Protein AF-A0A954MQX0-F1 (afdb_monomer)

Radius of gyration: 26.78 Å; Cα contacts (8 Å, |Δi|>4): 640; chains: 1; bounding box: 77×75×62 Å

pLDDT: mean 84.37, std 14.23, range [35.97, 97.75]

Sequence (424 aa):
MQILAWTVRANLPAIGIWLTLYGLQLSSVERKTAASDKRPQPEQVPNGLRWVMIVVFLFGFTVGAGAWPGSTTRCGWGLSPDLELSLLQHALADLPLDGSSHCSGVRESGMLAWLRPGEIRPYDVPERAFLAGRLKEHVRISDDLRAGWADRHRRGDGTWGGWWIPLAQRNTRLLLISPRDTECVRSLESSNWKPLAIDAPCLPYGLAGDPALGNRMVQMLALLDLVEHGAWSYPAPPAGGAGHYVDLCGWFTGQHNVQLDLQQSRTMEAMQRHLAAIRVLQYALQRSCQEAREAYQRNQLALAYQEQLQVGRASRWRTLAYLGSGGNIRTAVELFGSETLPPSSDPTTRNWQQAVKAALAGDLQSAIEELPEHEDESLYAKSQLYLEAGEPARAAALFRRLIVEFPESMCATLARTTLGLRHE

Nearest PDB structures (foldseek):
  2kc7-assembly1_A  TM=6.073E-01  e=2.092E+00  Bacteroides fragilis
  8sxg-assembly1_C  TM=2.035E-01  e=1.225E-01  Pseudomonas aeruginosa
  5l0y-assembly5_E  TM=3.445E-01  e=3.562E+00  Thermochaetoides thermophila DSM 1495

Solvent-accessible surface area (backbone atoms only — not comparable to full-atom values): 22501 Å² total; per-residue (Å²): 133,69,81,63,54,74,74,37,75,89,42,37,39,60,50,23,53,49,52,49,53,50,53,50,48,61,58,48,60,70,66,72,66,84,81,69,86,88,75,78,80,80,80,71,77,53,70,69,58,55,52,50,52,51,52,50,33,53,50,18,47,40,43,19,54,38,75,38,91,89,49,91,50,60,41,56,55,69,53,56,73,75,66,47,56,64,55,41,47,61,50,54,53,93,48,78,56,53,60,14,25,50,37,76,38,59,65,46,36,50,54,45,50,68,75,37,69,86,47,40,40,61,71,61,39,62,67,59,23,46,78,67,74,40,34,69,61,57,51,52,37,53,52,22,41,34,70,46,36,47,60,80,43,81,45,98,84,79,45,79,47,34,32,48,64,62,37,57,77,56,44,46,52,36,39,30,36,47,52,84,45,36,52,37,46,36,30,32,66,84,45,64,43,40,49,41,50,90,81,23,50,38,31,39,26,34,50,69,89,38,80,65,46,45,68,54,36,55,53,35,53,53,48,53,47,34,46,41,64,31,76,40,69,69,78,77,69,55,23,41,39,59,94,70,24,35,25,52,40,13,51,75,70,67,43,46,69,54,67,57,38,53,45,51,19,47,33,29,45,26,65,71,26,41,49,33,17,44,35,38,31,32,70,34,17,55,67,70,36,65,72,37,33,52,51,44,23,53,35,30,48,52,52,23,50,51,39,22,73,73,74,76,39,34,53,50,52,33,51,46,44,14,42,74,46,70,44,58,66,66,59,46,37,74,72,43,39,70,84,48,56,78,65,94,83,48,78,66,51,55,31,52,52,50,14,41,53,26,42,59,45,40,36,51,67,60,17,45,68,42,38,59,91,86,44,60,64,35,36,45,38,40,20,52,47,27,43,47,66,21,36,32,70,62,15,51,53,35,34,54,49,34,35,69,80,35,63,88,39,71,52,22,52,53,34,30,56,74,72,68,50,73,90,127

Foldseek 3Di:
DVVCVCVPLQCLLVVLVVLVVVVVVLVVVVVPPPDDDDDDDPPPPPPVVVVVNVVSNVVSQCLQLVVDVPNPHHDWDFDDLLLPLVQVLVLCPPFQAAFEEAEPADSLQVSCCVNPPPRYHHLDHCVRCVVVVNNVVSVLLVVCLLVLAQDWDDDPPGDTGHNPVVCVVRVHFKYWYALVSLSNLLSCLPDQWAWSGQQRSITITGGHPPPSCPVSRVVVVVVLCCLQQNLDADDAAFQQGDDRMGRPSSVVVVDHDCSSLLSSLSSCVSNVRLLSSLRSLLSVLLVVNLSSLVSNLVSLVSVQLVLCVQQVAGFLLSLLLNVLSPHDPVVSCVRGNPVSDDDPPDPQVVLSNQLSVCVSSSNLVSSLVSFDDQDLSSLLNNLSSCSSRSNNVVSLVSLVVSCVNPVPDSSVSVSCVSVVNDDD

Secondary structure (DSSP, 8-state):
--GGGGS-GGGHHHHHHHHHHHHHHHHHHTTS-SSSS--PPP----HHHHHHHHHHHHHHHHHHTT-STT-----EEES-GGG-HHHHHHHHTT----SEEEESSHHHHHHHHHHSTTTSEES--HHHHHHTT-HHHHHHHHHHHHHT--S--B-TTS-B--SHHHHHHTTEEEEEE-TT-HHHHHHHHTSSEEES-SS-SSEEEEETT-TTTHHHHHHHHHHHHHHHHSS----PPPTT--TTEEEHHHHHHS---HHHHHHHHHHHHHTT-HHHHHHHHHHHHHTT-HHHHHHHHHHHHHHHHHHHHHHSS--HHHHHHHHHTT--HHHHHHHH-GGGSPPTT-THHHHHHHHHHHHHTT-HHHHHHHS-SS-HHHHHHHHHHHHHTT-HHHHHHHHHHHHHH-TTSHHHHHHHHHTT----

Structure (mmCIF, N/CA/C/O backbone):
data_AF-A0A954MQX0-F1
#
_entry.id   AF-A0A954MQX0-F1
#
loop_
_atom_site.group_PDB
_atom_site.id
_atom_site.type_symbol
_atom_site.label_atom_id
_atom_site.label_alt_id
_atom_site.label_comp_id
_atom_site.label_asym_id
_atom_site.label_entity_id
_atom_site.label_seq_id
_atom_site.pdbx_PDB_ins_code
_atom_site.Cartn_x
_atom_site.Cartn_y
_atom_site.Cartn_z
_atom_site.occupancy
_atom_site.B_iso_or_equiv
_atom_site.auth_seq_id
_atom_site.auth_comp_id
_atom_site.auth_asym_id
_atom_site.auth_atom_id
_atom_site.pdbx_PDB_model_num
ATOM 1 N N . MET A 1 1 ? -20.326 26.595 22.776 1.00 37.00 1 MET A N 1
ATOM 2 C CA . MET A 1 1 ? -19.520 25.707 21.903 1.00 37.00 1 MET A CA 1
ATOM 3 C C . MET A 1 1 ? -20.049 25.563 20.461 1.00 37.00 1 MET A C 1
ATOM 5 O O . MET A 1 1 ? -19.492 24.769 19.725 1.00 37.00 1 MET A O 1
ATOM 9 N N . GLN A 1 2 ? -21.053 26.332 20.000 1.00 35.97 2 GLN A N 1
ATOM 10 C CA . GLN A 1 2 ? -21.562 26.243 18.609 1.00 35.97 2 GLN A CA 1
ATOM 11 C C . GLN A 1 2 ? -20.918 27.248 17.629 1.00 35.97 2 GLN A C 1
ATOM 13 O O . GLN A 1 2 ? -20.870 26.989 16.433 1.00 35.97 2 GLN A O 1
ATOM 18 N N . ILE A 1 3 ? -20.348 28.354 18.127 1.00 38.16 3 ILE A N 1
ATOM 19 C CA . ILE A 1 3 ? -19.744 29.423 17.301 1.00 38.16 3 ILE A CA 1
ATOM 20 C C . ILE A 1 3 ? -18.431 28.965 16.622 1.00 38.16 3 ILE A C 1
ATOM 22 O O . ILE A 1 3 ? -18.057 29.477 15.575 1.00 38.16 3 ILE A O 1
ATOM 26 N N . LEU A 1 4 ? -17.768 27.932 17.157 1.00 38.81 4 LEU A N 1
ATOM 27 C CA . LEU A 1 4 ? -16.550 27.346 16.574 1.00 38.81 4 LEU A CA 1
ATOM 28 C C . LEU A 1 4 ? -16.825 26.267 15.517 1.00 38.81 4 LEU A C 1
ATOM 30 O O . LEU A 1 4 ? -15.903 25.852 14.827 1.00 38.81 4 LEU A O 1
ATOM 34 N N . ALA A 1 5 ? -18.075 25.824 15.331 1.00 42.25 5 ALA A N 1
ATOM 35 C CA . ALA A 1 5 ? -18.387 24.871 14.262 1.00 42.25 5 ALA A CA 1
ATOM 36 C C . ALA A 1 5 ? -18.188 25.490 12.863 1.00 42.25 5 ALA A C 1
ATOM 38 O O . ALA A 1 5 ? -18.010 24.762 11.890 1.00 42.25 5 ALA A O 1
ATOM 39 N N . TRP A 1 6 ? -18.181 26.825 12.774 1.00 39.47 6 TRP A N 1
ATOM 40 C CA . TRP A 1 6 ? -18.108 27.581 11.525 1.00 39.47 6 TRP A CA 1
ATOM 41 C C . TRP A 1 6 ? -16.674 27.742 11.005 1.00 39.47 6 TRP A C 1
ATOM 43 O O . TRP A 1 6 ? -16.473 28.042 9.833 1.00 39.47 6 TRP A O 1
ATOM 53 N N . THR A 1 7 ? -15.673 27.512 11.858 1.00 44.59 7 THR A N 1
ATOM 54 C CA . THR A 1 7 ? -14.249 27.554 11.487 1.00 44.59 7 THR A CA 1
ATOM 55 C C . THR A 1 7 ? -13.703 26.182 11.088 1.00 44.59 7 THR A C 1
ATOM 57 O O . THR A 1 7 ? -12.581 26.078 10.591 1.00 44.59 7 THR A O 1
ATOM 60 N N . VAL A 1 8 ? -14.488 25.115 11.273 1.00 52.00 8 VAL A N 1
ATOM 61 C CA . VAL A 1 8 ? -14.111 23.757 10.873 1.00 52.00 8 VAL A CA 1
ATOM 62 C C . VAL A 1 8 ? -14.264 23.624 9.359 1.00 52.00 8 VAL A C 1
ATOM 64 O O . VAL A 1 8 ? -15.371 23.724 8.832 1.00 52.00 8 VAL A O 1
ATOM 67 N N . ARG A 1 9 ? -13.153 23.349 8.661 1.00 56.44 9 ARG A N 1
ATOM 68 C CA . ARG A 1 9 ? -13.099 23.216 7.189 1.00 56.44 9 ARG A CA 1
ATOM 69 C C . ARG A 1 9 ? -14.176 22.283 6.622 1.00 56.44 9 ARG A C 1
ATOM 71 O O . ARG A 1 9 ? -14.760 22.600 5.594 1.00 56.44 9 ARG A O 1
ATOM 78 N N . ALA A 1 10 ? -14.481 21.192 7.326 1.00 57.94 10 ALA A N 1
ATOM 79 C CA . ALA A 1 10 ? -15.497 20.217 6.926 1.00 57.94 10 ALA A CA 1
ATOM 80 C C . ALA A 1 10 ? -16.923 20.801 6.826 1.00 57.94 10 ALA A C 1
ATOM 82 O O . ALA A 1 10 ? -17.746 20.272 6.087 1.00 57.94 10 ALA A O 1
ATOM 83 N N . ASN A 1 11 ? -17.216 21.901 7.528 1.00 58.84 11 ASN A N 1
ATOM 84 C CA . ASN A 1 11 ? -18.551 22.505 7.570 1.00 58.84 11 ASN A CA 1
ATOM 85 C C . ASN A 1 11 ? -18.735 23.648 6.558 1.00 58.84 11 ASN A C 1
ATOM 87 O O . ASN A 1 11 ? -19.862 24.101 6.355 1.00 58.84 11 ASN A O 1
ATOM 91 N N . LEU A 1 12 ? -17.663 24.109 5.898 1.00 63.53 12 LEU A N 1
ATOM 92 C CA . LEU A 1 12 ? -17.715 25.217 4.932 1.00 63.53 12 LEU A CA 1
ATOM 93 C C . LEU A 1 12 ? -18.712 24.996 3.778 1.00 63.53 12 LEU A C 1
ATOM 95 O O . LEU A 1 12 ? -19.429 25.946 3.456 1.00 63.53 12 LEU A O 1
ATOM 99 N N . PRO A 1 13 ? -18.848 23.789 3.188 1.00 60.94 13 PRO A N 1
ATOM 100 C CA . PRO A 1 13 ? -19.840 23.557 2.136 1.00 60.94 13 PRO A CA 1
ATOM 101 C C . PRO A 1 13 ? -21.281 23.716 2.643 1.00 60.94 13 PRO A C 1
ATOM 103 O O . PRO A 1 13 ? -22.101 24.362 1.994 1.00 60.94 13 PRO A O 1
ATOM 106 N N . ALA A 1 14 ? -21.583 23.191 3.836 1.00 64.56 14 ALA A N 1
ATOM 107 C CA . ALA A 1 14 ? -22.905 23.311 4.452 1.00 64.56 14 ALA A CA 1
ATOM 108 C C . ALA A 1 14 ? -23.241 24.769 4.803 1.00 64.56 14 ALA A C 1
ATOM 110 O O . ALA A 1 14 ? -24.370 25.209 4.600 1.00 64.56 14 ALA A O 1
ATOM 111 N N . ILE A 1 15 ? -22.249 25.538 5.265 1.00 66.44 15 ILE A N 1
ATOM 112 C CA . ILE A 1 15 ? -22.387 26.977 5.528 1.00 66.44 15 ILE A CA 1
ATOM 113 C C . ILE A 1 15 ? -22.643 27.740 4.226 1.00 66.44 15 ILE A C 1
ATOM 115 O O . ILE A 1 15 ? -23.526 28.592 4.191 1.00 66.44 15 ILE A O 1
ATOM 119 N N . GLY A 1 16 ? -21.926 27.410 3.147 1.00 65.38 16 GLY A N 1
ATOM 120 C CA . GLY A 1 16 ? -22.149 27.997 1.824 1.00 65.38 16 GLY A CA 1
ATOM 121 C C . GLY A 1 16 ? -23.576 27.769 1.322 1.00 65.38 16 GLY A C 1
ATOM 122 O O . GLY A 1 16 ? -24.248 28.723 0.931 1.00 65.38 16 GLY A O 1
ATOM 123 N N . ILE A 1 17 ? -24.071 26.529 1.420 1.00 67.25 17 ILE A N 1
ATOM 124 C CA . ILE A 1 17 ? -25.452 26.170 1.058 1.00 67.25 17 ILE A CA 1
ATOM 125 C C . ILE A 1 17 ? -26.459 26.922 1.939 1.00 67.25 17 ILE A C 1
ATOM 127 O O . ILE A 1 17 ? -27.409 27.518 1.427 1.00 67.25 17 ILE A O 1
ATOM 131 N N . TRP A 1 18 ? -26.245 26.950 3.255 1.00 69.69 18 TRP A N 1
ATOM 132 C CA . TRP A 1 18 ? -27.131 27.647 4.187 1.00 69.69 18 TRP A CA 1
ATOM 133 C C . TRP A 1 18 ? -27.203 29.152 3.900 1.00 69.69 18 TRP A C 1
ATOM 135 O O . TRP A 1 18 ? -28.299 29.703 3.814 1.00 69.69 18 TRP A O 1
ATOM 145 N N . LEU A 1 19 ? -26.062 29.804 3.656 1.00 68.12 19 LEU A N 1
ATOM 146 C CA . LEU A 1 19 ? -26.005 31.221 3.292 1.00 68.12 19 LEU A CA 1
ATOM 147 C C . LEU A 1 19 ? -26.715 31.501 1.962 1.00 68.12 19 LEU A C 1
ATOM 149 O O . LEU A 1 19 ? -27.406 32.514 1.848 1.00 68.12 19 LEU A O 1
ATOM 153 N N . THR A 1 20 ? -26.624 30.601 0.977 1.00 66.00 20 THR A N 1
ATOM 154 C CA . THR A 1 20 ? -27.403 30.756 -0.262 1.00 66.00 20 THR A CA 1
ATOM 155 C C . THR A 1 20 ? -28.892 30.583 -0.072 1.00 66.00 20 THR A C 1
ATOM 157 O O . THR A 1 20 ? -29.657 31.371 -0.620 1.00 66.00 20 THR A O 1
ATOM 160 N N . LEU A 1 21 ? -29.321 29.599 0.717 1.00 71.69 21 LEU A N 1
ATOM 161 C CA . LEU A 1 21 ? -30.736 29.417 1.027 1.00 71.69 21 LEU A CA 1
ATOM 162 C C . LEU A 1 21 ? -31.279 30.625 1.794 1.00 71.69 21 LEU A C 1
ATOM 164 O O . LEU A 1 21 ? -32.373 31.092 1.489 1.00 71.69 21 LEU A O 1
ATOM 168 N N . TYR A 1 22 ? -30.490 31.186 2.711 1.00 74.44 22 TYR A N 1
ATOM 169 C CA . TYR A 1 22 ? -30.832 32.408 3.432 1.00 74.44 22 TYR A CA 1
ATOM 170 C C . TYR A 1 22 ? -30.949 33.619 2.489 1.00 74.44 22 TYR A C 1
ATOM 172 O O . TYR A 1 22 ? -31.940 34.348 2.532 1.00 74.44 22 TYR A O 1
ATOM 180 N N . GLY A 1 23 ? -30.004 33.798 1.558 1.00 70.50 23 GLY A N 1
ATOM 181 C CA . GLY A 1 23 ? -30.068 34.855 0.540 1.00 70.50 23 GLY A CA 1
ATOM 182 C C . GLY A 1 23 ? -31.236 34.698 -0.449 1.00 70.50 23 GLY A C 1
ATOM 183 O O . GLY A 1 23 ? -31.881 35.681 -0.826 1.00 70.50 23 GLY A O 1
ATOM 184 N N . LEU A 1 24 ? -31.563 33.462 -0.836 1.00 68.25 24 LEU A N 1
ATOM 185 C CA . LEU A 1 24 ? -32.731 33.144 -1.664 1.00 68.25 24 LEU A CA 1
ATOM 186 C C . LEU A 1 24 ? -34.043 33.385 -0.907 1.00 68.25 24 LEU A C 1
ATOM 188 O O . LEU A 1 24 ? -35.000 33.895 -1.485 1.00 68.25 24 LEU A O 1
ATOM 192 N N . GLN A 1 25 ? -34.094 33.087 0.394 1.00 72.12 25 GLN A N 1
ATOM 193 C CA . GLN A 1 25 ? -35.258 33.394 1.223 1.00 72.12 25 GLN A CA 1
ATOM 194 C C . GLN A 1 25 ? -35.479 34.902 1.329 1.00 72.12 25 GLN A C 1
ATOM 196 O O . GLN A 1 25 ? -36.589 35.355 1.048 1.00 72.12 25 GLN A O 1
ATOM 201 N N . LEU A 1 26 ? -34.432 35.678 1.628 1.00 69.31 26 LEU A N 1
ATOM 202 C CA . LEU A 1 26 ? -34.511 37.141 1.690 1.00 69.31 26 LEU A CA 1
ATOM 203 C C . LEU A 1 26 ? -34.998 37.754 0.366 1.00 69.31 26 LEU A C 1
ATOM 205 O O . LEU A 1 26 ? -35.866 38.621 0.380 1.00 69.31 26 LEU A O 1
ATOM 209 N N . SER A 1 27 ? -34.526 37.252 -0.779 1.00 64.56 27 SER A N 1
ATOM 210 C CA . SER A 1 27 ? -34.989 37.725 -2.097 1.00 64.56 27 SER A CA 1
ATOM 211 C C . SER A 1 27 ? -36.385 37.216 -2.492 1.00 64.56 27 SER A C 1
ATOM 213 O O . SER A 1 27 ? -37.087 37.864 -3.267 1.00 64.56 27 SER A O 1
ATOM 215 N N . SER A 1 28 ? -36.842 36.080 -1.954 1.00 58.91 28 SER A N 1
ATOM 216 C CA . SER A 1 28 ? -38.198 35.561 -2.197 1.00 58.91 28 SER A CA 1
ATOM 217 C C . SER A 1 28 ? -39.286 36.281 -1.390 1.00 58.91 28 SER A C 1
ATOM 219 O O . SER A 1 28 ? -40.418 36.407 -1.866 1.00 58.91 28 SER A O 1
ATOM 221 N N . VAL A 1 29 ? -38.945 36.799 -0.202 1.00 55.41 29 VAL A N 1
ATOM 222 C CA . VAL A 1 29 ? -39.841 37.622 0.631 1.00 55.41 29 VAL A CA 1
ATOM 223 C C . VAL A 1 29 ? -40.188 38.935 -0.080 1.00 55.41 29 VAL A C 1
ATOM 225 O O . VAL A 1 29 ? -41.325 39.389 0.020 1.00 55.41 29 VAL A O 1
ATOM 228 N N . GLU A 1 30 ? -39.282 39.471 -0.904 1.00 52.78 30 GLU A N 1
ATOM 229 C CA . GLU A 1 30 ? -39.541 40.649 -1.747 1.00 52.78 30 GLU A CA 1
ATOM 230 C C . GLU A 1 30 ? -40.562 40.388 -2.876 1.00 52.78 30 GLU A C 1
ATOM 232 O O . GLU A 1 30 ? -41.185 41.330 -3.360 1.00 52.78 30 GLU A O 1
ATOM 237 N N . ARG A 1 31 ? -40.786 39.130 -3.299 1.00 50.16 31 ARG A N 1
ATOM 238 C CA . ARG A 1 31 ? -41.720 38.807 -4.402 1.00 50.16 31 ARG A CA 1
ATOM 239 C C . ARG A 1 31 ? -43.144 38.458 -3.966 1.00 50.16 31 ARG A C 1
ATOM 241 O O . ARG A 1 31 ? -44.043 38.511 -4.801 1.00 50.16 31 ARG A O 1
ATOM 248 N N . LYS A 1 32 ? -43.384 38.098 -2.699 1.00 47.06 32 LYS A N 1
ATOM 249 C CA . LYS A 1 32 ? -44.725 37.686 -2.224 1.00 47.06 32 LYS A CA 1
ATOM 250 C C . LYS A 1 32 ? -45.573 38.813 -1.622 1.00 47.06 32 LYS A C 1
ATOM 252 O O . LYS A 1 32 ? -46.734 38.580 -1.306 1.00 47.06 32 LYS A O 1
ATOM 257 N N . THR A 1 33 ? -45.058 40.034 -1.522 1.00 49.22 33 THR A N 1
ATOM 258 C CA . THR A 1 33 ? -45.778 41.204 -0.980 1.00 49.22 33 THR A CA 1
ATOM 259 C C . THR A 1 33 ? -46.296 42.159 -2.063 1.00 49.22 33 THR A C 1
ATOM 261 O O . THR A 1 33 ? -46.406 43.358 -1.835 1.00 49.22 33 THR A O 1
ATOM 264 N N . ALA A 1 34 ? -46.678 41.639 -3.235 1.00 48.34 34 ALA A N 1
ATOM 265 C CA . ALA A 1 34 ? -47.315 42.421 -4.305 1.00 48.34 34 ALA A CA 1
ATOM 266 C C . ALA A 1 34 ? -48.861 42.444 -4.240 1.00 48.34 34 ALA A C 1
ATOM 268 O O . ALA A 1 34 ? -49.511 42.810 -5.214 1.00 48.34 34 ALA A O 1
ATOM 269 N N . ALA A 1 35 ? -49.468 42.055 -3.113 1.00 52.94 35 ALA A N 1
ATOM 270 C CA . ALA A 1 35 ? -50.921 42.095 -2.940 1.00 52.94 35 ALA A CA 1
ATOM 271 C C . ALA A 1 35 ? -51.321 42.386 -1.485 1.00 52.94 35 ALA A C 1
ATOM 273 O O . ALA A 1 35 ? -51.922 41.548 -0.825 1.00 52.94 35 ALA A O 1
ATOM 274 N N . SER A 1 36 ? -50.951 43.552 -0.957 1.00 48.44 36 SER A N 1
ATOM 275 C CA . SER A 1 36 ? -51.762 44.263 0.042 1.00 48.44 36 SER A CA 1
ATOM 276 C C . SER A 1 36 ? -51.167 45.643 0.290 1.00 48.44 36 SER A C 1
ATOM 278 O O . SER A 1 36 ? -49.975 45.785 0.551 1.00 48.44 36 SER A O 1
ATOM 280 N N . ASP A 1 37 ? -52.042 46.636 0.218 1.00 60.41 37 ASP A N 1
ATOM 281 C CA . ASP A 1 37 ? -51.803 48.060 0.406 1.00 60.41 37 ASP A CA 1
ATOM 282 C C . ASP A 1 37 ? -50.904 48.423 1.604 1.00 60.41 37 ASP A C 1
ATOM 284 O O . ASP A 1 37 ? -51.060 47.909 2.712 1.00 60.41 37 ASP A O 1
ATOM 288 N N . LYS A 1 38 ? -50.029 49.410 1.356 1.00 61.22 38 LYS A N 1
ATOM 289 C CA . LYS A 1 38 ? -49.255 50.227 2.314 1.00 61.22 38 LYS A CA 1
ATOM 290 C C . LYS A 1 38 ? -48.326 49.470 3.274 1.00 61.22 38 LYS A C 1
ATOM 292 O O . LYS A 1 38 ? -48.653 49.286 4.444 1.00 61.22 38 LYS A O 1
ATOM 297 N N . ARG A 1 39 ? -47.091 49.179 2.843 1.00 45.56 39 ARG A N 1
ATOM 298 C CA . ARG A 1 39 ? -45.963 48.881 3.752 1.00 45.56 39 ARG A CA 1
ATOM 299 C C . ARG A 1 39 ? -44.606 49.369 3.211 1.00 45.56 39 ARG A C 1
ATOM 301 O O . ARG A 1 39 ? -44.516 49.654 2.019 1.00 45.56 39 ARG A O 1
ATOM 308 N N . PRO A 1 40 ? -43.616 49.575 4.108 1.00 48.12 40 PRO A N 1
ATOM 309 C CA . PRO A 1 40 ? -42.438 50.412 3.881 1.00 48.12 40 PRO A CA 1
ATOM 310 C C . PRO A 1 40 ? -41.564 49.885 2.746 1.00 48.12 40 PRO A C 1
ATOM 312 O O . PRO A 1 40 ? -41.556 48.685 2.471 1.00 48.12 40 PRO A O 1
ATOM 315 N N . GLN A 1 41 ? -40.845 50.806 2.095 1.00 52.47 41 GLN A N 1
ATOM 316 C CA . GLN A 1 41 ? -39.883 50.492 1.040 1.00 52.47 41 GLN A CA 1
ATOM 317 C C . GLN A 1 41 ? -38.982 49.333 1.490 1.00 52.47 41 GLN A C 1
ATOM 319 O O . GLN A 1 41 ? -38.485 49.380 2.618 1.00 52.47 41 GLN A O 1
ATOM 324 N N . PRO A 1 42 ? -38.782 48.298 0.655 1.00 50.38 42 PRO A N 1
ATOM 325 C CA . PRO A 1 42 ? -37.873 47.219 0.999 1.00 50.38 42 PRO A CA 1
ATOM 326 C C . PRO A 1 42 ? -36.490 47.828 1.240 1.00 50.38 42 PRO A C 1
ATOM 328 O O . PRO A 1 42 ? -35.951 48.505 0.362 1.00 50.38 42 PRO A O 1
ATOM 331 N N . GLU A 1 43 ? -35.950 47.632 2.446 1.00 55.56 43 GLU A N 1
ATOM 332 C CA . GLU A 1 43 ? -34.557 47.938 2.765 1.00 55.56 43 GLU A CA 1
ATOM 333 C C . GLU A 1 43 ? -33.693 47.151 1.783 1.00 55.56 43 GLU A C 1
ATOM 335 O O . GLU A 1 43 ? -33.505 45.940 1.912 1.00 55.56 43 GLU A O 1
ATOM 340 N N . GLN A 1 44 ? -33.234 47.838 0.737 1.00 59.56 44 GLN A N 1
ATOM 341 C CA . GLN A 1 44 ? -32.388 47.236 -0.273 1.00 59.56 44 GLN A CA 1
ATOM 342 C C . GLN A 1 44 ? -31.139 46.728 0.426 1.00 59.56 44 GLN A C 1
ATOM 344 O O . GLN A 1 44 ? -30.353 47.507 0.967 1.00 59.56 44 GLN A O 1
ATOM 349 N N . VAL A 1 45 ? -30.959 45.409 0.398 1.00 61.19 45 VAL A N 1
ATOM 350 C CA . VAL A 1 45 ? -29.731 44.782 0.869 1.00 61.19 45 VAL A CA 1
ATOM 351 C C . VAL A 1 45 ? -28.558 45.499 0.189 1.00 61.19 45 VAL A C 1
ATOM 353 O O . VAL A 1 45 ? -28.502 45.499 -1.047 1.00 61.19 45 VAL A O 1
ATOM 356 N N . PRO A 1 46 ? -27.640 46.127 0.947 1.00 74.50 46 PRO A N 1
ATOM 357 C CA . PRO A 1 46 ? -26.599 46.957 0.365 1.00 74.50 46 PRO A CA 1
ATOM 358 C C . PRO A 1 46 ? -25.770 46.132 -0.618 1.00 74.50 46 PRO A C 1
ATOM 360 O O . PRO A 1 46 ? -25.405 44.989 -0.333 1.00 74.50 46 PRO A O 1
ATOM 363 N N . ASN A 1 47 ? -25.457 46.711 -1.780 1.00 73.44 47 ASN A N 1
ATOM 364 C CA . ASN A 1 47 ? -24.759 46.015 -2.868 1.00 73.44 47 ASN A CA 1
ATOM 365 C C . ASN A 1 47 ? -23.457 45.337 -2.404 1.00 73.44 47 ASN A C 1
ATOM 367 O O . ASN A 1 47 ? -23.121 44.262 -2.896 1.00 73.44 47 ASN A O 1
ATOM 371 N N . GLY A 1 48 ? -22.767 45.907 -1.409 1.00 74.00 48 GLY A N 1
ATOM 372 C CA . GLY A 1 48 ? -21.594 45.290 -0.785 1.00 74.00 48 GLY A CA 1
ATOM 373 C C . GLY A 1 48 ? -21.886 43.929 -0.140 1.00 74.00 48 GLY A C 1
ATOM 374 O O . GLY A 1 48 ? -21.127 42.988 -0.345 1.00 74.00 48 GLY A O 1
ATOM 375 N N . LEU A 1 49 ? -23.014 43.776 0.562 1.00 72.75 49 LEU A N 1
ATOM 376 C CA . LEU A 1 49 ? -23.386 42.508 1.198 1.00 72.75 49 LEU A CA 1
ATOM 377 C C . LEU A 1 49 ? -23.743 41.433 0.161 1.00 72.75 49 LEU A C 1
ATOM 379 O O . LEU A 1 49 ? -23.399 40.268 0.345 1.00 72.75 49 LEU A O 1
ATOM 383 N N . ARG A 1 50 ? -24.368 41.816 -0.962 1.00 71.00 50 ARG A N 1
ATOM 384 C CA . ARG A 1 50 ? -24.641 40.895 -2.083 1.00 71.00 50 ARG A CA 1
ATOM 385 C C . ARG A 1 50 ? -23.349 40.342 -2.686 1.00 71.00 50 ARG A C 1
ATOM 387 O O . ARG A 1 50 ? -23.245 39.134 -2.875 1.00 71.00 50 ARG A O 1
ATOM 394 N N . TRP A 1 51 ? -22.355 41.198 -2.925 1.00 72.62 51 TRP A N 1
ATOM 395 C CA . TRP A 1 51 ? -21.047 40.761 -3.419 1.00 72.62 51 TRP A CA 1
ATOM 396 C C . TRP A 1 51 ? -20.319 39.865 -2.420 1.00 72.62 51 TRP A C 1
ATOM 398 O O . TRP A 1 51 ? -19.791 38.831 -2.819 1.00 72.62 51 TRP A O 1
ATOM 408 N N . VAL A 1 52 ? -20.354 40.199 -1.126 1.00 74.75 52 VAL A N 1
ATOM 409 C CA . VAL A 1 52 ? -19.786 39.340 -0.077 1.00 74.75 52 VAL A CA 1
ATOM 410 C C . VAL A 1 52 ? -20.456 37.965 -0.078 1.00 74.75 52 VAL A C 1
ATOM 412 O O . VAL A 1 52 ? -19.755 36.960 -0.064 1.00 74.75 52 VAL A O 1
ATOM 415 N N . MET A 1 53 ? -21.787 37.888 -0.174 1.00 70.44 53 MET A N 1
ATOM 416 C CA . MET A 1 53 ? -22.493 36.603 -0.245 1.00 70.44 53 MET A CA 1
ATOM 417 C C . MET A 1 53 ? -22.135 35.797 -1.498 1.00 70.44 53 MET A C 1
ATOM 419 O O . MET A 1 53 ? -21.937 34.591 -1.393 1.00 70.44 53 MET A O 1
ATOM 423 N N . ILE A 1 54 ? -22.007 36.439 -2.665 1.00 76.00 54 ILE A N 1
ATOM 424 C CA . ILE A 1 54 ? -21.592 35.767 -3.908 1.00 76.00 54 ILE A CA 1
ATOM 425 C C . ILE A 1 54 ? -20.163 35.234 -3.781 1.00 76.00 54 ILE A C 1
ATOM 427 O O . ILE A 1 54 ? -19.909 34.090 -4.143 1.00 76.00 54 ILE A O 1
ATOM 431 N N . VAL A 1 55 ? -19.236 36.027 -3.237 1.00 77.12 55 VAL A N 1
ATOM 432 C CA . VAL A 1 55 ? -17.844 35.605 -3.026 1.00 77.12 55 VAL A CA 1
ATOM 433 C C . VAL A 1 55 ? -17.771 34.461 -2.017 1.00 77.12 55 VAL A C 1
ATOM 435 O O . VAL A 1 55 ? -17.101 33.470 -2.284 1.00 77.12 55 VAL A O 1
ATOM 438 N N . VAL A 1 56 ? -18.494 34.547 -0.897 1.00 74.62 56 VAL A N 1
ATOM 439 C CA . VAL A 1 56 ? -18.557 33.476 0.110 1.00 74.62 56 VAL A CA 1
ATOM 440 C C . VAL A 1 56 ? -19.197 32.214 -0.465 1.00 74.62 56 VAL A C 1
ATOM 442 O O . VAL A 1 56 ? -18.729 31.117 -0.173 1.00 74.62 56 VAL A O 1
ATOM 445 N N . PHE A 1 57 ? -20.215 32.341 -1.319 1.00 72.12 57 PHE A N 1
ATOM 446 C CA . PHE A 1 57 ? -20.814 31.200 -2.003 1.00 72.12 57 PHE A CA 1
ATOM 447 C C . PHE A 1 57 ? -19.856 30.566 -3.007 1.00 72.12 57 PHE A C 1
ATOM 449 O O . PHE A 1 57 ? -19.645 29.362 -2.944 1.00 72.12 57 PHE A O 1
ATOM 456 N N . LEU A 1 58 ? -19.245 31.353 -3.896 1.00 73.00 58 LEU A N 1
ATOM 457 C CA . LEU A 1 58 ? -18.264 30.850 -4.857 1.00 73.00 58 LEU A CA 1
ATOM 458 C C . LEU A 1 58 ? -17.087 30.193 -4.134 1.00 73.00 58 LEU A C 1
ATOM 460 O O . LEU A 1 58 ? -16.645 29.130 -4.550 1.00 73.00 58 LEU A O 1
ATOM 464 N N . PHE A 1 59 ? -16.634 30.768 -3.019 1.00 70.81 59 PHE A N 1
ATOM 465 C CA . PHE A 1 59 ? -15.587 30.197 -2.176 1.00 70.81 59 PHE A CA 1
ATOM 466 C C . PHE A 1 59 ? -16.030 28.896 -1.485 1.00 70.81 59 PHE A C 1
ATOM 468 O O . PHE A 1 59 ? -15.318 27.897 -1.518 1.00 70.81 59 PHE A O 1
ATOM 475 N N . GLY A 1 60 ? -17.228 28.860 -0.897 1.00 66.69 60 GLY A N 1
ATOM 476 C CA . GLY A 1 60 ? -17.792 27.646 -0.301 1.00 66.69 60 GLY A CA 1
ATOM 477 C C . GLY A 1 60 ? -18.033 26.545 -1.336 1.00 66.69 60 GLY A C 1
ATOM 478 O O . GLY A 1 60 ? -17.804 25.371 -1.052 1.00 66.69 60 GLY A O 1
ATOM 479 N N . PHE A 1 61 ? -18.429 26.922 -2.552 1.00 67.06 61 PHE A N 1
ATOM 480 C CA . PHE A 1 61 ? -18.639 26.022 -3.678 1.00 67.06 61 PHE A CA 1
ATOM 481 C C . PHE A 1 61 ? -17.320 25.494 -4.242 1.00 67.06 61 PHE A C 1
ATOM 483 O O . PHE A 1 61 ? -17.233 24.305 -4.506 1.00 67.06 61 PHE A O 1
ATOM 490 N N . THR A 1 62 ? -16.269 26.310 -4.382 1.00 66.44 62 THR A N 1
ATOM 491 C CA . THR A 1 62 ? -14.954 25.823 -4.843 1.00 66.44 62 THR A CA 1
ATOM 492 C C . THR A 1 62 ? -14.294 24.894 -3.824 1.00 66.44 62 THR A C 1
ATOM 494 O O . THR A 1 62 ? -13.738 23.862 -4.206 1.00 66.44 62 THR A O 1
ATOM 497 N N . VAL A 1 63 ? -14.416 25.199 -2.527 1.00 65.06 63 VAL A N 1
ATOM 498 C CA . VAL A 1 63 ? -13.984 24.305 -1.440 1.00 65.06 63 VAL A CA 1
ATOM 499 C C . VAL A 1 63 ? -14.811 23.016 -1.442 1.00 65.06 63 VAL A C 1
ATOM 501 O O . VAL A 1 63 ? -14.242 21.924 -1.407 1.00 65.06 63 VAL A O 1
ATOM 504 N N . GLY A 1 64 ? -16.139 23.131 -1.554 1.00 60.94 64 GLY A N 1
ATOM 505 C CA . GLY A 1 64 ? -17.066 22.002 -1.644 1.00 60.94 64 GLY A CA 1
ATOM 506 C C . GLY A 1 64 ? -16.907 21.172 -2.918 1.00 60.94 64 GLY A C 1
ATOM 507 O O . GLY A 1 64 ? -17.139 19.973 -2.888 1.00 60.94 64 GLY A O 1
ATOM 508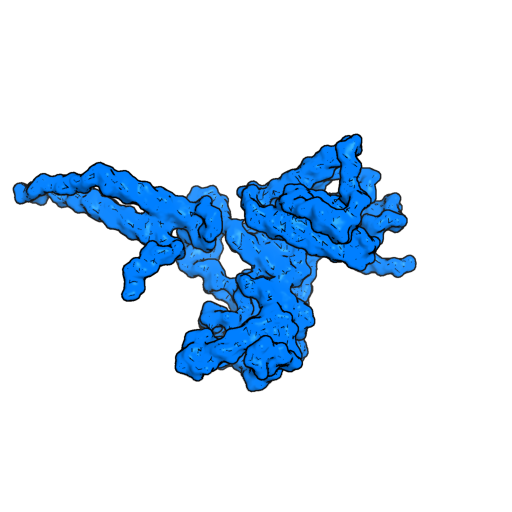 N N . ALA A 1 65 ? -16.430 21.754 -4.017 1.00 62.12 65 ALA A N 1
ATOM 509 C CA . ALA A 1 65 ? -16.122 21.041 -5.253 1.00 62.12 65 ALA A CA 1
ATOM 510 C C . ALA A 1 65 ? -14.897 20.122 -5.133 1.00 62.12 65 ALA A C 1
ATOM 512 O O . ALA A 1 65 ? -14.664 19.292 -6.016 1.00 62.12 65 ALA A O 1
ATOM 513 N N . GLY A 1 66 ? -14.122 20.257 -4.050 1.00 59.00 66 GLY A N 1
ATOM 514 C CA . GLY A 1 66 ? -12.835 19.586 -3.885 1.00 59.00 66 GLY A CA 1
ATOM 515 C C . GLY A 1 66 ? -11.745 20.161 -4.791 1.00 59.00 66 GLY A C 1
ATOM 516 O O . GLY A 1 66 ? -10.713 19.527 -4.969 1.00 59.00 66 GLY A O 1
ATOM 517 N N . ALA A 1 67 ? -11.959 21.348 -5.372 1.00 59.59 67 ALA A N 1
ATOM 518 C CA . ALA A 1 67 ? -10.982 22.011 -6.238 1.00 59.59 67 ALA A CA 1
ATOM 519 C C . ALA A 1 67 ? -9.832 22.662 -5.445 1.00 59.59 67 ALA A C 1
ATOM 521 O O . ALA A 1 67 ? -8.845 23.105 -6.028 1.00 59.59 67 ALA A O 1
ATOM 522 N N . TRP A 1 68 ? -9.961 22.743 -4.117 1.00 60.16 68 TRP A N 1
ATOM 523 C CA . TRP A 1 68 ? -8.946 23.327 -3.250 1.00 60.16 68 TRP A CA 1
ATOM 524 C C . TRP A 1 68 ? -7.858 22.299 -2.883 1.00 60.16 68 TRP A C 1
ATOM 526 O O . TRP A 1 68 ? -8.205 21.209 -2.415 1.00 60.16 68 TRP A O 1
ATOM 536 N N . PRO A 1 69 ? -6.558 22.636 -3.011 1.00 49.00 69 PRO A N 1
ATOM 537 C CA . PRO A 1 69 ? -5.460 21.760 -2.598 1.00 49.00 69 PRO A CA 1
ATOM 538 C C . PRO A 1 69 ? -5.584 21.346 -1.123 1.00 49.00 69 PRO A C 1
ATOM 540 O O . PRO A 1 69 ? -5.647 22.197 -0.234 1.00 49.00 69 PRO A O 1
ATOM 543 N N . GLY A 1 70 ? -5.644 20.040 -0.851 1.00 47.12 70 GLY A N 1
ATOM 544 C CA . GLY A 1 70 ? -5.810 19.496 0.501 1.00 47.12 70 GLY A CA 1
ATOM 545 C C . GLY A 1 70 ? -7.247 19.490 1.047 1.00 47.12 70 GLY A C 1
ATOM 546 O O . GLY A 1 70 ? -7.435 19.235 2.238 1.00 47.12 70 GLY A O 1
ATOM 547 N N . SER A 1 71 ? -8.269 19.771 0.225 1.00 54.75 71 SER A N 1
ATOM 548 C CA . SER A 1 71 ? -9.660 19.496 0.609 1.00 54.75 71 SER A CA 1
ATOM 549 C C . SER A 1 71 ? -9.908 17.988 0.595 1.00 54.75 71 SER A C 1
ATOM 551 O O . SER A 1 71 ? -9.818 17.341 -0.445 1.00 54.75 71 SER A O 1
ATOM 553 N N . THR A 1 72 ? -10.232 17.423 1.756 1.00 55.03 72 THR A N 1
ATOM 554 C CA . THR A 1 72 ? -10.584 16.002 1.914 1.00 55.03 72 THR A CA 1
ATOM 555 C C . THR A 1 72 ? -12.080 15.744 1.739 1.00 55.03 72 THR A C 1
ATOM 557 O O . THR A 1 72 ? -12.526 14.602 1.818 1.00 55.03 72 THR A O 1
ATOM 560 N N . THR A 1 73 ? -12.872 16.795 1.512 1.00 58.62 73 THR A N 1
ATOM 561 C CA . THR A 1 73 ? -14.335 16.735 1.482 1.00 58.62 73 THR A CA 1
ATOM 562 C C . THR A 1 73 ? -14.867 17.308 0.173 1.00 58.62 73 THR A C 1
ATOM 564 O O . THR A 1 73 ? -14.681 18.496 -0.099 1.00 58.62 73 THR A O 1
ATOM 567 N N . ARG A 1 74 ? -15.564 16.480 -0.615 1.00 66.69 74 ARG A N 1
ATOM 568 C CA . ARG A 1 74 ? -16.415 16.925 -1.732 1.00 66.69 74 ARG A CA 1
ATOM 569 C C . ARG A 1 74 ? -17.869 17.012 -1.285 1.00 66.69 74 ARG A C 1
ATOM 571 O O . ARG A 1 74 ? -18.302 16.270 -0.402 1.00 66.69 74 ARG A O 1
ATOM 578 N N . CYS A 1 75 ? -18.619 17.931 -1.883 1.00 66.19 75 CYS A N 1
ATOM 579 C CA . CYS A 1 75 ? -20.039 18.084 -1.635 1.00 66.19 75 CYS A CA 1
ATOM 580 C C . CYS A 1 75 ? -20.755 16.851 -2.177 1.00 66.19 75 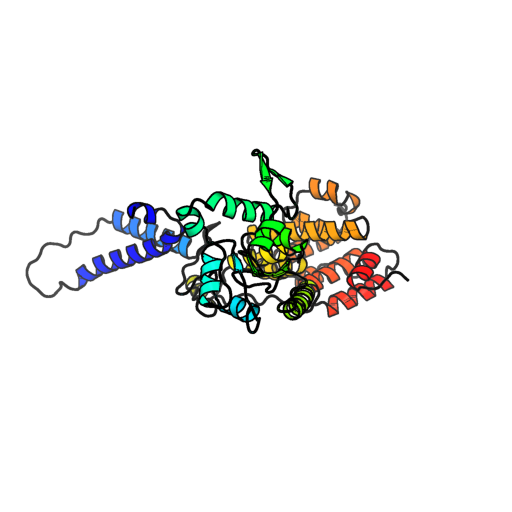CYS A C 1
ATOM 582 O O . CYS A 1 75 ? -20.781 16.588 -3.378 1.00 66.19 75 CYS A O 1
ATOM 584 N N . GLY A 1 76 ? -21.333 16.098 -1.256 1.00 65.31 76 GLY A N 1
ATOM 585 C CA . GLY A 1 76 ? -22.131 14.933 -1.558 1.00 65.31 76 GLY A CA 1
ATOM 586 C C . GLY A 1 76 ? -23.257 14.788 -0.552 1.00 65.31 76 GLY A C 1
ATOM 587 O O . GLY A 1 76 ? -23.245 15.405 0.515 1.00 65.31 76 GLY A O 1
ATOM 588 N N . TRP A 1 77 ? -24.239 13.977 -0.914 1.00 69.50 77 TRP A N 1
ATOM 589 C CA . TRP A 1 77 ? -25.319 13.557 -0.034 1.00 69.50 77 TRP A CA 1
ATOM 590 C C . TRP A 1 77 ? -25.121 12.077 0.289 1.00 69.50 77 TRP A C 1
ATOM 592 O O . TRP A 1 77 ? -24.810 11.286 -0.598 1.00 69.50 77 TRP A O 1
ATOM 602 N N . GLY A 1 78 ? -25.357 11.684 1.540 1.00 70.50 78 GLY A N 1
ATOM 603 C CA . GLY A 1 78 ? -25.476 10.278 1.926 1.00 70.50 78 GLY A CA 1
ATOM 604 C C . GLY A 1 78 ? -24.482 9.871 3.000 1.00 70.50 78 GLY A C 1
ATOM 605 O O . GLY A 1 78 ? -23.996 10.708 3.764 1.00 70.50 78 GLY A O 1
ATOM 606 N N . LEU A 1 79 ? -24.211 8.570 3.076 1.00 67.50 79 LEU A N 1
ATOM 607 C CA . LEU A 1 79 ? -23.176 8.052 3.965 1.00 67.50 79 LEU A CA 1
ATOM 608 C C . LEU A 1 79 ? -21.812 8.412 3.383 1.00 67.50 79 LEU A C 1
ATOM 610 O O . LEU A 1 79 ? -21.586 8.233 2.192 1.00 67.50 79 LEU A O 1
ATOM 614 N N . SER A 1 80 ? -20.906 8.931 4.214 1.00 75.81 80 SER A N 1
ATOM 615 C CA . SER A 1 80 ? -19.514 9.109 3.789 1.00 75.81 80 SER A CA 1
ATOM 616 C C . SER A 1 80 ? -18.969 7.765 3.282 1.00 75.81 80 SER A C 1
ATOM 618 O O . SER A 1 80 ? -19.251 6.756 3.933 1.00 75.81 80 SER A O 1
ATOM 620 N N . PRO A 1 81 ? -18.163 7.721 2.204 1.00 75.69 81 PRO A N 1
ATOM 621 C CA . PRO A 1 81 ? -17.503 6.488 1.757 1.00 75.69 81 PRO A CA 1
ATOM 622 C C . PRO A 1 81 ? -16.720 5.793 2.885 1.00 75.69 81 PRO A C 1
ATOM 624 O O . PRO A 1 81 ? -16.683 4.573 2.984 1.00 75.69 81 PRO A O 1
ATOM 627 N N . ASP A 1 82 ? -16.185 6.580 3.822 1.00 80.06 82 ASP A N 1
ATOM 628 C CA . ASP A 1 82 ? -15.520 6.103 5.042 1.00 80.06 82 ASP A CA 1
ATOM 629 C C . ASP A 1 82 ? -16.416 5.282 5.992 1.00 80.06 82 ASP A C 1
ATOM 631 O O . ASP A 1 82 ? -15.914 4.686 6.943 1.00 80.06 82 ASP A O 1
ATOM 635 N N . LEU A 1 83 ? -17.734 5.320 5.805 1.00 82.62 83 LEU A N 1
ATOM 636 C CA . LEU A 1 83 ? -18.743 4.617 6.599 1.00 82.62 83 LEU A CA 1
ATOM 637 C C . LEU A 1 83 ? -19.461 3.539 5.778 1.00 82.62 83 LEU A C 1
ATOM 639 O O . LEU A 1 83 ? -20.464 2.995 6.238 1.00 82.62 83 LEU A O 1
ATOM 643 N N . GLU A 1 84 ? -18.987 3.232 4.569 1.00 83.38 84 GLU A N 1
ATOM 644 C CA . GLU A 1 84 ? -19.615 2.225 3.725 1.00 83.38 84 GLU A CA 1
ATOM 645 C C . GLU A 1 84 ? -19.390 0.815 4.293 1.00 83.38 84 GLU A C 1
ATOM 647 O O . GLU A 1 84 ? -18.304 0.248 4.262 1.00 83.38 84 GLU A O 1
ATOM 652 N N . LEU A 1 85 ? -20.436 0.215 4.852 1.00 86.75 85 LEU A N 1
ATOM 653 C CA . LEU A 1 85 ? -20.306 -1.052 5.573 1.00 86.75 85 LEU A CA 1
ATOM 654 C C . LEU A 1 85 ? -20.207 -2.282 4.662 1.00 86.75 85 LEU A C 1
ATOM 656 O O . LEU A 1 85 ? -19.861 -3.352 5.151 1.00 86.75 85 LEU A O 1
ATOM 660 N N . SER A 1 86 ? -20.509 -2.146 3.368 1.00 87.19 86 SER A N 1
ATOM 661 C CA . SER A 1 86 ? -20.650 -3.253 2.416 1.00 87.19 86 SER A CA 1
ATOM 662 C C . SER A 1 86 ? -19.390 -4.125 2.360 1.00 87.19 86 SER A C 1
ATOM 664 O O . SER A 1 86 ? -19.460 -5.323 2.630 1.00 87.19 86 SER A O 1
ATOM 666 N N . LEU A 1 87 ? -18.224 -3.542 2.082 1.00 88.44 87 LEU A N 1
ATOM 667 C CA . LEU A 1 87 ? -16.961 -4.275 1.946 1.00 88.44 87 LEU A CA 1
ATOM 668 C C . LEU A 1 87 ? -16.521 -4.924 3.264 1.00 88.44 87 LEU A C 1
ATOM 670 O O . LEU A 1 87 ? -16.105 -6.082 3.283 1.00 88.44 87 LEU A O 1
ATOM 674 N N . LEU A 1 88 ? -16.691 -4.218 4.387 1.00 91.88 88 LEU A N 1
ATOM 675 C CA . LEU A 1 88 ? -16.402 -4.771 5.712 1.00 91.88 88 LEU A CA 1
ATOM 676 C C . LEU A 1 88 ? -17.354 -5.928 6.059 1.00 91.88 88 LEU A C 1
ATOM 678 O O . LEU A 1 88 ? -16.922 -6.939 6.609 1.00 91.88 88 LEU A O 1
ATOM 682 N N . GLN A 1 89 ? -18.637 -5.808 5.712 1.00 92.69 89 GLN A N 1
ATOM 683 C CA . GLN A 1 89 ? -19.624 -6.865 5.902 1.00 92.69 89 GLN A CA 1
ATOM 684 C C . GLN A 1 89 ? -19.244 -8.116 5.114 1.00 92.69 89 GLN A C 1
ATOM 686 O O . GLN A 1 89 ? -19.282 -9.199 5.685 1.00 92.69 89 GLN A O 1
ATOM 691 N N . HIS A 1 90 ? -18.838 -7.980 3.849 1.00 91.00 90 HIS A N 1
ATOM 692 C CA . HIS A 1 90 ? -18.383 -9.112 3.034 1.00 91.00 90 HIS A CA 1
ATOM 693 C C . HIS A 1 90 ? -17.127 -9.769 3.616 1.00 91.00 90 HIS A C 1
ATOM 695 O O . HIS A 1 90 ? -17.051 -10.995 3.682 1.00 91.00 90 HIS A O 1
ATOM 701 N N . ALA A 1 91 ? -16.163 -8.970 4.079 1.00 91.19 91 ALA A N 1
ATOM 702 C CA . ALA A 1 91 ? -14.935 -9.476 4.687 1.00 91.19 91 ALA A CA 1
ATOM 703 C C . ALA A 1 91 ? -15.206 -10.291 5.959 1.00 91.19 91 ALA A C 1
ATOM 705 O O . ALA A 1 91 ? -14.581 -11.327 6.190 1.00 91.19 91 ALA A O 1
ATOM 706 N N . LEU A 1 92 ? -16.163 -9.832 6.769 1.00 92.38 92 LEU A N 1
ATOM 707 C CA . LEU A 1 92 ? -16.541 -10.480 8.018 1.00 92.38 92 LEU A CA 1
ATOM 708 C C . LEU A 1 92 ? -17.656 -11.517 7.854 1.00 92.38 92 LEU A C 1
ATOM 710 O O . LEU A 1 92 ? -17.959 -12.204 8.828 1.00 92.38 92 LEU A O 1
ATOM 714 N N . ALA A 1 93 ? -18.289 -11.627 6.682 1.00 88.81 93 ALA A N 1
ATOM 715 C CA . ALA A 1 93 ? -19.421 -12.516 6.434 1.00 88.81 93 ALA A CA 1
ATOM 716 C C . ALA A 1 93 ? -19.047 -13.974 6.729 1.00 88.81 93 ALA A C 1
ATOM 718 O O . ALA A 1 93 ? -17.955 -14.430 6.380 1.00 88.81 93 ALA A O 1
ATOM 719 N N . ASP A 1 94 ? -19.968 -14.676 7.392 1.00 86.50 94 ASP A N 1
ATOM 720 C CA . ASP A 1 94 ? -19.874 -16.103 7.729 1.00 86.50 94 ASP A CA 1
ATOM 721 C C . ASP A 1 94 ? -18.666 -16.528 8.585 1.00 86.50 94 ASP A C 1
ATOM 723 O O . ASP A 1 94 ? -18.409 -17.720 8.752 1.00 86.50 94 ASP A O 1
ATOM 727 N N . LEU A 1 95 ? -17.935 -15.575 9.173 1.00 89.75 95 LEU A N 1
ATOM 728 C CA . LEU A 1 95 ? -16.867 -15.874 10.123 1.00 89.75 95 LEU A CA 1
ATOM 729 C C . LEU A 1 95 ? -17.455 -16.105 11.523 1.00 89.75 95 LEU A C 1
ATOM 731 O O . LEU A 1 95 ? -18.183 -15.238 12.014 1.00 89.75 95 LEU A O 1
ATOM 735 N N . PRO A 1 96 ? -17.129 -17.222 12.199 1.00 88.69 96 PRO A N 1
ATOM 736 C CA . PRO A 1 96 ? -17.516 -17.427 13.587 1.00 88.69 96 PRO A CA 1
ATOM 737 C C . PRO A 1 96 ? -16.601 -16.583 14.482 1.00 88.69 96 PRO A C 1
ATOM 739 O O . PRO A 1 96 ? -15.536 -17.026 14.913 1.00 88.69 96 PRO A O 1
ATOM 742 N N . LEU A 1 97 ? -17.001 -15.329 14.699 1.00 88.06 97 LEU A N 1
ATOM 743 C CA . LEU A 1 97 ? -16.274 -14.367 15.520 1.00 88.06 97 LEU A CA 1
ATOM 744 C C . LEU A 1 97 ? -16.763 -14.448 16.969 1.00 88.06 97 LEU A C 1
ATOM 746 O O . LEU A 1 97 ? -17.954 -14.312 17.236 1.00 88.06 97 LEU A O 1
ATOM 750 N N . ASP A 1 98 ? -15.833 -14.618 17.904 1.00 89.38 98 ASP A N 1
ATOM 751 C CA . ASP A 1 98 ? -16.074 -14.473 19.339 1.00 89.38 98 ASP A CA 1
ATOM 752 C C . ASP A 1 98 ? -14.959 -13.629 19.985 1.00 89.38 98 ASP A C 1
ATOM 754 O O . ASP A 1 98 ? -14.049 -13.128 19.315 1.00 89.38 98 ASP A O 1
ATOM 758 N N . GLY A 1 99 ? -15.036 -13.445 21.303 1.00 89.94 99 GLY A N 1
ATOM 759 C CA . GLY A 1 99 ? -14.009 -12.734 22.055 1.00 89.94 99 GLY A CA 1
ATOM 760 C C . GLY A 1 99 ? -14.087 -11.221 21.870 1.00 89.94 99 GLY A C 1
ATOM 761 O O . GLY A 1 99 ? -15.176 -10.635 21.835 1.00 89.94 99 GLY A O 1
ATOM 762 N N . SER A 1 100 ? -12.923 -10.570 21.828 1.00 94.25 100 SER A N 1
ATOM 763 C CA . SER A 1 100 ? -12.844 -9.118 21.691 1.00 94.25 100 SER A CA 1
ATOM 764 C C . SER A 1 100 ? -12.128 -8.676 20.420 1.00 94.25 100 SER A C 1
ATOM 766 O O . SER A 1 100 ? -11.378 -9.428 19.792 1.00 94.25 100 SER A O 1
ATOM 768 N N . SER A 1 101 ? -12.367 -7.427 20.035 1.00 95.00 101 SER A N 1
ATOM 769 C CA . SER A 1 101 ? -11.612 -6.753 18.987 1.00 95.00 101 SER A CA 1
ATOM 770 C C . SER A 1 101 ? -10.864 -5.540 19.526 1.00 95.00 101 SER A C 1
ATOM 772 O O . SER A 1 101 ? -11.307 -4.866 20.462 1.00 95.00 101 SER A O 1
ATOM 774 N N . HIS A 1 102 ? -9.717 -5.240 18.924 1.00 94.94 102 HIS A N 1
ATOM 775 C CA . HIS A 1 102 ? -9.043 -3.963 19.118 1.00 94.94 102 HIS A CA 1
ATOM 776 C C . HIS A 1 102 ? -9.271 -3.090 17.889 1.00 94.94 102 HIS A C 1
ATOM 778 O O . HIS A 1 102 ? -8.924 -3.467 16.773 1.00 94.94 102 HIS A O 1
ATOM 784 N N . CYS A 1 103 ? -9.856 -1.920 18.103 1.00 93.81 103 CYS A N 1
ATOM 785 C CA . CYS A 1 103 ? -10.170 -0.976 17.045 1.00 93.81 103 CYS A CA 1
ATOM 786 C C . CYS A 1 103 ? -9.264 0.246 17.165 1.00 93.81 103 CYS A C 1
ATOM 788 O O . CYS A 1 103 ? -9.080 0.755 18.272 1.00 93.81 103 CYS A O 1
ATOM 790 N N . SER A 1 104 ? -8.771 0.759 16.036 1.00 89.19 104 SER A N 1
ATOM 791 C CA . SER A 1 104 ? -7.958 1.983 16.001 1.00 89.19 104 SER A CA 1
ATOM 792 C C . SER A 1 104 ? -8.723 3.228 16.461 1.00 89.19 104 SER A C 1
ATOM 794 O O . SER A 1 104 ? -8.122 4.230 16.841 1.00 89.19 104 SER A O 1
ATOM 796 N N . GLY A 1 105 ? -10.055 3.187 16.398 1.00 90.69 105 GLY A N 1
ATOM 797 C CA . GLY A 1 105 ? -10.896 4.320 16.726 1.00 90.69 105 GLY A CA 1
ATOM 798 C C . GLY A 1 105 ? -12.370 3.978 16.910 1.00 90.69 105 GLY A C 1
ATOM 799 O O . GLY A 1 105 ? -12.820 2.827 16.925 1.00 90.69 105 GLY A O 1
ATOM 800 N N . VAL A 1 106 ? -13.127 5.052 17.093 1.00 91.00 106 VAL A N 1
ATOM 801 C CA . VAL A 1 106 ? -14.567 5.073 17.379 1.00 91.00 106 VAL A CA 1
ATOM 802 C C . VAL A 1 106 ? -15.363 4.580 16.182 1.00 91.00 106 VAL A C 1
ATOM 804 O O . VAL A 1 106 ? -16.297 3.798 16.331 1.00 91.00 106 VAL A O 1
ATOM 807 N N . ARG A 1 107 ? -14.957 5.024 14.987 1.00 91.00 107 ARG A N 1
ATOM 808 C CA . ARG A 1 107 ? -15.585 4.673 13.717 1.00 91.00 107 ARG A CA 1
ATOM 809 C C . ARG A 1 107 ? -15.537 3.167 13.509 1.00 91.00 107 ARG A C 1
ATOM 811 O O . ARG A 1 107 ? -16.579 2.546 13.359 1.00 91.00 107 ARG A O 1
ATOM 818 N N . GLU A 1 108 ? -14.345 2.587 13.580 1.00 93.31 108 GLU A N 1
ATOM 819 C CA . GLU A 1 108 ? -14.115 1.156 13.376 1.00 93.31 108 GLU A CA 1
ATOM 820 C C . GLU A 1 108 ? -14.911 0.319 14.390 1.00 93.31 108 GLU A C 1
ATOM 822 O O . GLU A 1 108 ? -15.556 -0.670 14.041 1.00 93.31 108 GLU A O 1
ATOM 827 N N . SER A 1 109 ? -14.950 0.779 15.643 1.00 92.31 109 SER A N 1
ATOM 828 C CA . SER A 1 109 ? -15.733 0.147 16.709 1.00 92.31 109 SER A CA 1
ATOM 829 C C . SER A 1 109 ? -17.238 0.207 16.461 1.00 92.31 109 SER A C 1
ATOM 831 O O . SER A 1 109 ? -17.933 -0.783 16.682 1.00 92.31 109 SER A O 1
ATOM 833 N N . GLY A 1 110 ? -17.744 1.353 16.000 1.00 91.81 110 GLY A N 1
ATOM 834 C CA . GLY A 1 110 ? -19.150 1.535 15.650 1.00 91.81 110 GLY A CA 1
ATOM 835 C C . GLY A 1 110 ? -19.564 0.669 14.462 1.00 91.81 110 GLY A C 1
ATOM 836 O O . GLY A 1 110 ? -20.612 0.031 14.515 1.00 91.81 110 GLY A O 1
ATOM 837 N N . MET A 1 111 ? -18.715 0.579 13.432 1.00 92.19 111 MET A N 1
ATOM 838 C CA . MET A 1 111 ? -18.949 -0.281 12.266 1.00 92.19 111 MET A CA 1
ATOM 839 C C . MET A 1 111 ? -19.031 -1.758 12.669 1.00 92.19 111 MET A C 1
ATOM 841 O O . MET A 1 111 ? -19.949 -2.457 12.244 1.00 92.19 111 MET A O 1
ATOM 845 N N . LEU A 1 112 ? -18.132 -2.226 13.543 1.00 93.31 112 LEU A N 1
ATOM 846 C CA . LEU A 1 112 ? -18.192 -3.596 14.058 1.00 93.31 112 LEU A CA 1
ATOM 847 C C . LEU A 1 112 ? -19.448 -3.854 14.886 1.00 93.31 112 LEU A C 1
ATOM 849 O O . LEU A 1 112 ? -20.123 -4.857 14.675 1.00 93.31 112 LEU A O 1
ATOM 853 N N . ALA A 1 113 ? -19.761 -2.953 15.821 1.00 91.69 113 ALA A N 1
ATOM 854 C CA . ALA A 1 113 ? -20.929 -3.087 16.684 1.00 91.69 113 ALA A CA 1
ATOM 855 C C . ALA A 1 113 ? -22.241 -3.103 15.883 1.00 91.69 113 ALA A C 1
ATOM 857 O O . ALA A 1 113 ? -23.191 -3.770 16.287 1.00 91.69 113 ALA A O 1
ATOM 858 N N . TRP A 1 114 ? -22.277 -2.397 14.748 1.00 91.56 114 TRP A N 1
ATOM 859 C CA . TRP A 1 114 ? -23.400 -2.415 13.818 1.00 91.56 114 TRP A CA 1
ATOM 860 C C . TRP A 1 114 ? -23.507 -3.734 13.045 1.00 91.56 114 TRP A C 1
ATOM 862 O O . TRP A 1 114 ? -24.597 -4.284 12.919 1.00 91.56 114 TRP A O 1
ATOM 872 N N . LEU A 1 115 ? -22.388 -4.243 12.522 1.00 91.81 115 LEU A N 1
ATOM 873 C CA . LEU A 1 115 ? -22.378 -5.431 11.662 1.00 91.81 115 LEU A CA 1
ATOM 874 C C . LEU A 1 115 ? -22.508 -6.751 12.423 1.00 91.81 115 LEU A C 1
ATOM 876 O O . LEU A 1 115 ? -23.095 -7.696 11.904 1.00 91.81 115 LEU A O 1
ATOM 880 N N . ARG A 1 116 ? -21.935 -6.836 13.626 1.00 90.81 116 ARG A N 1
ATOM 881 C CA . ARG A 1 116 ? -21.823 -8.073 14.414 1.00 90.81 116 ARG A CA 1
ATOM 882 C C . ARG A 1 116 ? -22.317 -7.870 15.849 1.00 90.81 116 ARG A C 1
ATOM 884 O O . ARG A 1 116 ? -21.548 -8.033 16.801 1.00 90.81 116 ARG A O 1
ATOM 891 N N . PRO A 1 117 ? -23.592 -7.486 16.042 1.00 87.06 117 PRO A N 1
ATOM 892 C CA . PRO A 1 117 ? -24.113 -7.180 17.365 1.00 87.06 117 PRO A CA 1
ATOM 893 C C . PRO A 1 117 ? -24.093 -8.425 18.261 1.00 87.06 117 PRO A C 1
ATOM 895 O O . PRO A 1 117 ? -24.805 -9.396 18.034 1.00 87.06 117 PRO A O 1
ATOM 898 N N . GLY A 1 118 ? -23.287 -8.381 19.322 1.00 81.94 118 GLY A N 1
ATOM 899 C CA . GLY A 1 118 ? -23.263 -9.412 20.363 1.00 81.94 118 GLY A CA 1
ATOM 900 C C . GLY A 1 118 ? -22.328 -10.599 20.113 1.00 81.94 118 GLY A C 1
ATOM 901 O O . GLY A 1 118 ? -22.010 -11.270 21.092 1.00 81.94 118 GLY A O 1
ATOM 902 N N . GLU A 1 119 ? -21.846 -10.801 18.883 1.00 88.81 119 GLU A N 1
ATOM 903 C CA . GLU A 1 119 ? -20.899 -11.871 18.511 1.00 88.81 119 GLU A CA 1
ATOM 904 C C . GLU A 1 119 ? -19.468 -11.536 18.961 1.00 88.81 119 GLU A C 1
ATOM 906 O O . GLU A 1 119 ? -18.884 -12.223 19.796 1.00 88.81 119 GLU A O 1
ATOM 911 N N . ILE A 1 120 ? -18.940 -10.405 18.488 1.00 90.44 120 ILE A N 1
ATOM 912 C CA . ILE A 1 120 ? -17.622 -9.880 18.854 1.00 90.44 120 ILE A CA 1
ATOM 913 C C . ILE A 1 120 ? -17.768 -8.445 19.347 1.00 90.44 120 ILE A C 1
ATOM 915 O O . ILE A 1 120 ? -18.557 -7.660 18.818 1.00 90.44 120 ILE A O 1
ATOM 919 N N . ARG A 1 121 ? -17.029 -8.090 20.400 1.00 91.12 121 ARG A N 1
ATOM 920 C CA . ARG A 1 121 ? -17.163 -6.778 21.043 1.00 91.12 121 ARG A CA 1
ATOM 921 C C . ARG A 1 121 ? -15.848 -6.009 20.995 1.00 91.12 121 ARG A C 1
ATOM 923 O O . ARG A 1 121 ? -14.822 -6.571 21.381 1.00 91.12 121 ARG A O 1
ATOM 930 N N . PRO A 1 122 ? -15.863 -4.717 20.620 1.00 92.56 122 PRO A N 1
ATOM 931 C CA . PRO A 1 122 ? -14.718 -3.846 20.846 1.00 92.56 122 PRO A CA 1
ATOM 932 C C . PRO A 1 122 ? -14.308 -3.897 22.318 1.00 92.56 122 PRO A C 1
ATOM 934 O O . PRO A 1 122 ? -15.135 -3.667 23.207 1.00 92.56 122 PRO A O 1
ATOM 937 N N . TYR A 1 123 ? -13.040 -4.215 22.580 1.00 90.81 123 TYR A N 1
ATOM 938 C CA . TYR A 1 123 ? -12.521 -4.309 23.941 1.00 90.81 123 TYR A CA 1
ATOM 939 C C . TYR A 1 123 ? -12.659 -2.970 24.664 1.00 90.81 123 TYR A C 1
ATOM 941 O O . TYR A 1 123 ? -13.141 -2.926 25.793 1.00 90.81 123 TYR A O 1
ATOM 949 N N . ASP A 1 124 ? -12.261 -1.879 24.006 1.00 87.00 124 ASP A N 1
ATOM 950 C CA . ASP A 1 124 ? -12.453 -0.507 24.470 1.00 87.00 124 ASP A CA 1
ATOM 951 C C . ASP A 1 124 ? -12.560 0.441 23.270 1.00 87.00 124 ASP A C 1
ATOM 953 O O . ASP A 1 124 ? -12.107 0.112 22.174 1.00 87.00 124 ASP A O 1
ATOM 957 N N . VAL A 1 125 ? -13.120 1.626 23.501 1.00 87.75 125 VAL A N 1
ATOM 958 C CA . VAL A 1 125 ? -13.153 2.733 22.530 1.00 87.75 125 VAL A CA 1
ATOM 959 C C . VAL A 1 125 ? -12.506 3.968 23.151 1.00 87.75 125 VAL A C 1
ATOM 961 O O . VAL A 1 125 ? -12.595 4.109 24.374 1.00 87.75 125 VAL A O 1
ATOM 964 N N . PRO A 1 126 ? -11.874 4.867 22.372 1.00 84.62 126 PRO A N 1
ATOM 965 C CA . PRO A 1 126 ? -11.171 6.031 22.912 1.00 84.62 126 PRO A CA 1
ATOM 966 C C . PRO A 1 126 ? -11.981 6.843 23.933 1.00 84.62 126 PRO A C 1
ATOM 968 O O . PRO A 1 126 ? -11.459 7.170 24.998 1.00 84.62 126 PRO A O 1
ATOM 971 N N . GLU A 1 127 ? -13.268 7.106 23.684 1.00 86.06 127 GLU A N 1
ATOM 972 C CA . GLU A 1 127 ? -14.120 7.862 24.611 1.00 86.06 127 GLU A CA 1
ATOM 973 C C . GLU A 1 127 ? -14.379 7.106 25.910 1.00 86.06 127 GLU A C 1
ATOM 975 O O . GLU A 1 127 ? -14.308 7.682 26.995 1.00 86.06 127 GLU A O 1
ATOM 980 N N . ARG A 1 128 ? -14.652 5.801 25.829 1.00 87.56 128 ARG A N 1
ATOM 981 C CA . ARG A 1 128 ? -14.904 4.976 27.016 1.00 87.56 128 ARG A CA 1
ATOM 982 C C . ARG A 1 128 ? -13.624 4.781 27.823 1.00 87.56 128 ARG A C 1
ATOM 984 O O . ARG A 1 128 ? -13.660 4.851 29.050 1.00 87.56 128 ARG A O 1
ATOM 991 N N . ALA A 1 129 ? -12.493 4.602 27.145 1.00 88.50 129 ALA A N 1
ATOM 992 C CA . ALA A 1 129 ? -11.178 4.548 27.761 1.00 88.50 129 ALA A CA 1
ATOM 993 C C . ALA A 1 129 ? -10.847 5.877 28.457 1.00 88.50 129 ALA A C 1
ATOM 995 O O . ALA A 1 129 ? -10.314 5.867 29.563 1.00 88.50 129 ALA A O 1
ATOM 996 N N . PHE A 1 130 ? -11.201 7.017 27.858 1.00 90.44 130 PHE A N 1
ATOM 997 C CA . PHE A 1 130 ? -11.046 8.333 28.475 1.00 90.44 130 PHE A CA 1
ATOM 998 C C . PHE A 1 130 ? -11.901 8.486 29.734 1.00 90.44 130 PHE A C 1
ATOM 1000 O O . PHE A 1 130 ? -11.355 8.770 30.799 1.00 90.44 130 PHE A O 1
ATOM 1007 N N . LEU A 1 131 ? -13.206 8.212 29.644 1.00 92.00 131 LEU A N 1
ATOM 1008 C CA . LEU A 1 131 ? -14.126 8.302 30.784 1.00 92.00 131 LEU A CA 1
ATOM 1009 C C . LEU A 1 131 ? -13.728 7.378 31.943 1.00 92.00 131 LEU A C 1
ATOM 1011 O O . LEU A 1 131 ? -13.949 7.713 33.102 1.00 92.00 131 LEU A O 1
ATOM 1015 N N . ALA A 1 132 ? -13.115 6.232 31.641 1.00 92.12 132 ALA A N 1
ATOM 1016 C CA . ALA A 1 132 ? -12.673 5.264 32.637 1.00 92.12 132 ALA A CA 1
ATOM 1017 C C . ALA A 1 132 ? -11.199 5.420 33.071 1.00 92.12 132 ALA A C 1
ATOM 1019 O O . ALA A 1 132 ? -10.677 4.542 33.757 1.00 92.12 132 ALA A O 1
ATOM 1020 N N . GLY A 1 133 ? -10.502 6.484 32.652 1.00 92.19 133 GLY A N 1
ATOM 1021 C CA . GLY A 1 133 ? -9.106 6.742 33.034 1.00 92.19 133 GLY A CA 1
ATOM 1022 C C . GLY A 1 133 ? -8.062 5.797 32.414 1.00 92.19 133 GLY A C 1
ATOM 1023 O O . GLY A 1 133 ? -6.917 5.770 32.858 1.00 92.19 133 GLY A O 1
ATOM 1024 N N . ARG A 1 134 ? -8.424 5.036 31.374 1.00 91.25 134 ARG A N 1
ATOM 1025 C CA . ARG A 1 134 ? -7.565 4.070 30.658 1.00 91.25 134 ARG A CA 1
ATOM 1026 C C . ARG A 1 134 ? -7.090 4.542 29.280 1.00 91.25 134 ARG A C 1
ATOM 1028 O O . ARG A 1 134 ? -6.423 3.783 28.579 1.00 91.25 134 ARG A O 1
ATOM 1035 N N . LEU A 1 135 ? -7.379 5.785 28.877 1.00 90.62 135 LEU A N 1
ATOM 1036 C CA . LEU A 1 135 ? -6.987 6.305 27.555 1.00 90.62 135 LEU A CA 1
ATOM 1037 C C . LEU A 1 135 ? -5.490 6.127 27.282 1.00 90.62 135 LEU A C 1
ATOM 1039 O O . LEU A 1 135 ? -5.110 5.720 26.188 1.00 90.62 135 LEU A O 1
ATOM 1043 N N . LYS A 1 136 ? -4.644 6.365 28.294 1.00 90.25 136 LYS A N 1
ATOM 1044 C CA . LYS A 1 136 ? -3.193 6.204 28.162 1.00 90.25 136 LYS A CA 1
ATOM 1045 C C . LYS A 1 136 ? -2.813 4.781 27.749 1.00 90.25 136 LYS A C 1
ATOM 1047 O O . LYS A 1 136 ? -1.946 4.622 26.906 1.00 90.25 136 LYS A O 1
ATOM 1052 N N . GLU A 1 137 ? -3.452 3.758 28.311 1.00 87.50 137 GLU A N 1
ATOM 1053 C CA . GLU A 1 137 ? -3.205 2.355 27.951 1.00 87.50 137 GLU A CA 1
ATOM 1054 C C . GLU A 1 137 ? -3.682 2.043 26.526 1.00 87.50 137 GLU A C 1
ATOM 1056 O O . GLU A 1 137 ? -2.974 1.384 25.768 1.00 87.50 137 GLU A O 1
ATOM 1061 N N . HIS A 1 138 ? -4.855 2.552 26.141 1.00 87.38 138 HIS A N 1
ATOM 1062 C CA . HIS A 1 138 ? -5.406 2.366 24.798 1.00 87.38 138 HIS A CA 1
ATOM 1063 C C . HIS A 1 138 ? -4.501 2.975 23.711 1.00 87.38 138 HIS A C 1
ATOM 1065 O O . HIS A 1 138 ? -4.146 2.296 22.746 1.00 87.38 138 HIS A O 1
ATOM 1071 N N . VAL A 1 139 ? -4.067 4.224 23.910 1.00 90.25 139 VAL A N 1
ATOM 1072 C CA . VAL A 1 139 ? -3.139 4.925 23.007 1.00 90.25 139 VAL A CA 1
ATOM 1073 C C . VAL A 1 139 ? -1.800 4.197 22.946 1.00 90.25 139 VAL A C 1
ATOM 1075 O O . VAL A 1 139 ? -1.310 3.897 21.868 1.00 90.25 139 VAL A O 1
ATOM 1078 N N . ARG A 1 140 ? -1.259 3.801 24.102 1.00 91.69 140 ARG A N 1
ATOM 1079 C CA . ARG A 1 140 ? 0.016 3.085 24.204 1.00 91.69 140 ARG A CA 1
ATOM 1080 C C . ARG A 1 140 ? 0.060 1.768 23.434 1.00 91.69 140 ARG A C 1
ATOM 1082 O O . ARG A 1 140 ? 1.145 1.389 23.005 1.00 91.69 140 ARG A O 1
ATOM 1089 N N . ILE A 1 141 ? -1.057 1.051 23.320 1.00 91.88 141 ILE A N 1
ATOM 1090 C CA . ILE A 1 141 ? -1.136 -0.180 22.517 1.00 91.88 141 ILE A CA 1
ATOM 1091 C C . ILE A 1 141 ? -1.198 0.154 21.033 1.00 91.88 141 ILE A C 1
ATOM 1093 O O . ILE A 1 141 ? -0.533 -0.509 20.246 1.00 91.88 141 ILE A O 1
ATOM 1097 N N . SER A 1 142 ? -1.937 1.200 20.664 1.00 92.00 142 SER A N 1
ATOM 1098 C CA . SER A 1 142 ? -1.988 1.678 19.278 1.00 92.00 142 SER A CA 1
ATOM 1099 C C . SER A 1 142 ? -0.609 2.151 18.803 1.00 92.00 142 SER A C 1
ATOM 1101 O O . SER A 1 142 ? -0.191 1.821 17.700 1.00 92.00 142 SER A O 1
ATOM 1103 N N . ASP A 1 143 ? 0.130 2.863 19.655 1.00 93.44 143 ASP A N 1
ATOM 1104 C CA . ASP A 1 143 ? 1.491 3.320 19.358 1.00 93.44 143 ASP A CA 1
ATOM 1105 C C . ASP A 1 143 ? 2.466 2.145 19.216 1.00 93.44 143 ASP A C 1
ATOM 1107 O O . ASP A 1 143 ? 3.265 2.117 18.283 1.00 93.44 143 ASP A O 1
ATOM 1111 N N . ASP A 1 144 ? 2.374 1.141 20.094 1.00 94.75 144 ASP A N 1
ATOM 1112 C CA . ASP A 1 144 ? 3.197 -0.067 19.979 1.00 94.75 144 ASP A CA 1
ATOM 1113 C C . ASP A 1 144 ? 2.856 -0.856 18.709 1.00 94.75 144 ASP A C 1
ATOM 1115 O O . ASP A 1 144 ? 3.760 -1.396 18.070 1.00 94.75 144 ASP A O 1
ATOM 1119 N N . LEU A 1 145 ? 1.569 -0.922 18.335 1.00 94.19 145 LEU A N 1
ATOM 1120 C CA . LEU A 1 145 ? 1.129 -1.525 17.079 1.00 94.19 145 LEU A CA 1
ATOM 1121 C C . LEU A 1 145 ? 1.748 -0.782 15.897 1.00 94.19 145 LEU A C 1
ATOM 1123 O O . LEU A 1 145 ? 2.389 -1.433 15.082 1.00 94.19 145 LEU A O 1
ATOM 1127 N N . ARG A 1 146 ? 1.660 0.553 15.827 1.00 95.06 146 ARG A N 1
ATOM 1128 C CA . ARG A 1 146 ? 2.306 1.364 14.770 1.00 95.06 146 ARG A CA 1
ATOM 1129 C C . ARG A 1 146 ? 3.814 1.153 14.696 1.00 95.06 146 ARG A C 1
ATOM 1131 O O . ARG A 1 146 ? 4.361 1.022 13.607 1.00 95.06 146 ARG A O 1
ATOM 1138 N N . ALA A 1 147 ? 4.481 1.074 15.845 1.00 93.50 147 ALA A N 1
ATOM 1139 C CA . ALA A 1 147 ? 5.921 0.839 15.918 1.00 93.50 147 ALA A CA 1
ATOM 1140 C C . ALA A 1 147 ? 6.327 -0.614 15.594 1.00 93.50 147 ALA A C 1
ATOM 1142 O O . ALA A 1 147 ? 7.515 -0.897 15.445 1.00 93.50 147 ALA A O 1
ATOM 1143 N N . GLY A 1 148 ? 5.371 -1.547 15.509 1.00 93.00 148 GLY A N 1
ATOM 1144 C CA . GLY A 1 148 ? 5.645 -2.971 15.300 1.00 93.00 148 GLY A CA 1
ATOM 1145 C C . GLY A 1 148 ? 6.262 -3.668 16.516 1.00 93.00 148 GLY A C 1
ATOM 1146 O O . GLY A 1 148 ? 6.835 -4.747 16.393 1.00 93.00 148 GLY A O 1
ATOM 1147 N N . TRP A 1 149 ? 6.150 -3.085 17.711 1.00 93.56 149 TRP A N 1
ATOM 1148 C CA . TRP A 1 149 ? 6.747 -3.628 18.931 1.00 93.56 149 TRP A CA 1
ATOM 1149 C C . TRP A 1 149 ? 5.856 -4.691 19.578 1.00 93.56 149 TRP A C 1
ATOM 1151 O O . TRP A 1 149 ? 5.146 -4.424 20.551 1.00 93.56 149 TRP A O 1
ATOM 1161 N N . ALA A 1 150 ? 5.891 -5.904 19.023 1.00 91.00 150 ALA A N 1
ATOM 1162 C CA . ALA A 1 150 ? 5.128 -7.045 19.533 1.00 91.00 150 ALA A CA 1
ATOM 1163 C C . ALA A 1 150 ? 5.563 -7.439 20.949 1.00 91.00 150 ALA A C 1
ATOM 1165 O O . ALA A 1 150 ? 4.732 -7.544 21.859 1.00 91.00 150 ALA A O 1
ATOM 1166 N N . ASP A 1 151 ? 6.874 -7.601 21.124 1.00 91.38 151 ASP A N 1
ATOM 1167 C CA . ASP A 1 151 ? 7.486 -8.060 22.361 1.00 91.38 151 ASP A CA 1
ATOM 1168 C C . ASP A 1 151 ? 7.634 -6.958 23.408 1.00 91.38 151 ASP A C 1
ATOM 1170 O O . ASP A 1 151 ? 7.571 -5.746 23.153 1.00 91.38 151 ASP A O 1
ATOM 1174 N N . ARG A 1 152 ? 7.869 -7.414 24.638 1.00 91.25 152 ARG A N 1
ATOM 1175 C CA . ARG A 1 152 ? 8.102 -6.542 25.778 1.00 91.25 152 ARG A CA 1
ATOM 1176 C C . ARG A 1 152 ? 9.370 -5.717 25.566 1.00 91.25 152 ARG A C 1
ATOM 1178 O O . ARG A 1 152 ? 10.471 -6.254 25.531 1.00 91.25 152 ARG A O 1
ATOM 1185 N N . HIS A 1 153 ? 9.219 -4.399 25.540 1.00 92.62 153 HIS A N 1
ATOM 1186 C CA . HIS A 1 153 ? 10.326 -3.453 25.407 1.00 92.62 153 HIS A CA 1
ATOM 1187 C C . HIS A 1 153 ? 10.194 -2.320 26.428 1.00 92.62 153 HIS A C 1
ATOM 1189 O O . HIS A 1 153 ? 9.131 -2.117 27.027 1.00 92.62 153 HIS A O 1
ATOM 1195 N N . ARG A 1 154 ? 11.278 -1.569 26.647 1.00 92.81 154 ARG A N 1
ATOM 1196 C CA . ARG A 1 154 ? 11.237 -0.374 27.492 1.00 92.81 154 ARG A CA 1
ATOM 1197 C C . ARG A 1 154 ? 10.911 0.868 26.675 1.00 92.81 154 ARG A C 1
ATOM 1199 O O . ARG A 1 154 ? 11.609 1.178 25.720 1.00 92.81 154 ARG A O 1
ATOM 1206 N N . ARG A 1 155 ? 9.894 1.611 27.110 1.00 90.88 155 ARG A N 1
ATOM 1207 C CA . ARG A 1 155 ? 9.540 2.921 26.559 1.00 90.88 155 ARG A CA 1
ATOM 1208 C C . ARG A 1 155 ? 10.419 4.018 27.162 1.00 90.88 155 ARG A C 1
ATOM 1210 O O . ARG A 1 155 ? 10.964 3.856 28.262 1.00 90.88 155 ARG A O 1
ATOM 1217 N N . GLY A 1 156 ? 10.479 5.161 26.476 1.00 86.81 156 GLY A N 1
ATOM 1218 C CA . GLY A 1 156 ? 11.236 6.339 26.920 1.00 86.81 156 GLY A CA 1
ATOM 1219 C C . GLY A 1 156 ? 10.776 6.915 28.264 1.00 86.81 156 GLY A C 1
ATOM 1220 O O . GLY A 1 156 ? 11.541 7.599 28.932 1.00 86.81 156 GLY A O 1
ATOM 1221 N N . ASP A 1 157 ? 9.555 6.601 28.702 1.00 88.94 157 ASP A N 1
ATOM 1222 C CA . ASP A 1 157 ? 8.941 7.162 29.907 1.00 88.94 157 ASP A CA 1
ATOM 1223 C C . ASP A 1 157 ? 9.139 6.346 31.191 1.00 88.94 157 ASP A C 1
ATOM 1225 O O . ASP A 1 157 ? 8.557 6.695 32.216 1.00 88.94 157 ASP A O 1
ATOM 1229 N N . GLY A 1 158 ? 9.883 5.239 31.173 1.00 89.25 158 GLY A N 1
ATOM 1230 C CA . GLY A 1 158 ? 9.943 4.387 32.366 1.00 89.25 158 GLY A CA 1
ATOM 1231 C C . GLY A 1 158 ? 9.091 3.116 32.296 1.00 89.25 158 GLY A C 1
ATOM 1232 O O . GLY A 1 158 ? 9.215 2.245 33.156 1.00 89.25 158 GLY A O 1
ATOM 1233 N N . THR A 1 159 ? 8.202 2.979 31.317 1.00 90.56 159 THR A N 1
ATOM 1234 C CA . THR A 1 159 ? 7.218 1.890 31.335 1.00 90.56 159 THR A CA 1
ATOM 1235 C C . THR A 1 159 ? 7.545 0.768 30.362 1.00 90.56 159 THR A C 1
ATOM 1237 O O . THR A 1 159 ? 8.317 0.932 29.417 1.00 90.56 159 THR A O 1
ATOM 1240 N N . TRP A 1 160 ? 6.999 -0.414 30.637 1.00 90.75 160 TRP A N 1
ATOM 1241 C CA . TRP A 1 160 ? 7.071 -1.550 29.725 1.00 90.75 160 TRP A CA 1
ATOM 1242 C C . TRP A 1 160 ? 5.984 -1.416 28.654 1.00 90.75 160 TRP A C 1
ATOM 1244 O O . TRP A 1 160 ? 4.842 -1.087 28.975 1.00 90.75 160 TRP A O 1
ATOM 1254 N N . GLY A 1 161 ? 6.352 -1.632 27.394 1.00 93.44 161 GLY A N 1
ATOM 1255 C CA . GLY A 1 161 ? 5.434 -1.774 26.265 1.00 93.44 161 GLY A CA 1
ATOM 1256 C C . GLY A 1 161 ? 5.390 -3.211 25.748 1.00 93.44 161 GLY A C 1
ATOM 1257 O O . GLY A 1 161 ? 5.829 -4.133 26.437 1.00 93.44 161 GLY A O 1
ATOM 1258 N N . GLY A 1 162 ? 4.874 -3.372 24.537 1.00 93.12 162 GLY A N 1
ATOM 1259 C CA . GLY A 1 162 ? 4.570 -4.638 23.883 1.00 93.12 162 GLY A CA 1
ATOM 1260 C C . GLY A 1 162 ? 3.062 -4.784 23.712 1.00 93.12 162 GLY A C 1
ATOM 1261 O O . GLY A 1 162 ? 2.326 -4.766 24.701 1.00 93.12 162 GLY A O 1
ATOM 1262 N N . TRP A 1 163 ? 2.590 -4.941 22.476 1.00 93.25 163 TRP A N 1
ATOM 1263 C CA . TRP A 1 163 ? 1.158 -5.110 22.207 1.00 93.25 163 TRP A CA 1
ATOM 1264 C C . TRP A 1 163 ? 0.688 -6.569 22.302 1.00 93.25 163 TRP A C 1
ATOM 1266 O O . TRP A 1 163 ? -0.493 -6.798 22.560 1.00 93.25 163 TRP A O 1
ATOM 1276 N N . TRP A 1 164 ? 1.576 -7.564 22.167 1.00 92.31 164 TRP A N 1
ATOM 1277 C CA . TRP A 1 164 ? 1.178 -8.979 22.106 1.00 92.31 164 TRP A CA 1
ATOM 1278 C C . TRP A 1 164 ? 0.463 -9.458 23.377 1.00 92.31 164 TRP A C 1
ATOM 1280 O O . TRP A 1 164 ? -0.665 -9.950 23.318 1.00 92.31 164 TRP A O 1
ATOM 1290 N N . ILE A 1 165 ? 1.093 -9.270 24.543 1.00 92.00 165 ILE A N 1
ATOM 1291 C CA . ILE A 1 165 ? 0.551 -9.736 25.830 1.00 92.00 165 ILE A CA 1
ATOM 1292 C C . ILE A 1 165 ? -0.790 -9.055 26.156 1.00 92.00 165 ILE A C 1
ATOM 1294 O O . ILE A 1 165 ? -1.738 -9.778 26.470 1.00 92.00 165 ILE A O 1
ATOM 1298 N N . PRO A 1 166 ? -0.929 -7.714 26.063 1.00 92.44 166 PRO A N 1
ATOM 1299 C CA . PRO A 1 166 ? -2.216 -7.064 26.284 1.00 92.44 166 PRO A CA 1
ATOM 1300 C C . PRO A 1 166 ? -3.321 -7.587 25.368 1.00 92.44 166 PRO A C 1
ATOM 1302 O O . PRO A 1 166 ? -4.427 -7.819 25.841 1.00 92.44 166 PRO A O 1
ATOM 1305 N N . LEU A 1 167 ? -3.055 -7.799 24.076 1.00 94.12 167 LEU A N 1
ATOM 1306 C CA . LEU A 1 167 ? -4.074 -8.322 23.161 1.00 94.12 167 LEU A CA 1
ATOM 1307 C C . LEU A 1 167 ? -4.463 -9.769 23.494 1.00 94.12 167 LEU A C 1
ATOM 1309 O O . LEU A 1 167 ? -5.651 -10.089 23.508 1.00 94.12 167 LEU A O 1
ATOM 1313 N N . ALA A 1 168 ? -3.499 -10.617 23.856 1.00 92.56 168 ALA A N 1
ATOM 1314 C CA . ALA A 1 168 ? -3.773 -11.987 24.286 1.00 92.56 168 ALA A CA 1
ATOM 1315 C C . ALA A 1 168 ? -4.617 -12.035 25.575 1.00 92.56 168 ALA A C 1
ATOM 1317 O O . ALA A 1 168 ? -5.608 -12.758 25.644 1.00 92.56 168 ALA A O 1
ATOM 1318 N N . GLN A 1 169 ? -4.286 -11.215 26.579 1.00 93.06 169 GLN A N 1
ATOM 1319 C CA . GLN A 1 169 ? -5.044 -11.123 27.839 1.00 93.06 169 GLN A CA 1
ATOM 1320 C C . GLN A 1 169 ? -6.488 -10.648 27.640 1.00 93.06 169 GLN A C 1
ATOM 1322 O O . GLN A 1 169 ? -7.370 -10.986 28.425 1.00 93.06 169 GLN A O 1
ATOM 1327 N N . ARG A 1 170 ? -6.734 -9.871 26.584 1.00 92.38 170 ARG A N 1
ATOM 1328 C CA . ARG A 1 170 ? -8.062 -9.371 26.211 1.00 92.38 170 ARG A CA 1
ATOM 1329 C C . ARG A 1 170 ? -8.857 -10.369 25.375 1.00 92.38 170 ARG A C 1
ATOM 1331 O O . ARG A 1 170 ? -9.990 -10.064 25.007 1.00 92.38 170 ARG A O 1
ATOM 1338 N N . ASN A 1 171 ? -8.282 -11.533 25.064 1.00 93.19 171 ASN A N 1
ATOM 1339 C CA . ASN A 1 171 ? -8.821 -12.464 24.080 1.00 93.19 171 ASN A CA 1
ATOM 1340 C C . ASN A 1 171 ? -9.154 -11.743 22.758 1.00 93.19 171 ASN A C 1
ATOM 1342 O O . ASN A 1 171 ? -10.253 -11.885 22.216 1.00 93.19 171 ASN A O 1
ATOM 1346 N N . THR A 1 172 ? -8.246 -10.870 22.304 1.00 94.75 172 THR A N 1
ATOM 1347 C CA . THR A 1 172 ? -8.427 -10.136 21.052 1.00 94.75 172 THR A CA 1
ATOM 1348 C C . THR A 1 172 ? -8.225 -11.089 19.882 1.00 94.75 172 THR A C 1
ATOM 1350 O O . THR A 1 172 ? -7.115 -11.576 19.677 1.00 94.75 172 THR A O 1
ATOM 1353 N N . ARG A 1 173 ? -9.274 -11.316 19.089 1.00 93.75 173 ARG A N 1
ATOM 1354 C CA . ARG A 1 173 ? -9.225 -12.170 17.885 1.00 93.75 173 ARG A CA 1
ATOM 1355 C C . ARG A 1 173 ? -9.231 -11.385 16.577 1.00 93.75 173 ARG A C 1
ATOM 1357 O O . ARG A 1 173 ? -8.853 -11.920 15.540 1.00 93.75 173 ARG A O 1
ATOM 1364 N N . LEU A 1 174 ? -9.635 -10.116 16.629 1.00 95.56 174 LEU A N 1
ATOM 1365 C CA . LEU A 1 174 ? -9.767 -9.248 15.462 1.00 95.56 174 LEU A CA 1
ATOM 1366 C C . LEU A 1 174 ? -9.142 -7.877 15.739 1.00 95.56 174 LEU A C 1
ATOM 1368 O O . LEU A 1 174 ? -9.444 -7.254 16.761 1.00 95.56 174 LEU A O 1
ATOM 1372 N N . LEU A 1 175 ? -8.322 -7.378 14.816 1.00 96.56 175 LEU A N 1
ATOM 1373 C CA . LEU A 1 175 ? -7.952 -5.962 14.778 1.00 96.56 175 LEU A CA 1
ATOM 1374 C C . LEU A 1 175 ? -8.746 -5.265 1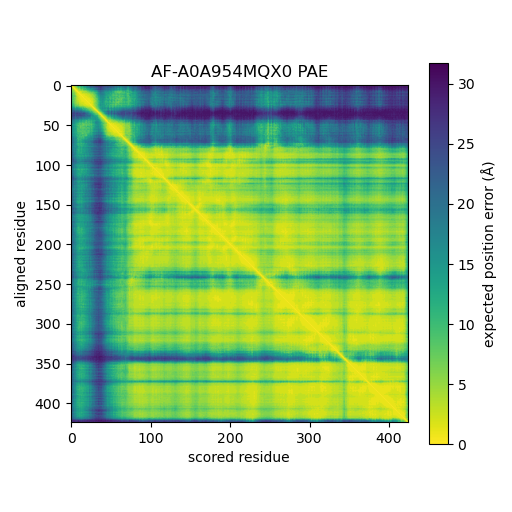3.685 1.00 96.56 175 LEU A C 1
ATOM 1376 O O . LEU A 1 175 ? -8.921 -5.804 12.597 1.00 96.56 175 LEU A O 1
ATOM 1380 N N . LEU A 1 176 ? -9.214 -4.062 13.979 1.00 95.94 176 LEU A N 1
ATOM 1381 C CA . LEU A 1 176 ? -9.917 -3.209 13.035 1.00 95.94 176 LEU A CA 1
ATOM 1382 C C . LEU A 1 176 ? -9.155 -1.901 12.906 1.00 95.94 176 LEU A C 1
ATOM 1384 O O . LEU A 1 176 ? -9.216 -1.039 13.787 1.00 95.94 176 LEU A O 1
ATOM 1388 N N . ILE A 1 177 ? -8.398 -1.793 11.819 1.00 95.62 177 ILE A N 1
ATOM 1389 C CA . ILE A 1 177 ? -7.450 -0.708 11.596 1.00 95.62 177 ILE A CA 1
ATOM 1390 C C . ILE A 1 177 ? -7.999 0.232 10.531 1.00 95.62 177 ILE A C 1
ATOM 1392 O O . ILE A 1 177 ? -8.509 -0.189 9.493 1.00 95.62 177 ILE A O 1
ATOM 1396 N N . SER A 1 178 ? -7.915 1.532 10.788 1.00 93.50 178 SER A N 1
ATOM 1397 C CA . SER A 1 178 ? -8.220 2.539 9.779 1.00 93.50 178 SER A CA 1
ATOM 1398 C C . SER A 1 178 ? -7.235 2.427 8.606 1.00 93.50 178 SER A C 1
ATOM 1400 O O . SER A 1 178 ? -6.029 2.464 8.845 1.00 93.50 178 SER A O 1
ATOM 1402 N N . PRO A 1 179 ? -7.693 2.420 7.340 1.00 92.31 179 PRO A N 1
ATOM 1403 C CA . PRO A 1 179 ? -6.805 2.457 6.170 1.00 92.31 179 PRO A CA 1
ATOM 1404 C C . PRO A 1 179 ? -5.932 3.723 6.111 1.00 92.31 179 PRO A C 1
ATOM 1406 O O . PRO A 1 179 ? -4.942 3.761 5.384 1.00 92.31 179 PRO A O 1
ATOM 1409 N N . ARG A 1 180 ? -6.276 4.761 6.891 1.00 91.81 180 ARG A N 1
ATOM 1410 C CA . ARG A 1 180 ? -5.474 5.986 7.044 1.00 91.81 180 ARG A CA 1
ATOM 1411 C C . ARG A 1 180 ? -4.289 5.818 7.996 1.00 91.81 180 ARG A C 1
ATOM 1413 O O . ARG A 1 180 ? -3.370 6.627 7.941 1.00 91.81 180 ARG A O 1
ATOM 1420 N N . ASP A 1 181 ? -4.307 4.809 8.865 1.00 94.19 181 ASP A N 1
ATOM 1421 C CA . ASP A 1 181 ? -3.204 4.496 9.777 1.00 94.19 181 ASP A CA 1
ATOM 1422 C C . ASP A 1 181 ? -2.194 3.579 9.068 1.00 94.19 181 ASP A C 1
ATOM 1424 O O . ASP A 1 181 ? -2.038 2.398 9.380 1.00 94.19 181 ASP A O 1
ATOM 1428 N N . THR A 1 182 ? -1.535 4.127 8.042 1.00 94.69 182 THR A N 1
ATOM 1429 C CA . THR A 1 182 ? -0.606 3.379 7.179 1.00 94.69 182 THR A CA 1
ATOM 1430 C C . THR A 1 182 ? 0.609 2.846 7.933 1.00 94.69 182 THR A C 1
ATOM 1432 O O . THR A 1 182 ? 1.214 1.868 7.505 1.00 94.69 182 THR A O 1
ATOM 1435 N N . GLU A 1 183 ? 0.984 3.481 9.046 1.00 95.62 183 GLU A N 1
ATOM 1436 C CA . GLU A 1 183 ? 2.061 2.999 9.915 1.00 95.62 183 GLU A CA 1
ATOM 1437 C C . GLU A 1 183 ? 1.670 1.681 10.583 1.00 95.62 183 GLU A C 1
ATOM 1439 O O . GLU A 1 183 ? 2.439 0.724 10.531 1.00 95.62 183 GLU A O 1
ATOM 1444 N N . CYS A 1 184 ? 0.450 1.603 11.127 1.00 95.62 184 CYS A N 1
ATOM 1445 C CA . CYS A 1 184 ? -0.080 0.369 11.697 1.00 95.62 184 CYS A CA 1
ATOM 1446 C C . CYS A 1 184 ? -0.288 -0.718 10.635 1.00 95.62 184 CYS A C 1
ATOM 1448 O O . CYS A 1 184 ? 0.086 -1.864 10.851 1.00 95.62 184 CYS A O 1
ATOM 1450 N N . VAL A 1 185 ? -0.824 -0.377 9.459 1.00 96.44 185 VAL A N 1
ATOM 1451 C CA . VAL A 1 185 ? -0.958 -1.345 8.352 1.00 96.44 185 VAL A CA 1
ATOM 1452 C C . VAL A 1 185 ? 0.407 -1.944 7.993 1.00 96.44 185 VAL A C 1
ATOM 1454 O O . VAL A 1 185 ? 0.557 -3.163 7.960 1.00 96.44 185 VAL A O 1
ATOM 1457 N N . ARG A 1 186 ? 1.431 -1.098 7.819 1.00 95.56 186 ARG A N 1
ATOM 1458 C CA . ARG A 1 186 ? 2.790 -1.533 7.468 1.00 95.56 186 ARG A CA 1
ATOM 1459 C C . ARG A 1 186 ? 3.426 -2.418 8.535 1.00 95.56 186 ARG A C 1
ATOM 1461 O O . ARG A 1 186 ? 4.120 -3.375 8.197 1.00 95.56 186 ARG A O 1
ATOM 1468 N N . SER A 1 187 ? 3.233 -2.096 9.811 1.00 95.44 187 SER A N 1
ATOM 1469 C CA . SER A 1 187 ? 3.802 -2.886 10.903 1.00 95.44 187 SER A CA 1
ATOM 1470 C C . SER A 1 187 ? 3.131 -4.255 11.050 1.00 95.44 187 SER A C 1
ATOM 1472 O O . SER A 1 187 ? 3.778 -5.208 11.482 1.00 95.44 187 SER A O 1
ATOM 1474 N N . LEU A 1 188 ? 1.855 -4.379 10.670 1.00 95.00 188 LEU A N 1
ATOM 1475 C CA . LEU A 1 188 ? 1.131 -5.646 10.720 1.00 95.00 188 LEU A CA 1
ATOM 1476 C C . LEU A 1 188 ? 1.556 -6.619 9.614 1.00 95.00 188 LEU A C 1
ATOM 1478 O O . LEU A 1 188 ? 1.507 -7.825 9.858 1.00 95.00 188 LEU A O 1
ATOM 1482 N N . GLU A 1 189 ? 2.043 -6.144 8.463 1.00 93.44 189 GLU A N 1
ATOM 1483 C CA . GLU A 1 189 ? 2.494 -7.010 7.356 1.00 93.44 189 GLU A CA 1
ATOM 1484 C C . GLU A 1 189 ? 3.571 -8.022 7.783 1.00 93.44 189 GLU A C 1
ATOM 1486 O O . GLU A 1 189 ? 3.508 -9.202 7.415 1.00 93.44 189 GLU A O 1
ATOM 1491 N N . SER A 1 190 ? 4.521 -7.597 8.623 1.00 89.56 190 SER A N 1
ATOM 1492 C CA . SER A 1 190 ? 5.584 -8.457 9.166 1.00 89.56 190 SER A CA 1
ATOM 1493 C C . SER A 1 190 ? 5.147 -9.298 10.371 1.00 89.56 190 SER A C 1
ATOM 1495 O O . SER A 1 190 ? 5.903 -10.147 10.841 1.00 89.56 190 SER A O 1
ATOM 1497 N N . SER A 1 191 ? 3.931 -9.087 10.874 1.00 93.31 191 SER A N 1
ATOM 1498 C CA . SER A 1 191 ? 3.406 -9.758 12.060 1.00 93.31 191 SER A CA 1
ATOM 1499 C C . SER A 1 191 ? 2.607 -11.024 11.718 1.00 93.31 191 SER A C 1
ATOM 1501 O O . SER A 1 191 ? 2.355 -11.353 10.554 1.00 93.31 191 SER A O 1
ATOM 1503 N N . ASN A 1 192 ? 2.147 -11.720 12.762 1.00 92.44 192 ASN A N 1
ATOM 1504 C CA . ASN A 1 192 ? 1.224 -12.851 12.638 1.00 92.44 192 ASN A CA 1
ATOM 1505 C C . ASN A 1 192 ? -0.217 -12.424 12.318 1.00 92.44 192 ASN A C 1
ATOM 1507 O O . ASN A 1 192 ? -1.056 -13.280 12.066 1.00 92.44 192 ASN A O 1
ATOM 1511 N N . TRP A 1 193 ? -0.534 -11.133 12.336 1.00 94.88 193 TRP A N 1
ATOM 1512 C CA . TRP A 1 193 ? -1.848 -10.640 11.944 1.00 94.88 193 TRP A CA 1
ATOM 1513 C C . TRP A 1 193 ? -1.908 -10.471 10.433 1.00 94.88 193 TRP A C 1
ATOM 1515 O O . TRP A 1 193 ? -1.060 -9.794 9.859 1.00 94.88 193 TRP A O 1
ATOM 1525 N N . LYS A 1 194 ? -2.906 -11.075 9.785 1.00 95.88 194 LYS A N 1
ATOM 1526 C CA . LYS A 1 194 ? -3.081 -11.0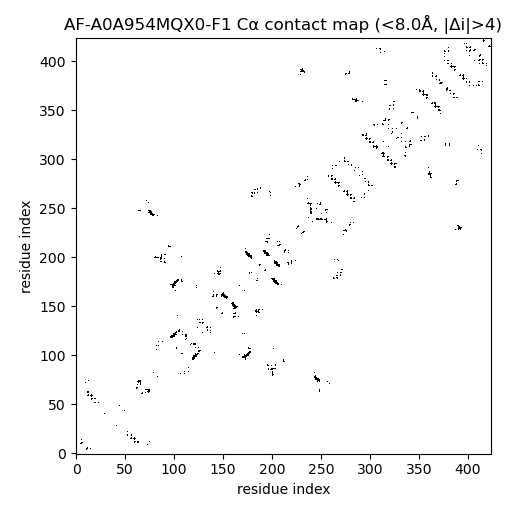13 8.330 1.00 95.88 194 LYS A CA 1
ATOM 1527 C C . LYS A 1 194 ? -4.404 -10.347 7.959 1.00 95.88 194 LYS A C 1
ATOM 1529 O O . LYS A 1 194 ? -5.396 -10.551 8.665 1.00 95.88 194 LYS A O 1
ATOM 1534 N N . PRO A 1 195 ? -4.424 -9.539 6.886 1.00 95.94 195 PRO A N 1
ATOM 1535 C CA . PRO A 1 195 ? -5.625 -8.829 6.478 1.00 95.94 195 PRO A CA 1
ATOM 1536 C C . PRO A 1 195 ? -6.708 -9.815 6.024 1.00 95.94 195 PRO A C 1
ATOM 1538 O O . PRO A 1 195 ? -6.420 -10.877 5.472 1.00 95.94 195 PRO A O 1
ATOM 1541 N N . LEU A 1 196 ? -7.966 -9.442 6.247 1.00 95.62 196 LEU A N 1
ATOM 1542 C CA . LEU A 1 196 ? -9.165 -10.145 5.779 1.00 95.62 196 LEU A CA 1
ATOM 1543 C C . LEU A 1 196 ? -9.930 -9.331 4.719 1.00 95.62 196 LEU A C 1
ATOM 1545 O O . LEU A 1 196 ? -10.966 -9.785 4.240 1.00 95.62 196 LEU A O 1
ATOM 1549 N N . ALA A 1 197 ? -9.438 -8.139 4.365 1.00 94.50 197 ALA A N 1
ATOM 1550 C CA . ALA A 1 197 ? -9.928 -7.292 3.277 1.00 94.50 197 ALA A CA 1
ATOM 1551 C C . ALA A 1 197 ? -8.794 -6.401 2.741 1.00 94.50 197 ALA A C 1
ATOM 1553 O O . ALA A 1 197 ? -7.823 -6.156 3.458 1.00 94.50 197 ALA A O 1
ATOM 1554 N N . ILE A 1 198 ? -8.946 -5.885 1.516 1.00 91.38 198 ILE A N 1
ATOM 1555 C CA . ILE A 1 198 ? -7.938 -5.044 0.840 1.00 91.38 198 ILE A CA 1
ATOM 1556 C C . ILE A 1 198 ? -8.371 -3.570 0.773 1.00 91.38 198 ILE A C 1
ATOM 1558 O O . ILE A 1 198 ? -7.560 -2.664 0.942 1.00 91.38 198 ILE A O 1
ATOM 1562 N N . ASP A 1 199 ? -9.655 -3.326 0.525 1.00 88.69 199 ASP A N 1
ATOM 1563 C CA . ASP A 1 199 ? -10.231 -2.018 0.184 1.00 88.69 199 ASP A CA 1
ATOM 1564 C C . ASP A 1 199 ? -11.387 -1.609 1.111 1.00 88.69 199 ASP A C 1
ATOM 1566 O O . ASP A 1 199 ? -12.095 -0.632 0.869 1.00 88.69 199 ASP A O 1
ATOM 1570 N N . ALA A 1 200 ? -11.581 -2.339 2.212 1.00 89.88 200 ALA A N 1
ATOM 1571 C CA . ALA A 1 200 ? -12.618 -2.009 3.174 1.00 89.88 200 ALA A CA 1
ATOM 1572 C C . ALA A 1 200 ? -12.308 -0.674 3.895 1.00 89.88 200 ALA A C 1
ATOM 1574 O O . ALA A 1 200 ? -11.160 -0.419 4.275 1.00 89.88 200 ALA A O 1
ATOM 1575 N N . PRO A 1 201 ? -13.325 0.163 4.184 1.00 87.00 201 PRO A N 1
ATOM 1576 C CA . PRO A 1 201 ? -13.137 1.450 4.875 1.00 87.00 201 PRO A CA 1
ATOM 1577 C C . PRO A 1 201 ? -12.607 1.318 6.309 1.00 87.00 201 PRO A C 1
ATOM 1579 O O . PRO A 1 201 ? -12.129 2.288 6.902 1.00 87.00 201 PRO A O 1
ATOM 1582 N N . CYS A 1 202 ? -12.661 0.106 6.851 1.00 92.25 202 CYS A N 1
ATOM 1583 C CA . CYS A 1 202 ? -11.880 -0.351 7.981 1.00 92.25 202 CYS A CA 1
ATOM 1584 C C . CYS A 1 202 ? -11.290 -1.711 7.608 1.00 92.25 202 CYS A C 1
ATOM 1586 O O . CYS A 1 202 ? -12.027 -2.574 7.138 1.00 92.25 202 CYS A O 1
ATOM 1588 N N . LEU A 1 203 ? -9.989 -1.895 7.815 1.00 95.50 203 LEU A N 1
ATOM 1589 C CA . LEU A 1 203 ? -9.269 -3.107 7.452 1.00 95.50 203 LEU A CA 1
ATOM 1590 C C . LEU A 1 203 ? -9.305 -4.106 8.618 1.00 95.50 203 LEU A C 1
ATOM 1592 O O . LEU A 1 203 ? -8.669 -3.859 9.651 1.00 95.50 203 LEU A O 1
ATOM 1596 N N . PRO A 1 204 ? -10.040 -5.224 8.488 1.00 96.38 204 PRO A N 1
ATOM 1597 C CA . PRO A 1 204 ? -9.992 -6.311 9.450 1.00 96.38 204 PRO A CA 1
ATOM 1598 C C . PRO A 1 204 ? -8.701 -7.115 9.314 1.00 96.38 204 PRO A C 1
ATOM 1600 O O . PRO A 1 204 ? -8.347 -7.540 8.218 1.00 96.38 204 PRO A O 1
ATOM 1603 N N . TYR A 1 205 ? -8.041 -7.383 10.438 1.00 96.94 205 TYR A N 1
ATOM 1604 C CA . TYR A 1 205 ? -6.914 -8.307 10.540 1.00 96.94 205 TYR A CA 1
ATOM 1605 C C . TYR A 1 205 ? -7.246 -9.443 11.504 1.00 96.94 205 TYR A C 1
ATOM 1607 O O . TYR A 1 205 ? -7.695 -9.204 12.627 1.00 96.94 205 TYR A O 1
ATOM 1615 N N . GLY A 1 206 ? -6.987 -10.673 11.067 1.00 95.31 206 GLY A N 1
ATOM 1616 C CA . GLY A 1 206 ? -7.114 -11.890 11.863 1.00 95.31 206 GLY A CA 1
ATOM 1617 C C . GLY A 1 206 ? -5.758 -12.415 12.320 1.00 95.31 206 GLY A C 1
ATOM 1618 O O . GLY A 1 206 ? -4.749 -12.204 11.649 1.00 95.31 206 GLY A O 1
ATOM 1619 N N . LEU A 1 207 ? -5.724 -13.100 13.462 1.00 94.19 207 LEU A N 1
ATOM 1620 C CA . LEU A 1 207 ? -4.500 -13.718 13.963 1.00 94.19 207 LEU A CA 1
ATOM 1621 C C . LEU A 1 207 ? -4.222 -15.036 13.225 1.00 94.19 207 LEU A C 1
ATOM 1623 O O . LEU A 1 207 ? -5.060 -15.938 13.213 1.00 94.19 207 LEU A O 1
ATOM 1627 N N . ALA A 1 208 ? -3.028 -15.184 12.651 1.00 91.62 208 ALA A N 1
ATOM 1628 C CA . ALA A 1 208 ? -2.591 -16.438 12.050 1.00 91.62 208 ALA A CA 1
ATOM 1629 C C . ALA A 1 208 ? -2.584 -17.572 13.088 1.00 91.62 208 ALA A C 1
ATOM 1631 O O . ALA A 1 208 ? -2.089 -17.415 14.203 1.00 91.62 208 ALA A O 1
ATOM 1632 N N . GLY A 1 209 ? -3.130 -18.725 12.699 1.00 89.00 209 GLY A N 1
ATOM 1633 C CA . GLY A 1 209 ? -3.353 -19.866 13.592 1.00 89.00 209 GLY A CA 1
ATOM 1634 C C . GLY A 1 209 ? -4.766 -19.931 14.175 1.00 89.00 209 GLY A C 1
ATOM 1635 O O . GLY A 1 209 ? -5.133 -20.964 14.727 1.00 89.00 209 GLY A O 1
ATOM 1636 N N . ASP A 1 210 ? -5.583 -18.887 14.005 1.00 92.25 210 ASP A N 1
ATOM 1637 C CA . ASP A 1 210 ? -7.004 -18.951 14.332 1.00 92.25 210 ASP A CA 1
ATOM 1638 C C . ASP A 1 2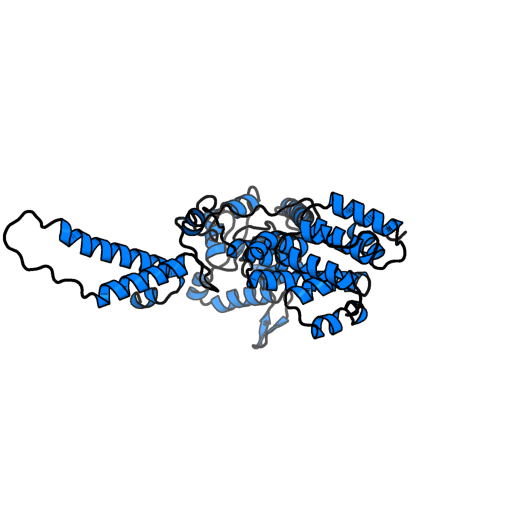10 ? -7.759 -19.830 13.303 1.00 92.25 210 ASP A C 1
ATOM 1640 O O . ASP A 1 210 ? -7.851 -19.456 12.124 1.00 92.25 210 ASP A O 1
ATOM 1644 N N . PRO A 1 211 ? -8.335 -20.983 13.712 1.00 89.94 211 PRO A N 1
ATOM 1645 C CA . PRO A 1 211 ? -9.029 -21.885 12.795 1.00 89.94 211 PRO A CA 1
ATOM 1646 C C . PRO A 1 211 ? -10.300 -21.270 12.193 1.00 89.94 211 PRO A C 1
ATOM 1648 O O . PRO A 1 211 ? -10.686 -21.649 11.090 1.00 89.94 211 PRO A O 1
ATOM 1651 N N . ALA A 1 212 ? -10.932 -20.304 12.872 1.00 90.25 212 ALA A N 1
ATOM 1652 C CA . ALA A 1 212 ? -12.121 -19.614 12.371 1.00 90.25 212 ALA A CA 1
ATOM 1653 C C . ALA A 1 212 ? -11.802 -18.687 11.189 1.00 90.25 212 ALA A C 1
ATOM 1655 O O . ALA A 1 212 ? -12.642 -18.476 10.316 1.00 90.25 212 ALA A O 1
ATOM 1656 N N . LEU A 1 213 ? -10.588 -18.131 11.162 1.00 93.00 213 LEU A N 1
ATOM 1657 C CA . LEU A 1 213 ? -10.175 -17.104 10.203 1.00 93.00 213 LEU A CA 1
ATOM 1658 C C . LEU A 1 213 ? -9.263 -17.659 9.098 1.00 93.00 213 LEU A C 1
ATOM 1660 O O . LEU A 1 213 ? -9.092 -17.012 8.064 1.00 93.00 213 LEU A O 1
ATOM 1664 N N . GLY A 1 214 ? -8.694 -18.854 9.297 1.00 90.75 214 GLY A N 1
ATOM 1665 C CA . GLY A 1 214 ? -7.687 -19.471 8.428 1.00 90.75 214 GLY A CA 1
ATOM 1666 C C . GLY A 1 214 ? -8.034 -19.444 6.940 1.00 90.75 214 GLY A C 1
ATOM 1667 O O . GLY A 1 214 ? -7.273 -18.906 6.136 1.00 90.75 214 GLY A O 1
ATOM 1668 N N . ASN A 1 215 ? -9.212 -19.953 6.569 1.00 91.50 215 ASN A N 1
ATOM 1669 C CA . ASN A 1 215 ? -9.634 -20.014 5.165 1.00 91.50 215 ASN A CA 1
ATOM 1670 C C . ASN A 1 215 ? -9.754 -18.623 4.529 1.00 91.50 215 ASN A C 1
ATOM 1672 O O . ASN A 1 215 ? -9.346 -18.434 3.382 1.00 91.50 215 ASN A O 1
ATOM 1676 N N . ARG A 1 216 ? -10.274 -17.637 5.271 1.00 93.00 216 ARG A N 1
ATOM 1677 C CA . ARG A 1 216 ? -10.408 -16.261 4.776 1.00 93.00 216 ARG A CA 1
ATOM 1678 C C . ARG A 1 216 ? -9.043 -15.603 4.595 1.00 93.00 216 ARG A C 1
ATOM 1680 O O . ARG A 1 216 ? -8.840 -14.943 3.583 1.00 93.00 216 ARG A O 1
ATOM 1687 N N . MET A 1 217 ? -8.103 -15.827 5.517 1.00 93.56 217 MET A N 1
ATOM 1688 C CA . MET A 1 217 ? -6.727 -15.333 5.385 1.00 93.56 217 MET A CA 1
ATOM 1689 C C . MET A 1 217 ? -6.047 -15.898 4.134 1.00 93.56 217 MET A C 1
ATOM 1691 O O . MET A 1 217 ? -5.460 -15.140 3.370 1.00 93.56 217 MET A O 1
ATOM 1695 N N . VAL A 1 218 ? -6.169 -17.204 3.873 1.00 93.00 218 VAL A N 1
ATOM 1696 C CA . VAL A 1 218 ? -5.585 -17.829 2.670 1.00 93.00 218 VAL A CA 1
ATOM 1697 C C . VAL A 1 218 ? -6.188 -17.249 1.389 1.00 93.00 218 VAL A C 1
ATOM 1699 O O . VAL A 1 218 ? -5.448 -16.889 0.475 1.00 93.00 218 VAL A O 1
ATOM 1702 N N . GLN A 1 219 ? -7.515 -17.100 1.333 1.00 93.19 219 GLN A N 1
ATOM 1703 C CA . GLN A 1 219 ? -8.186 -16.449 0.202 1.00 93.19 219 GLN A CA 1
ATOM 1704 C C . GLN A 1 219 ? -7.689 -15.014 0.005 1.00 93.19 219 GLN A C 1
ATOM 1706 O O . GLN A 1 219 ? -7.435 -14.602 -1.123 1.00 93.19 219 GLN A O 1
ATOM 1711 N N . MET A 1 220 ? -7.518 -14.263 1.094 1.00 94.25 220 MET A N 1
ATOM 1712 C CA . MET A 1 220 ? -7.064 -12.878 1.031 1.00 94.25 220 MET A CA 1
ATOM 1713 C C . MET A 1 220 ? -5.619 -12.759 0.553 1.00 94.25 220 MET A C 1
ATOM 1715 O O . MET A 1 220 ? -5.315 -11.889 -0.254 1.00 94.25 220 MET A O 1
ATOM 1719 N N . LEU A 1 221 ? -4.735 -13.657 0.989 1.00 92.31 221 LEU A N 1
ATOM 1720 C CA . LEU A 1 221 ? -3.356 -13.704 0.502 1.00 92.31 221 LEU A CA 1
ATOM 1721 C C . LEU A 1 221 ? -3.298 -14.006 -1.002 1.00 92.31 221 LEU A C 1
ATOM 1723 O O . LEU A 1 221 ? -2.537 -13.359 -1.714 1.00 92.31 221 LEU A O 1
ATOM 1727 N N . ALA A 1 222 ? -4.140 -14.919 -1.497 1.00 93.94 222 ALA A N 1
ATOM 1728 C CA . ALA A 1 222 ? -4.254 -15.188 -2.931 1.00 93.94 222 ALA A CA 1
ATOM 1729 C C . ALA A 1 222 ? -4.809 -13.980 -3.710 1.00 93.94 222 ALA A C 1
ATOM 1731 O O . ALA A 1 222 ? -4.335 -13.678 -4.802 1.00 93.94 222 ALA A O 1
ATOM 1732 N N . LEU A 1 223 ? -5.784 -13.258 -3.146 1.00 94.19 223 LEU A N 1
ATOM 1733 C CA . LEU A 1 223 ? -6.309 -12.028 -3.746 1.00 94.19 223 LEU A CA 1
ATOM 1734 C C . LEU A 1 223 ? -5.269 -10.904 -3.767 1.00 94.19 223 LEU A C 1
ATOM 1736 O O . LEU A 1 223 ? -5.173 -10.195 -4.762 1.00 94.19 223 LEU A O 1
ATOM 1740 N N . LEU A 1 224 ? -4.470 -10.753 -2.710 1.00 94.12 224 LEU A N 1
ATOM 1741 C CA . LEU A 1 224 ? -3.375 -9.782 -2.670 1.00 94.12 224 LEU A CA 1
ATOM 1742 C C . LEU A 1 224 ? -2.319 -10.076 -3.741 1.00 94.12 224 LEU A C 1
ATOM 1744 O O . LEU A 1 224 ? -1.814 -9.143 -4.359 1.00 94.12 224 LEU A O 1
ATOM 1748 N N . ASP A 1 225 ? -2.007 -11.350 -3.980 1.00 92.50 225 ASP A N 1
ATOM 1749 C CA . ASP A 1 225 ? -1.103 -11.751 -5.061 1.00 92.50 225 ASP A CA 1
ATOM 1750 C C . ASP A 1 225 ? -1.712 -11.487 -6.449 1.00 92.50 225 ASP A C 1
ATOM 1752 O O . ASP A 1 225 ? -1.058 -10.926 -7.328 1.00 92.50 225 ASP A O 1
ATOM 1756 N N . LEU A 1 226 ? -3.006 -11.783 -6.630 1.00 94.00 226 LEU A N 1
ATOM 1757 C CA . LEU A 1 226 ? -3.742 -11.454 -7.855 1.00 94.00 226 LEU A CA 1
ATOM 1758 C C . LEU A 1 226 ? -3.740 -9.941 -8.138 1.00 94.00 226 LEU A C 1
ATOM 1760 O O . LEU A 1 226 ? -3.595 -9.525 -9.286 1.00 94.00 226 LEU A O 1
ATOM 1764 N N . VAL A 1 227 ? -3.908 -9.119 -7.105 1.00 93.69 227 VAL A N 1
ATOM 1765 C CA . VAL A 1 227 ? -3.941 -7.656 -7.215 1.00 93.69 227 VAL A CA 1
ATOM 1766 C C . VAL A 1 227 ? -2.564 -7.075 -7.551 1.00 93.69 227 VAL A C 1
ATOM 1768 O O . VAL A 1 227 ? -2.495 -6.087 -8.285 1.00 93.69 227 VAL A O 1
ATOM 1771 N N . GLU A 1 228 ? -1.477 -7.692 -7.086 1.00 93.75 228 GLU A N 1
ATOM 1772 C CA . GLU A 1 228 ? -0.105 -7.245 -7.365 1.00 93.75 228 GLU A CA 1
ATOM 1773 C C . GLU A 1 228 ? 0.421 -7.747 -8.714 1.00 93.75 228 GLU A C 1
ATOM 1775 O O . GLU A 1 228 ? 0.862 -6.954 -9.545 1.00 93.75 228 GLU A O 1
ATOM 1780 N N . HIS A 1 229 ? 0.337 -9.054 -8.964 1.00 90.44 229 HIS A N 1
ATOM 1781 C CA . HIS A 1 229 ? 0.978 -9.709 -10.110 1.00 90.44 229 HIS A CA 1
ATOM 1782 C C . HIS A 1 229 ? -0.019 -10.194 -11.167 1.00 90.44 229 HIS A C 1
ATOM 1784 O O . HIS A 1 229 ? 0.348 -10.418 -12.320 1.00 90.44 229 HIS A O 1
ATOM 1790 N N . GLY A 1 230 ? -1.287 -10.361 -10.798 1.00 91.00 230 GLY A N 1
ATOM 1791 C CA . GLY A 1 230 ? -2.326 -10.903 -11.667 1.00 91.00 230 GLY A CA 1
ATOM 1792 C C . GLY A 1 230 ? -2.945 -9.897 -12.638 1.00 91.00 230 GLY A C 1
ATOM 1793 O O . GLY A 1 230 ? -2.571 -8.721 -12.696 1.00 91.00 230 GLY A O 1
ATOM 1794 N N . ALA A 1 231 ? -3.912 -10.398 -13.418 1.00 92.12 231 ALA A N 1
ATOM 1795 C CA . ALA A 1 231 ? -4.673 -9.649 -14.421 1.00 92.12 231 ALA A CA 1
ATOM 1796 C C . ALA A 1 231 ? -5.803 -8.859 -13.751 1.00 92.12 231 ALA A C 1
ATOM 1798 O O . ALA A 1 231 ? -6.989 -9.106 -13.971 1.00 92.12 231 ALA A O 1
ATOM 1799 N N . TRP A 1 232 ? -5.407 -7.962 -12.856 1.00 92.81 232 TRP A N 1
ATOM 1800 C CA . TRP A 1 232 ? -6.305 -7.098 -12.116 1.00 92.81 232 TRP A CA 1
ATOM 1801 C C . TRP A 1 232 ? -6.118 -5.653 -12.572 1.00 92.81 232 TRP A C 1
ATOM 1803 O O . TRP A 1 232 ? -4.999 -5.146 -12.638 1.00 92.81 232 TRP A O 1
ATOM 1813 N N . SER A 1 233 ? -7.234 -4.991 -12.859 1.00 87.56 233 SER A N 1
ATOM 1814 C CA . SER A 1 233 ? -7.302 -3.566 -13.167 1.00 87.56 233 SER A CA 1
ATOM 1815 C C . SER A 1 233 ? -8.156 -2.874 -12.116 1.00 87.56 233 SER A C 1
ATOM 1817 O O . SER A 1 23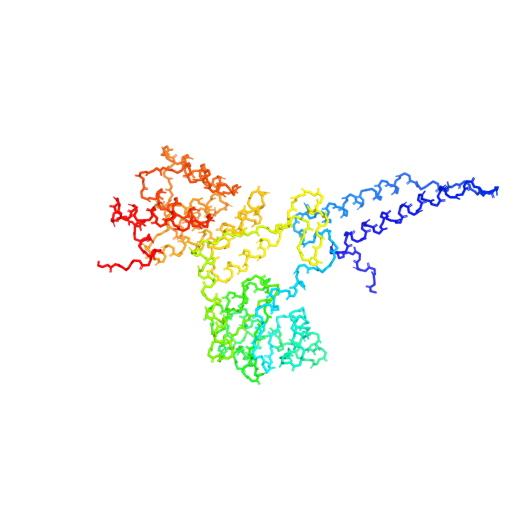3 ? -9.230 -3.377 -11.780 1.00 87.56 233 SER A O 1
ATOM 1819 N N . TYR A 1 234 ? -7.722 -1.711 -11.641 1.00 88.62 234 TYR A N 1
ATOM 1820 C CA . TYR A 1 234 ? -8.514 -0.912 -10.714 1.00 88.62 234 TYR A CA 1
ATOM 1821 C C . TYR A 1 234 ? -9.719 -0.296 -11.446 1.00 88.62 234 TYR A C 1
ATOM 1823 O O . TYR A 1 234 ? -9.514 0.493 -12.367 1.00 88.62 234 TYR A O 1
ATOM 1831 N N . PRO A 1 235 ? -10.971 -0.624 -11.084 1.00 83.25 235 PRO A N 1
ATOM 1832 C CA . PRO A 1 235 ? -12.119 0.075 -11.636 1.00 83.25 235 PRO A CA 1
ATOM 1833 C C . PRO A 1 235 ? -12.249 1.424 -10.923 1.00 83.25 235 PRO A C 1
ATOM 1835 O O . PRO A 1 235 ? -12.576 1.469 -9.737 1.00 83.25 235 PRO A O 1
ATOM 1838 N N . ALA A 1 236 ? -11.992 2.526 -11.630 1.00 77.50 236 ALA A N 1
ATOM 1839 C CA . ALA A 1 236 ? -12.183 3.853 -11.050 1.00 77.50 236 ALA A CA 1
ATOM 1840 C C . ALA A 1 236 ? -13.621 4.013 -10.514 1.00 77.50 236 ALA A C 1
ATOM 1842 O O . ALA A 1 236 ? -14.575 3.631 -11.206 1.00 77.50 236 ALA A O 1
ATOM 1843 N N . PRO A 1 237 ? -13.806 4.594 -9.312 1.00 78.00 237 PRO A N 1
ATOM 1844 C CA . PRO A 1 237 ? -15.132 4.842 -8.769 1.00 78.00 237 PRO A CA 1
ATOM 1845 C C . PRO A 1 237 ? -15.975 5.692 -9.731 1.00 78.00 237 PRO A C 1
ATOM 1847 O O . PRO A 1 237 ? -15.451 6.625 -10.348 1.00 78.00 237 PRO A O 1
ATOM 1850 N N . PRO A 1 238 ? -17.288 5.437 -9.850 1.00 80.88 238 PRO A N 1
ATOM 1851 C CA . PRO A 1 238 ? -18.162 6.265 -10.670 1.00 80.88 238 PRO A CA 1
ATOM 1852 C C . PRO A 1 238 ? -18.145 7.717 -10.187 1.00 80.88 238 PRO A C 1
ATOM 1854 O O . PRO A 1 238 ? -18.183 8.002 -8.988 1.00 80.88 238 PRO A O 1
ATOM 1857 N N . ALA A 1 239 ? -18.141 8.655 -11.136 1.00 77.81 239 ALA A N 1
ATOM 1858 C CA . ALA A 1 239 ? -18.034 10.074 -10.823 1.00 77.81 239 ALA A CA 1
ATOM 1859 C C . ALA A 1 239 ? -19.161 10.585 -9.912 1.00 77.81 239 ALA A C 1
ATOM 1861 O O . ALA A 1 239 ? -18.906 11.398 -9.036 1.00 77.81 239 ALA A O 1
ATOM 1862 N N . GLY A 1 240 ? -20.387 10.081 -10.071 1.00 71.75 240 GLY A N 1
ATOM 1863 C CA . GLY A 1 240 ? -21.545 10.487 -9.265 1.00 71.75 240 GLY A CA 1
ATOM 1864 C C . GLY A 1 240 ? -21.620 9.882 -7.859 1.00 71.75 240 GLY A C 1
ATOM 1865 O O . GLY A 1 240 ? -22.598 10.132 -7.159 1.00 71.75 240 GLY A O 1
ATOM 1866 N N . GLY A 1 241 ? -20.623 9.101 -7.435 1.00 71.81 241 GLY A N 1
ATOM 1867 C CA . GLY A 1 241 ? -20.658 8.332 -6.189 1.00 71.81 241 GLY A CA 1
ATOM 1868 C C . GLY A 1 241 ? -21.151 6.895 -6.384 1.00 71.81 241 GLY A C 1
ATOM 1869 O O . GLY A 1 241 ? -21.666 6.531 -7.443 1.00 71.81 241 GLY A O 1
ATOM 1870 N N . ALA A 1 242 ? -20.939 6.066 -5.363 1.00 69.19 242 ALA A N 1
ATOM 1871 C CA . ALA A 1 242 ? -21.241 4.639 -5.368 1.00 69.19 242 ALA A CA 1
ATOM 1872 C C . ALA A 1 242 ? -22.105 4.256 -4.155 1.00 69.19 242 ALA A C 1
ATOM 1874 O O . ALA A 1 242 ? -21.982 4.835 -3.073 1.00 69.19 242 ALA A O 1
ATOM 1875 N N . GLY A 1 243 ? -22.983 3.266 -4.345 1.00 72.38 243 GLY A N 1
ATOM 1876 C CA . GLY A 1 243 ? -23.809 2.701 -3.277 1.00 72.38 243 GLY A CA 1
ATOM 1877 C C . GLY A 1 243 ? -24.710 3.737 -2.597 1.00 72.38 243 GLY A C 1
ATOM 1878 O O . GLY A 1 243 ? -25.640 4.264 -3.204 1.00 72.38 243 GLY A O 1
ATOM 1879 N N . HIS A 1 244 ? -24.442 4.001 -1.314 1.00 71.69 244 HIS A N 1
ATOM 1880 C CA . HIS A 1 244 ? -25.212 4.924 -0.466 1.00 71.69 244 HIS A CA 1
ATOM 1881 C C . HIS A 1 244 ? -24.652 6.357 -0.424 1.00 71.69 244 HIS A C 1
ATOM 1883 O O . HIS A 1 244 ? -25.132 7.179 0.366 1.00 71.69 244 HIS A O 1
ATOM 1889 N N . TYR A 1 245 ? -23.643 6.654 -1.244 1.00 78.44 245 TYR A N 1
ATOM 1890 C CA . TYR A 1 245 ? -23.032 7.972 -1.369 1.00 78.44 245 TYR A CA 1
ATOM 1891 C C . TYR A 1 245 ? -23.289 8.558 -2.758 1.00 78.44 245 TYR A C 1
ATOM 1893 O O . TYR A 1 245 ? -23.029 7.913 -3.772 1.00 78.44 245 TYR A O 1
ATOM 1901 N N . VAL A 1 246 ? -23.743 9.809 -2.800 1.00 75.56 246 VAL A N 1
ATOM 1902 C CA . VAL A 1 246 ? -23.872 10.595 -4.028 1.00 75.56 246 VAL A CA 1
ATOM 1903 C C . VAL A 1 246 ? -22.858 11.733 -3.981 1.00 75.56 246 VAL A C 1
ATOM 1905 O O . VAL A 1 246 ? -22.987 12.641 -3.159 1.00 75.56 246 VAL A O 1
ATOM 1908 N N . ASP A 1 247 ? -21.873 11.706 -4.876 1.00 77.94 247 ASP A N 1
ATOM 1909 C CA . ASP A 1 247 ? -20.935 12.809 -5.102 1.00 77.94 247 ASP A CA 1
ATOM 1910 C C . ASP A 1 247 ? -21.575 13.795 -6.082 1.00 77.94 247 ASP A C 1
ATOM 1912 O O . ASP A 1 247 ? -21.544 13.604 -7.300 1.00 77.94 247 ASP A O 1
ATOM 1916 N N . LEU A 1 248 ? -22.183 14.859 -5.556 1.00 71.25 248 LEU A N 1
ATOM 1917 C CA . LEU A 1 248 ? -22.841 15.866 -6.389 1.00 71.25 248 LEU A CA 1
ATOM 1918 C C . LEU A 1 248 ? -21.823 16.561 -7.289 1.00 71.25 248 LEU A C 1
ATOM 1920 O O . LEU A 1 248 ? -22.097 16.821 -8.458 1.00 71.25 248 LEU A O 1
ATOM 1924 N N . CYS A 1 249 ? -20.630 16.839 -6.769 1.00 72.75 249 CYS A N 1
ATOM 1925 C CA . CYS A 1 249 ? -19.587 17.491 -7.542 1.00 72.75 249 CYS A CA 1
ATOM 1926 C C . CYS A 1 249 ? -19.110 16.608 -8.682 1.00 72.75 249 CYS A C 1
ATOM 1928 O O . CYS A 1 249 ? -18.969 17.095 -9.799 1.00 72.75 249 CYS A O 1
ATOM 1930 N N . GLY A 1 250 ? -18.883 15.325 -8.426 1.00 77.12 250 GLY A N 1
ATOM 1931 C CA . GLY A 1 250 ? -18.495 14.406 -9.481 1.00 77.12 250 GLY A CA 1
ATOM 1932 C C . GLY A 1 250 ? -19.623 14.102 -10.465 1.00 77.12 250 GLY A C 1
ATOM 1933 O O . GLY A 1 250 ? -19.350 13.950 -11.653 1.00 77.12 250 GLY A O 1
ATOM 1934 N N . TRP A 1 251 ? -20.886 14.153 -10.036 1.00 76.75 251 TRP A N 1
ATOM 1935 C CA . TRP A 1 251 ? -22.028 14.095 -10.948 1.00 76.75 251 TRP A CA 1
ATOM 1936 C C . TRP A 1 251 ? -22.070 15.296 -11.905 1.00 76.75 251 TRP A C 1
ATOM 1938 O O . TRP A 1 251 ? -22.260 15.109 -13.105 1.00 76.75 251 TRP A O 1
ATOM 1948 N N . PHE A 1 252 ? -21.825 16.516 -11.409 1.00 73.56 252 PHE A N 1
ATOM 1949 C CA . PHE A 1 252 ? -21.807 17.723 -12.246 1.00 73.56 252 PHE A CA 1
ATOM 1950 C C . PHE A 1 252 ? -20.558 17.850 -13.123 1.00 73.56 252 PHE A C 1
ATOM 1952 O O . PHE A 1 252 ? -20.652 18.360 -14.237 1.00 73.56 252 PHE A O 1
ATOM 1959 N N . THR A 1 253 ? -19.385 17.427 -12.643 1.00 76.50 253 THR A N 1
ATOM 1960 C CA . THR A 1 253 ? -18.134 17.550 -13.410 1.00 76.50 253 THR A CA 1
ATOM 1961 C C . THR A 1 253 ? -17.832 16.333 -14.279 1.00 76.50 253 THR A C 1
ATOM 1963 O O . THR A 1 253 ? -16.934 16.402 -15.114 1.00 76.50 253 THR A O 1
ATOM 1966 N N . GLY A 1 254 ? -18.525 15.212 -14.066 1.00 79.94 254 GLY A N 1
ATOM 1967 C CA . GLY A 1 254 ? -18.179 13.918 -14.657 1.00 79.94 254 GLY A CA 1
ATOM 1968 C C . GLY A 1 254 ? -16.871 13.329 -14.116 1.00 79.94 254 GLY A C 1
ATOM 1969 O O . GLY A 1 254 ? -16.353 12.375 -14.687 1.00 79.94 254 GLY A O 1
ATOM 1970 N N . GLN A 1 255 ? -16.314 13.886 -13.034 1.00 78.19 255 GLN A N 1
ATOM 1971 C CA . GLN A 1 255 ? -15.021 13.476 -12.479 1.00 78.19 255 GLN A CA 1
ATOM 1972 C C . GLN A 1 255 ? -15.179 12.847 -11.094 1.00 78.19 255 GLN A C 1
ATOM 1974 O O . GLN A 1 255 ? -15.745 13.470 -10.193 1.00 78.19 255 GLN A O 1
ATOM 1979 N N . HIS A 1 256 ? -14.605 11.664 -10.883 1.00 80.88 256 HIS A N 1
ATOM 1980 C CA . HIS A 1 256 ? -14.618 10.980 -9.587 1.00 80.88 256 HIS A CA 1
ATOM 1981 C C . HIS A 1 256 ? -13.678 11.622 -8.561 1.00 80.88 256 HIS A C 1
ATOM 1983 O O . HIS A 1 256 ? -12.941 12.571 -8.854 1.00 80.88 256 HIS A O 1
ATOM 1989 N N . ASN A 1 257 ? -13.740 11.147 -7.321 1.00 80.50 257 ASN A N 1
ATOM 1990 C CA . ASN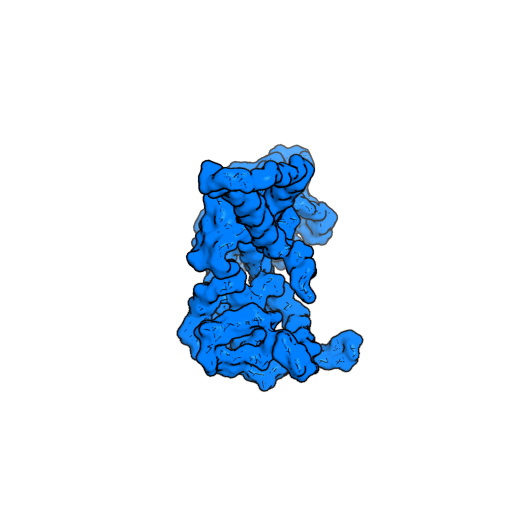 A 1 257 ? -12.945 11.681 -6.224 1.00 80.50 257 ASN A CA 1
ATOM 1991 C C . ASN A 1 257 ? -11.558 11.012 -6.145 1.00 80.50 257 ASN A C 1
ATOM 1993 O O . ASN A 1 257 ? -11.436 9.900 -5.640 1.00 80.50 257 ASN A O 1
ATOM 1997 N N . VAL A 1 258 ? -10.510 11.739 -6.546 1.00 84.56 258 VAL A N 1
ATOM 1998 C CA . VAL A 1 258 ? -9.101 11.280 -6.521 1.00 84.56 258 VAL A CA 1
ATOM 1999 C C . VAL A 1 258 ? -8.610 10.927 -5.114 1.00 84.56 258 VAL A C 1
ATOM 2001 O O . VAL A 1 258 ? -7.690 10.130 -4.963 1.00 84.56 258 VAL A O 1
ATOM 2004 N N . GLN A 1 259 ? -9.205 11.498 -4.062 1.00 83.75 259 GLN A N 1
ATOM 2005 C CA . GLN A 1 259 ? -8.784 11.205 -2.689 1.00 83.75 259 GLN A CA 1
ATOM 2006 C C . GLN A 1 259 ? -9.028 9.741 -2.306 1.00 83.75 259 GLN A C 1
ATOM 2008 O O . GLN A 1 259 ? -8.268 9.196 -1.509 1.00 83.75 259 GLN A O 1
ATOM 2013 N N . LEU A 1 260 ? -10.045 9.096 -2.890 1.00 83.81 260 LEU A N 1
ATOM 2014 C CA . LEU A 1 260 ? -10.292 7.671 -2.677 1.00 83.81 260 LEU A CA 1
ATOM 2015 C C . LEU A 1 260 ? -9.186 6.828 -3.322 1.00 83.81 260 LEU A C 1
ATOM 2017 O O . LEU A 1 260 ? -8.639 5.954 -2.656 1.00 83.81 260 LEU A O 1
ATOM 2021 N N . ASP A 1 261 ? -8.779 7.162 -4.550 1.00 89.94 261 ASP A N 1
ATOM 2022 C CA . ASP A 1 261 ? -7.664 6.497 -5.238 1.00 89.94 261 ASP A CA 1
ATOM 2023 C C . ASP A 1 261 ? -6.350 6.677 -4.463 1.00 89.94 261 ASP A C 1
ATOM 2025 O O . ASP A 1 261 ? -5.603 5.725 -4.250 1.00 89.94 261 ASP A O 1
ATOM 2029 N N . LEU A 1 262 ? -6.067 7.895 -3.984 1.00 91.44 262 LEU A N 1
ATOM 2030 C CA . LEU A 1 262 ? -4.873 8.182 -3.183 1.00 91.44 262 LEU A CA 1
ATOM 2031 C C . LEU A 1 262 ? -4.883 7.419 -1.857 1.00 91.44 262 LEU A C 1
ATOM 2033 O O . LEU A 1 262 ? -3.845 6.905 -1.442 1.00 91.44 262 LEU A O 1
ATOM 2037 N N . GLN A 1 263 ? -6.033 7.339 -1.184 1.00 90.00 263 GLN A N 1
ATOM 2038 C CA . GLN A 1 263 ? -6.172 6.564 0.046 1.00 90.00 263 GLN A CA 1
ATOM 2039 C C . GLN A 1 263 ? -5.955 5.073 -0.226 1.00 90.00 263 GLN A C 1
ATOM 2041 O O . GLN A 1 263 ? -5.137 4.461 0.457 1.00 90.00 263 GLN A O 1
ATOM 2046 N N . GLN A 1 264 ? -6.608 4.513 -1.248 1.00 92.19 264 GLN A N 1
ATOM 2047 C CA . GLN A 1 264 ? -6.443 3.109 -1.619 1.00 92.19 264 GLN A CA 1
ATOM 2048 C C . GLN A 1 264 ? -4.993 2.804 -2.013 1.00 92.19 264 GLN A C 1
ATOM 2050 O O . GLN A 1 264 ? -4.433 1.810 -1.562 1.00 92.19 264 GLN A O 1
ATOM 2055 N N . SER A 1 265 ? -4.349 3.681 -2.786 1.00 95.25 265 SER A N 1
ATOM 2056 C CA . SER A 1 265 ? -2.936 3.548 -3.153 1.00 95.25 265 SER A CA 1
ATOM 2057 C C . SER A 1 265 ? -2.022 3.552 -1.924 1.00 95.25 265 SER A C 1
ATOM 2059 O O . SER A 1 265 ? -1.160 2.687 -1.808 1.00 95.25 265 SER A O 1
ATOM 2061 N N . ARG A 1 266 ? -2.246 4.454 -0.956 1.00 95.19 266 ARG A N 1
ATOM 2062 C CA . ARG A 1 266 ? -1.493 4.489 0.314 1.00 95.19 266 ARG A CA 1
ATOM 2063 C C . ARG A 1 266 ? -1.702 3.223 1.145 1.00 95.19 266 ARG A C 1
ATOM 2065 O O . ARG A 1 266 ? -0.764 2.756 1.785 1.00 95.19 266 ARG A O 1
ATOM 2072 N N . THR A 1 267 ? -2.912 2.667 1.141 1.00 94.56 267 THR A N 1
ATOM 2073 C CA . THR A 1 267 ? -3.205 1.391 1.801 1.00 94.56 267 THR A CA 1
ATOM 2074 C C . THR A 1 267 ? -2.463 0.234 1.130 1.00 94.56 267 THR A C 1
ATOM 2076 O O . THR A 1 267 ? -1.799 -0.525 1.828 1.00 94.56 267 THR A O 1
ATOM 2079 N N . MET A 1 268 ? -2.484 0.143 -0.204 1.00 95.94 268 MET A N 1
ATOM 2080 C CA . MET A 1 268 ? -1.717 -0.864 -0.954 1.00 95.94 268 MET A CA 1
ATOM 2081 C C . MET A 1 268 ? -0.203 -0.710 -0.734 1.00 95.94 268 MET A C 1
ATOM 2083 O O . MET A 1 268 ? 0.488 -1.690 -0.472 1.00 95.94 268 MET A O 1
ATOM 2087 N N . GLU A 1 269 ? 0.309 0.526 -0.754 1.00 96.12 269 GLU A N 1
ATOM 2088 C CA . GLU A 1 269 ? 1.706 0.853 -0.438 1.00 96.12 269 GLU A CA 1
ATOM 2089 C C . GLU A 1 269 ? 2.072 0.365 0.974 1.00 96.12 269 GLU A C 1
ATOM 2091 O O . GLU A 1 269 ? 3.116 -0.258 1.171 1.00 96.12 269 GLU A O 1
ATOM 2096 N N . ALA A 1 270 ? 1.204 0.600 1.963 1.00 95.81 270 ALA A N 1
ATOM 2097 C CA . ALA A 1 270 ? 1.409 0.139 3.334 1.00 95.81 270 ALA A CA 1
ATOM 2098 C C . ALA A 1 270 ? 1.369 -1.394 3.458 1.00 95.81 270 ALA A C 1
ATOM 2100 O O . ALA A 1 270 ? 2.138 -1.948 4.240 1.00 95.81 270 ALA A O 1
ATOM 2101 N N . MET A 1 271 ? 0.554 -2.070 2.643 1.00 95.88 271 MET A N 1
ATOM 2102 C CA . MET A 1 271 ? 0.530 -3.532 2.511 1.00 95.88 271 MET A CA 1
ATOM 2103 C C . MET A 1 271 ? 1.710 -4.096 1.696 1.00 95.88 271 MET A C 1
ATOM 2105 O O . MET A 1 271 ? 1.758 -5.297 1.446 1.00 95.88 271 MET A O 1
ATOM 2109 N N . GLN A 1 272 ? 2.670 -3.263 1.267 1.00 95.00 272 GLN A N 1
ATOM 2110 C CA . GLN A 1 272 ? 3.793 -3.650 0.399 1.00 95.00 272 GLN A CA 1
ATOM 2111 C C . GLN A 1 272 ? 3.330 -4.227 -0.951 1.00 95.00 272 GLN A C 1
ATOM 2113 O O . GLN A 1 272 ? 3.842 -5.242 -1.425 1.00 95.00 272 GLN A O 1
ATOM 2118 N N . ARG A 1 273 ? 2.302 -3.617 -1.548 1.00 96.31 273 ARG A N 1
ATOM 2119 C CA . ARG A 1 273 ? 1.755 -3.949 -2.872 1.00 96.31 273 ARG A CA 1
ATOM 2120 C C . ARG A 1 273 ? 1.948 -2.752 -3.799 1.00 96.31 273 ARG A C 1
ATOM 2122 O O . ARG A 1 273 ? 1.050 -1.931 -3.994 1.00 96.31 273 ARG A O 1
ATOM 2129 N N . HIS A 1 274 ? 3.183 -2.574 -4.261 1.00 96.69 274 HIS A N 1
ATOM 2130 C CA . HIS A 1 274 ? 3.615 -1.353 -4.940 1.00 96.69 274 HIS A CA 1
ATOM 2131 C C . HIS A 1 274 ? 3.125 -1.285 -6.390 1.00 96.69 274 HIS A C 1
ATOM 2133 O O . HIS A 1 274 ? 2.762 -0.201 -6.851 1.00 96.69 274 HIS A O 1
ATOM 2139 N N . LEU A 1 275 ? 3.046 -2.418 -7.098 1.00 95.69 275 LEU A N 1
ATOM 2140 C CA . LEU A 1 275 ? 2.455 -2.459 -8.440 1.00 95.69 275 LEU A CA 1
ATOM 2141 C C . LEU A 1 275 ? 0.951 -2.192 -8.374 1.00 95.69 275 LEU A C 1
ATOM 2143 O O . LEU A 1 275 ? 0.437 -1.385 -9.152 1.00 95.69 275 LEU A O 1
ATOM 2147 N N . ALA A 1 276 ? 0.253 -2.785 -7.404 1.00 96.00 276 ALA A N 1
ATOM 2148 C CA . ALA A 1 276 ? -1.153 -2.494 -7.152 1.00 96.00 276 ALA A CA 1
ATOM 2149 C C . ALA A 1 276 ? -1.380 -1.014 -6.815 1.00 96.00 276 ALA A C 1
ATOM 2151 O O . ALA A 1 276 ? -2.288 -0.384 -7.359 1.00 96.00 276 ALA A O 1
ATOM 2152 N N . ALA A 1 277 ? -0.529 -0.432 -5.965 1.00 96.75 277 ALA A N 1
ATOM 2153 C CA . ALA A 1 277 ? -0.587 0.987 -5.631 1.00 96.75 277 ALA A CA 1
ATOM 2154 C C . ALA A 1 277 ? -0.423 1.879 -6.874 1.00 96.75 277 ALA A C 1
ATOM 2156 O O . ALA A 1 277 ? -1.158 2.857 -7.007 1.00 96.75 277 ALA A O 1
ATOM 2157 N N . ILE A 1 278 ? 0.488 1.538 -7.795 1.00 96.38 278 ILE A N 1
ATOM 2158 C CA . ILE A 1 278 ? 0.682 2.258 -9.066 1.00 96.38 278 ILE A CA 1
ATOM 2159 C C . ILE A 1 278 ? -0.525 2.098 -9.999 1.00 96.38 278 ILE A C 1
ATOM 2161 O O . ILE A 1 278 ? -0.969 3.094 -10.570 1.00 96.38 278 ILE A O 1
ATOM 2165 N N . ARG A 1 279 ? -1.095 0.890 -10.120 1.00 95.12 279 ARG A N 1
ATOM 2166 C CA . ARG A 1 279 ? -2.317 0.628 -10.910 1.00 95.12 279 ARG A CA 1
ATOM 2167 C C . ARG A 1 279 ? -3.471 1.533 -10.474 1.00 95.12 279 ARG A C 1
ATOM 2169 O O . ARG A 1 279 ? -4.139 2.131 -11.312 1.00 95.12 279 ARG A O 1
ATOM 2176 N N . VAL A 1 280 ? -3.666 1.687 -9.163 1.00 94.75 280 VAL A N 1
ATOM 2177 C CA . VAL A 1 280 ? -4.685 2.588 -8.596 1.00 94.75 280 VAL A CA 1
ATOM 2178 C C . VAL A 1 280 ? -4.402 4.055 -8.951 1.00 94.75 280 VAL A C 1
ATOM 2180 O O . VAL A 1 280 ? -5.321 4.807 -9.272 1.00 94.75 280 VAL A O 1
ATOM 2183 N N . LEU A 1 281 ? -3.131 4.474 -8.943 1.00 95.00 281 LEU A N 1
ATOM 2184 C CA . LEU A 1 281 ? -2.740 5.865 -9.205 1.00 95.00 281 LEU A CA 1
ATOM 2185 C C . LEU A 1 281 ? -2.935 6.314 -10.656 1.00 95.00 281 LEU A C 1
ATOM 2187 O O . LEU A 1 281 ? -2.948 7.523 -10.887 1.00 95.00 281 LEU A O 1
ATOM 2191 N N . GLN A 1 282 ? -3.104 5.404 -11.620 1.00 91.94 282 GLN A N 1
ATOM 2192 C CA . GLN A 1 282 ? -3.199 5.751 -13.046 1.00 91.94 282 GLN A CA 1
ATOM 2193 C C . GLN A 1 282 ? -4.267 6.824 -13.321 1.00 91.94 282 GLN A C 1
ATOM 2195 O O . GLN A 1 282 ? -3.991 7.834 -13.970 1.00 91.94 282 GLN A O 1
ATOM 2200 N N . TYR A 1 283 ? -5.456 6.690 -12.729 1.00 87.12 283 TYR A N 1
ATOM 2201 C CA . TYR A 1 283 ? -6.538 7.671 -12.878 1.00 87.12 283 TYR A CA 1
ATOM 2202 C C . TYR A 1 283 ? -6.233 9.019 -12.214 1.00 87.12 283 TYR A C 1
ATOM 2204 O O . TYR A 1 283 ? -6.611 10.080 -12.719 1.00 87.12 283 TYR A O 1
ATOM 2212 N N . ALA A 1 284 ? -5.527 9.000 -11.085 1.00 89.56 284 ALA A N 1
ATOM 2213 C CA . ALA A 1 284 ? -5.104 10.209 -10.390 1.00 89.56 284 ALA A CA 1
ATOM 2214 C C . ALA A 1 284 ? -3.997 10.958 -11.164 1.00 89.56 284 ALA A C 1
ATOM 2216 O O . ALA A 1 284 ? -3.982 12.194 -11.191 1.00 89.56 284 ALA A O 1
ATOM 2217 N N . LEU A 1 285 ? -3.105 10.221 -11.836 1.00 91.25 285 LEU A N 1
ATOM 2218 C CA . LEU A 1 285 ? -2.032 10.755 -12.681 1.00 91.25 285 LEU A CA 1
ATOM 2219 C C . LEU A 1 285 ? -2.567 11.434 -13.947 1.00 91.25 285 LEU A C 1
ATOM 2221 O O . LEU A 1 285 ? -2.110 12.530 -14.274 1.00 91.25 285 LEU A O 1
ATOM 2225 N N . GLN A 1 286 ? -3.606 10.877 -14.581 1.00 89.19 286 GLN A N 1
ATOM 2226 C CA . GLN A 1 286 ? -4.287 11.498 -15.734 1.00 89.19 286 GLN A CA 1
ATOM 2227 C C . GLN A 1 286 ? -4.804 12.912 -15.434 1.00 89.19 286 GLN A C 1
ATOM 2229 O O . GLN A 1 286 ? -4.911 13.759 -16.320 1.00 89.19 286 GLN A O 1
ATOM 2234 N N . ARG A 1 287 ? -5.074 13.212 -14.160 1.00 83.75 287 ARG A N 1
ATOM 2235 C CA . ARG A 1 287 ? -5.537 14.530 -13.702 1.00 83.75 287 ARG A CA 1
ATOM 2236 C C . ARG A 1 287 ? -4.405 15.464 -13.281 1.00 83.75 287 ARG A C 1
ATOM 2238 O O . ARG A 1 287 ? -4.674 16.527 -12.728 1.00 83.75 287 ARG A O 1
ATOM 2245 N N . SER A 1 288 ? -3.150 15.084 -13.530 1.00 82.81 288 SER A N 1
ATOM 2246 C CA . SER A 1 288 ? -1.953 15.838 -13.136 1.00 82.81 288 SER A CA 1
ATOM 2247 C C . SER A 1 288 ? -1.924 16.192 -11.642 1.00 82.81 288 SER A C 1
ATOM 2249 O O . SER A 1 288 ? -1.437 17.253 -11.254 1.00 82.81 288 SER A O 1
ATOM 2251 N N . CYS A 1 289 ? -2.455 15.308 -10.790 1.00 85.19 289 CYS A N 1
ATOM 2252 C CA . CYS A 1 289 ? -2.451 15.502 -9.345 1.00 85.19 289 CYS A CA 1
ATOM 2253 C C . CYS A 1 289 ? -1.022 15.376 -8.792 1.00 85.19 289 CYS A C 1
ATOM 2255 O O . CYS A 1 289 ? -0.370 14.346 -8.966 1.00 85.19 289 CYS A O 1
ATOM 2257 N N . GLN A 1 290 ? -0.543 16.409 -8.093 1.00 89.31 290 GLN A N 1
ATOM 2258 C CA . GLN A 1 290 ? 0.806 16.412 -7.518 1.00 89.31 290 GLN A CA 1
ATOM 2259 C C . GLN A 1 290 ? 0.986 15.315 -6.457 1.00 89.31 290 GLN A C 1
ATOM 2261 O O . GLN A 1 290 ? 1.979 14.595 -6.491 1.00 89.31 290 GLN A O 1
ATOM 2266 N N . GLU A 1 291 ? -0.005 15.110 -5.582 1.00 90.81 291 GLU A N 1
ATOM 2267 C CA . GLU A 1 291 ? 0.035 14.033 -4.579 1.00 90.81 291 GLU A CA 1
ATOM 2268 C C . GLU A 1 291 ? 0.120 12.641 -5.224 1.00 90.81 291 GLU A C 1
ATOM 2270 O O . GLU A 1 291 ? 0.770 11.745 -4.684 1.00 90.81 291 GLU A O 1
ATOM 2275 N N . ALA A 1 292 ? -0.504 12.455 -6.393 1.00 92.38 292 ALA A N 1
ATOM 2276 C CA . ALA A 1 292 ? -0.426 11.200 -7.135 1.00 92.38 292 ALA A CA 1
ATOM 2277 C C . ALA A 1 292 ? 0.972 10.972 -7.717 1.00 92.38 292 ALA A C 1
ATOM 2279 O O . ALA A 1 292 ? 1.473 9.852 -7.667 1.00 92.38 292 ALA A O 1
ATOM 2280 N N . ARG A 1 293 ? 1.632 12.032 -8.205 1.00 94.06 293 ARG A N 1
ATOM 2281 C CA . ARG A 1 293 ? 3.026 11.959 -8.671 1.00 94.06 293 ARG A CA 1
ATOM 2282 C C . ARG A 1 293 ? 3.984 11.615 -7.540 1.00 94.06 293 ARG A C 1
ATOM 2284 O O . ARG A 1 293 ? 4.833 10.755 -7.722 1.00 94.06 293 ARG A O 1
ATOM 2291 N N . GLU A 1 294 ? 3.807 12.212 -6.365 1.00 94.75 294 GLU A N 1
ATOM 2292 C CA . GLU A 1 294 ? 4.610 11.888 -5.179 1.00 94.75 294 GLU A CA 1
ATOM 2293 C C . GLU A 1 294 ? 4.369 10.451 -4.692 1.00 94.75 294 GLU A C 1
ATOM 2295 O O . GLU A 1 294 ? 5.298 9.766 -4.265 1.00 94.75 294 GLU A O 1
ATOM 2300 N N . ALA A 1 295 ? 3.128 9.960 -4.756 1.00 95.12 295 ALA A N 1
ATOM 2301 C CA . ALA A 1 295 ? 2.823 8.564 -4.446 1.00 95.12 295 ALA A CA 1
ATOM 2302 C C . ALA A 1 295 ? 3.429 7.601 -5.477 1.00 95.12 295 ALA A C 1
ATOM 2304 O O . ALA A 1 295 ? 4.014 6.585 -5.102 1.00 95.12 295 ALA A O 1
ATOM 2305 N N . TYR A 1 296 ? 3.362 7.942 -6.764 1.00 96.50 296 TYR A N 1
ATOM 2306 C CA . TYR A 1 296 ? 4.008 7.187 -7.833 1.00 96.50 296 TYR A CA 1
ATOM 2307 C C . TYR A 1 296 ? 5.528 7.151 -7.630 1.00 96.50 296 TYR A C 1
ATOM 2309 O O . TYR A 1 296 ? 6.120 6.076 -7.647 1.00 96.50 296 TYR A O 1
ATOM 2317 N N . GLN A 1 297 ? 6.143 8.294 -7.313 1.00 96.00 297 GLN A N 1
ATOM 2318 C CA . GLN A 1 297 ? 7.562 8.418 -6.978 1.00 96.00 297 GLN A CA 1
ATOM 2319 C C . GLN A 1 297 ? 7.981 7.450 -5.865 1.00 96.00 297 GLN A C 1
ATOM 2321 O O . GLN A 1 297 ? 8.971 6.733 -6.017 1.00 96.00 297 GLN A O 1
ATOM 2326 N N . ARG A 1 298 ? 7.242 7.414 -4.745 1.00 96.06 298 ARG A N 1
ATOM 2327 C CA . ARG A 1 298 ? 7.551 6.522 -3.613 1.00 96.06 298 ARG A CA 1
ATOM 2328 C C . ARG A 1 298 ? 7.449 5.046 -3.991 1.00 96.06 298 ARG A C 1
ATOM 2330 O O . ARG A 1 298 ? 8.328 4.274 -3.621 1.00 96.06 298 ARG A O 1
ATOM 2337 N N . ASN A 1 299 ? 6.423 4.661 -4.750 1.00 97.25 299 ASN A N 1
ATOM 2338 C CA . ASN A 1 299 ? 6.261 3.273 -5.186 1.00 97.25 299 ASN A CA 1
ATOM 2339 C C . ASN A 1 299 ? 7.338 2.859 -6.202 1.00 97.25 299 ASN A C 1
ATOM 2341 O O . ASN A 1 299 ? 7.885 1.766 -6.087 1.00 97.25 299 ASN A O 1
ATOM 2345 N N . GLN A 1 300 ? 7.720 3.742 -7.131 1.00 96.31 300 GLN A N 1
ATOM 2346 C CA . GLN A 1 300 ? 8.836 3.490 -8.051 1.00 96.31 300 GLN A CA 1
ATOM 2347 C C . GLN A 1 300 ? 10.168 3.339 -7.304 1.00 96.31 300 GLN A C 1
ATOM 2349 O O . GLN A 1 300 ? 10.943 2.439 -7.615 1.00 96.31 300 GLN A O 1
ATOM 2354 N N . LEU A 1 301 ? 10.412 4.161 -6.275 1.00 95.56 301 LEU A N 1
ATOM 2355 C CA . LEU A 1 301 ? 11.587 4.042 -5.407 1.00 95.56 301 LEU A CA 1
ATOM 2356 C C . LEU A 1 301 ? 11.609 2.703 -4.648 1.00 95.56 301 LEU A C 1
ATOM 2358 O O . LEU A 1 301 ? 12.657 2.065 -4.563 1.00 95.56 301 LEU A O 1
ATOM 2362 N N . ALA A 1 302 ? 10.467 2.266 -4.111 1.00 95.38 302 ALA A N 1
ATOM 2363 C CA . ALA A 1 302 ? 10.362 0.993 -3.402 1.00 95.38 302 ALA A CA 1
ATOM 2364 C C . ALA A 1 302 ? 10.606 -0.208 -4.332 1.00 95.38 302 ALA A C 1
ATOM 2366 O O . ALA A 1 302 ? 11.366 -1.108 -3.979 1.00 95.38 302 ALA A O 1
ATOM 2367 N N . LEU A 1 303 ? 10.035 -0.191 -5.542 1.00 95.25 303 LEU A N 1
ATOM 2368 C CA . LEU A 1 303 ? 10.267 -1.222 -6.560 1.00 95.25 303 LEU A CA 1
ATOM 2369 C C . LEU A 1 303 ? 11.728 -1.245 -7.028 1.00 95.25 303 LEU A C 1
ATOM 2371 O O . LEU A 1 303 ? 12.318 -2.316 -7.132 1.00 95.25 303 LEU A O 1
ATOM 2375 N N . ALA A 1 304 ? 12.348 -0.080 -7.229 1.00 94.19 304 ALA A N 1
ATOM 2376 C CA . ALA A 1 304 ? 13.775 0.021 -7.539 1.00 94.19 304 ALA A CA 1
ATOM 2377 C C . ALA A 1 304 ? 14.648 -0.628 -6.452 1.00 94.19 304 ALA A C 1
ATOM 2379 O O . ALA A 1 304 ? 15.592 -1.357 -6.752 1.00 94.19 304 ALA A O 1
ATOM 2380 N N . TYR A 1 305 ? 14.315 -0.385 -5.181 1.00 93.69 305 TYR A N 1
ATOM 2381 C CA . TYR A 1 305 ? 15.018 -0.984 -4.051 1.00 93.69 305 TYR A CA 1
ATOM 2382 C C . TYR A 1 305 ? 14.834 -2.509 -4.000 1.00 93.69 305 TYR A C 1
ATOM 2384 O O . TYR A 1 305 ? 15.788 -3.231 -3.722 1.00 93.69 305 TYR A O 1
ATOM 2392 N N . GLN A 1 306 ? 13.641 -3.020 -4.321 1.00 93.31 306 GLN A N 1
ATOM 2393 C CA . GLN A 1 306 ? 13.405 -4.464 -4.436 1.00 93.31 306 GLN A CA 1
ATOM 2394 C C . GLN A 1 306 ? 14.244 -5.096 -5.554 1.00 93.31 306 GLN A C 1
ATOM 2396 O O . GLN A 1 306 ? 14.883 -6.119 -5.318 1.00 93.31 306 GLN A O 1
ATOM 2401 N N . GLU A 1 307 ? 14.300 -4.475 -6.736 1.00 93.06 307 GLU A N 1
ATOM 2402 C CA . GLU A 1 307 ? 15.163 -4.925 -7.838 1.00 93.06 307 GLU A CA 1
ATOM 2403 C C . GLU A 1 307 ? 16.635 -4.943 -7.398 1.00 93.06 307 GLU A C 1
ATOM 2405 O O . GLU A 1 307 ? 17.331 -5.946 -7.561 1.00 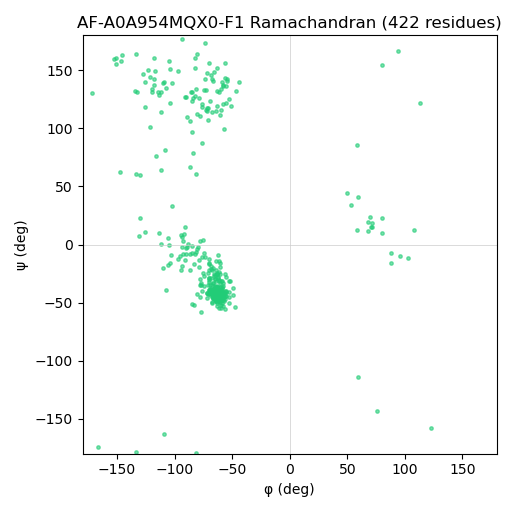93.06 307 GLU A O 1
ATOM 2410 N N . GLN A 1 308 ? 17.092 -3.885 -6.725 1.00 91.81 308 GLN A N 1
ATOM 2411 C CA . GLN A 1 308 ? 18.448 -3.815 -6.191 1.00 91.81 308 GLN A CA 1
ATOM 2412 C C . GLN A 1 308 ? 18.758 -4.930 -5.186 1.00 91.81 308 GLN A C 1
ATOM 2414 O O . GLN A 1 308 ? 19.844 -5.504 -5.239 1.00 91.81 308 GLN A O 1
ATOM 2419 N N . LEU A 1 309 ? 17.833 -5.265 -4.285 1.00 91.62 309 LEU A N 1
ATOM 2420 C CA . LEU A 1 309 ? 18.020 -6.379 -3.352 1.00 91.62 309 LEU A CA 1
ATOM 2421 C C . LEU A 1 309 ? 18.100 -7.737 -4.067 1.00 91.62 309 LEU A C 1
ATOM 2423 O O . LEU A 1 309 ? 18.770 -8.638 -3.568 1.00 91.62 309 LEU A O 1
ATOM 2427 N N . GLN A 1 310 ? 17.435 -7.890 -5.215 1.00 90.44 310 GLN A N 1
ATOM 2428 C CA . GLN A 1 310 ? 17.404 -9.145 -5.970 1.00 90.44 310 GLN A CA 1
ATOM 2429 C C . GLN A 1 310 ? 18.656 -9.366 -6.828 1.00 90.44 310 GLN A C 1
ATOM 2431 O O . GLN A 1 310 ? 19.163 -10.484 -6.877 1.00 90.44 310 GLN A O 1
ATOM 2436 N N . VAL A 1 311 ? 19.147 -8.331 -7.519 1.00 89.81 311 VAL A N 1
ATOM 2437 C CA . VAL A 1 311 ? 20.229 -8.468 -8.522 1.00 89.81 311 VAL A CA 1
ATOM 2438 C C . VAL A 1 311 ? 21.378 -7.469 -8.357 1.00 89.81 311 VAL A C 1
ATOM 2440 O O . VAL A 1 311 ? 22.268 -7.396 -9.201 1.00 89.81 311 VAL A O 1
ATOM 2443 N N . GLY A 1 312 ? 21.380 -6.690 -7.276 1.00 88.06 312 GLY A N 1
ATOM 2444 C CA . GLY A 1 312 ? 22.447 -5.748 -6.927 1.00 88.06 312 GLY A CA 1
ATOM 2445 C C . GLY A 1 312 ? 22.313 -4.347 -7.532 1.00 88.06 312 GLY A C 1
ATOM 2446 O O . GLY A 1 312 ? 23.074 -3.461 -7.149 1.00 88.06 312 GLY A O 1
ATOM 2447 N N . ARG A 1 313 ? 21.353 -4.111 -8.436 1.00 87.94 313 ARG A N 1
ATOM 2448 C CA . ARG A 1 313 ? 21.077 -2.792 -9.038 1.00 87.94 313 ARG A CA 1
ATOM 2449 C C . ARG A 1 313 ? 19.605 -2.637 -9.434 1.00 87.94 313 ARG A C 1
ATOM 2451 O O . ARG A 1 313 ? 18.940 -3.634 -9.693 1.00 87.94 313 ARG A O 1
ATOM 2458 N N . ALA A 1 314 ? 19.122 -1.398 -9.510 1.00 91.69 314 ALA A N 1
ATOM 2459 C CA . ALA A 1 314 ? 17.794 -1.090 -10.047 1.00 91.69 314 ALA A CA 1
ATOM 2460 C C . ALA A 1 314 ? 17.815 -1.018 -11.583 1.00 91.69 314 ALA A C 1
ATOM 2462 O O . ALA A 1 314 ? 18.839 -0.663 -12.173 1.00 91.69 314 ALA A O 1
ATOM 2463 N N . SER A 1 315 ? 16.687 -1.317 -12.230 1.00 91.94 315 SER A N 1
ATOM 2464 C CA . SER A 1 315 ? 16.535 -1.131 -13.677 1.00 91.94 315 SER A CA 1
ATOM 2465 C C . SER A 1 315 ? 16.486 0.347 -14.072 1.00 91.94 315 SER A C 1
ATOM 2467 O O . SER A 1 315 ? 16.084 1.227 -13.297 1.00 91.94 315 SER A O 1
ATOM 2469 N N . ARG A 1 316 ? 16.835 0.630 -15.333 1.00 91.25 316 ARG A N 1
ATOM 2470 C CA . ARG A 1 316 ? 16.798 1.985 -15.902 1.00 91.25 316 ARG A CA 1
ATOM 2471 C C . ARG A 1 316 ? 15.393 2.581 -15.835 1.00 91.25 316 ARG A C 1
ATOM 2473 O O . ARG A 1 316 ? 15.250 3.771 -15.551 1.00 91.25 316 ARG A O 1
ATOM 2480 N N . TRP A 1 317 ? 14.357 1.763 -16.043 1.00 93.62 317 TRP A N 1
ATOM 2481 C CA . TRP A 1 317 ? 12.961 2.196 -15.942 1.00 93.62 317 TRP A CA 1
ATOM 2482 C C . TRP A 1 317 ? 12.635 2.777 -14.569 1.00 93.62 317 TRP A C 1
ATOM 2484 O O . TRP A 1 317 ? 12.165 3.912 -14.490 1.00 93.62 317 TRP A O 1
ATOM 2494 N N . ARG A 1 318 ? 12.925 2.041 -13.488 1.00 94.06 318 ARG A N 1
ATOM 2495 C CA . ARG A 1 318 ? 12.588 2.481 -12.127 1.00 94.06 318 ARG A CA 1
ATOM 2496 C C . ARG A 1 318 ? 13.312 3.768 -11.753 1.00 94.06 318 ARG A C 1
ATOM 2498 O O . ARG A 1 318 ? 12.687 4.696 -11.235 1.00 94.06 318 ARG A O 1
ATOM 2505 N N . THR A 1 319 ? 14.599 3.868 -12.089 1.00 92.25 319 THR A N 1
ATOM 2506 C CA . THR A 1 319 ? 15.394 5.080 -11.856 1.00 92.25 319 THR A CA 1
ATOM 2507 C C . THR A 1 319 ? 14.821 6.280 -12.612 1.00 92.25 319 THR A C 1
ATOM 2509 O O . THR A 1 319 ? 14.627 7.347 -12.026 1.00 92.25 319 THR A O 1
ATOM 2512 N N . LEU A 1 320 ? 14.501 6.125 -13.900 1.00 92.44 320 LEU A N 1
ATOM 2513 C CA . LEU A 1 320 ? 13.972 7.220 -14.713 1.00 92.44 320 LEU A CA 1
ATOM 2514 C C . LEU A 1 320 ? 12.549 7.624 -14.322 1.00 92.44 320 LEU A C 1
ATOM 2516 O O . LEU A 1 320 ? 12.259 8.819 -14.272 1.00 92.44 320 LEU A O 1
ATOM 2520 N N . ALA A 1 321 ? 11.681 6.667 -13.994 1.00 94.31 321 ALA A N 1
ATOM 2521 C CA . ALA A 1 321 ? 10.334 6.936 -13.503 1.00 94.31 321 ALA A CA 1
ATOM 2522 C C . ALA A 1 321 ? 10.370 7.697 -12.164 1.00 94.31 321 ALA A C 1
ATOM 2524 O O . ALA A 1 321 ? 9.664 8.696 -12.000 1.00 94.31 321 ALA A O 1
ATOM 2525 N N . TYR A 1 322 ? 11.252 7.293 -11.240 1.00 95.06 322 TYR A N 1
ATOM 2526 C CA . TYR A 1 322 ? 11.493 8.004 -9.984 1.00 95.06 322 TYR A CA 1
ATOM 2527 C C . TYR A 1 322 ? 11.966 9.444 -10.229 1.00 95.06 322 TYR A C 1
ATOM 2529 O O . TYR A 1 322 ? 11.354 10.388 -9.729 1.00 95.06 322 TYR A O 1
ATOM 2537 N N . LEU A 1 323 ? 13.003 9.650 -11.045 1.00 92.69 323 LEU A N 1
ATOM 2538 C CA . LEU A 1 323 ? 13.526 10.992 -11.330 1.00 92.69 323 LEU A CA 1
ATOM 2539 C C . LEU A 1 323 ? 12.506 11.872 -12.063 1.00 92.69 323 LEU A C 1
ATOM 2541 O O . LEU A 1 323 ? 12.305 13.024 -11.681 1.00 92.69 323 LEU A O 1
ATOM 2545 N N . GLY A 1 324 ? 11.811 11.325 -13.063 1.00 91.62 324 GLY A N 1
ATOM 2546 C CA . GLY A 1 324 ? 10.795 12.047 -13.830 1.00 91.62 324 GLY A CA 1
ATOM 2547 C C . GLY A 1 324 ? 9.607 12.508 -12.984 1.00 91.62 324 GLY A C 1
ATOM 2548 O O . GLY A 1 324 ? 9.009 13.541 -13.276 1.00 91.62 324 GLY A O 1
ATOM 2549 N N . SER A 1 325 ? 9.292 11.783 -11.907 1.00 92.31 325 SER A N 1
ATOM 2550 C CA . SER A 1 325 ? 8.233 12.149 -10.957 1.00 92.31 325 SER A CA 1
ATOM 2551 C C . SER A 1 325 ? 8.627 13.227 -9.931 1.00 92.31 325 SER A C 1
ATOM 2553 O O . SER A 1 325 ? 7.778 13.648 -9.150 1.00 92.31 325 SER A O 1
ATOM 2555 N N . GLY A 1 326 ? 9.877 13.712 -9.950 1.00 91.75 326 GLY A N 1
ATOM 2556 C CA . GLY A 1 326 ? 10.406 14.677 -8.974 1.00 91.75 326 GLY A CA 1
ATOM 2557 C C . GLY A 1 326 ? 11.421 14.086 -7.987 1.00 91.75 326 GLY A C 1
ATOM 2558 O O . GLY A 1 326 ? 11.759 14.724 -6.989 1.00 91.75 326 GLY A O 1
ATOM 2559 N N . GLY A 1 327 ? 11.914 12.874 -8.255 1.00 90.19 327 GLY A N 1
ATOM 2560 C CA . GLY A 1 327 ? 12.955 12.198 -7.487 1.00 90.19 327 GLY A CA 1
ATOM 2561 C C . GLY A 1 327 ? 14.239 13.004 -7.321 1.00 90.19 327 GLY A C 1
ATOM 2562 O O . GLY A 1 327 ? 14.711 13.670 -8.241 1.00 90.19 327 GLY A O 1
ATOM 2563 N N . ASN A 1 328 ? 14.856 12.898 -6.142 1.00 91.25 328 ASN A N 1
ATOM 2564 C CA . ASN A 1 328 ? 16.166 13.489 -5.903 1.00 91.25 328 ASN A CA 1
ATOM 2565 C C . ASN A 1 328 ? 17.261 12.633 -6.556 1.00 91.25 328 ASN A C 1
ATOM 2567 O O . ASN A 1 328 ? 17.436 11.466 -6.193 1.00 91.25 328 ASN A O 1
ATOM 2571 N N . ILE A 1 329 ? 18.035 13.232 -7.465 1.00 87.62 329 ILE A N 1
ATOM 2572 C CA . ILE A 1 329 ? 19.157 12.573 -8.145 1.00 87.62 329 ILE A CA 1
ATOM 2573 C C . ILE A 1 329 ? 20.206 12.037 -7.176 1.00 87.62 329 ILE A C 1
ATOM 2575 O O . ILE A 1 329 ? 20.741 10.959 -7.397 1.00 87.62 329 ILE A O 1
ATOM 2579 N N . ARG A 1 330 ? 20.459 12.739 -6.067 1.00 87.38 330 ARG A N 1
ATOM 2580 C CA . ARG A 1 330 ? 21.407 12.290 -5.048 1.00 87.38 330 ARG A CA 1
ATOM 2581 C C . ARG A 1 330 ? 20.956 10.971 -4.433 1.00 87.38 330 ARG A C 1
ATOM 2583 O O . ARG A 1 330 ? 21.751 10.049 -4.352 1.00 87.38 330 ARG A O 1
ATOM 2590 N N . THR A 1 331 ? 19.677 10.866 -4.080 1.00 85.81 331 THR A N 1
ATOM 2591 C CA . THR A 1 331 ? 19.091 9.626 -3.556 1.00 85.81 331 THR A CA 1
ATOM 2592 C C . THR A 1 331 ? 19.146 8.506 -4.592 1.00 85.81 331 THR A C 1
ATOM 2594 O O . THR A 1 331 ? 19.479 7.383 -4.242 1.00 85.81 331 THR A O 1
ATOM 2597 N N . ALA A 1 332 ? 18.876 8.805 -5.868 1.00 84.31 332 ALA A N 1
ATOM 2598 C CA . ALA A 1 332 ? 18.990 7.811 -6.936 1.00 84.31 332 ALA A CA 1
ATOM 2599 C C . ALA A 1 332 ? 20.432 7.307 -7.106 1.00 84.31 332 ALA A C 1
ATOM 2601 O O . ALA A 1 332 ? 20.640 6.113 -7.256 1.00 84.31 332 ALA A O 1
ATOM 2602 N N . VAL A 1 333 ? 21.433 8.189 -7.037 1.00 85.19 333 VAL A N 1
ATOM 2603 C CA . VAL A 1 333 ? 22.849 7.801 -7.133 1.00 85.19 333 VAL A CA 1
ATOM 2604 C C . VAL A 1 333 ? 23.307 7.034 -5.891 1.00 85.19 333 VAL A C 1
ATOM 2606 O O . VAL A 1 333 ? 24.003 6.034 -6.030 1.00 85.19 333 VAL A O 1
ATOM 2609 N N . GLU A 1 334 ? 22.916 7.477 -4.693 1.00 83.94 334 GLU A N 1
ATOM 2610 C CA . GLU A 1 334 ? 23.259 6.819 -3.424 1.00 83.94 334 GLU A CA 1
ATOM 2611 C C . GLU A 1 334 ? 22.650 5.416 -3.320 1.00 83.94 334 GLU A C 1
ATOM 2613 O O . GLU A 1 334 ? 23.311 4.505 -2.829 1.00 83.94 334 GLU A O 1
ATOM 2618 N N . LEU A 1 335 ? 21.409 5.237 -3.783 1.00 78.81 335 LEU A N 1
ATOM 2619 C CA . LEU A 1 335 ? 20.728 3.947 -3.731 1.00 78.81 335 LEU A CA 1
ATOM 2620 C C . LEU A 1 335 ? 21.087 3.072 -4.934 1.00 78.81 335 LEU A C 1
ATOM 2622 O O . LEU A 1 335 ? 21.506 1.941 -4.740 1.00 78.81 335 LEU A O 1
ATOM 2626 N N . PHE A 1 336 ? 20.980 3.573 -6.164 1.00 80.62 336 PHE A N 1
ATOM 2627 C CA . PHE A 1 336 ? 21.011 2.743 -7.379 1.00 80.62 336 PHE A CA 1
ATOM 2628 C C . PHE A 1 336 ? 22.339 2.783 -8.146 1.00 80.62 336 PHE A C 1
ATOM 2630 O O . PHE A 1 336 ? 22.530 1.995 -9.071 1.00 80.62 336 PHE A O 1
ATOM 2637 N N . GLY A 1 337 ? 23.256 3.681 -7.780 1.00 73.12 337 GLY A N 1
ATOM 2638 C CA . GLY A 1 337 ? 24.525 3.889 -8.477 1.00 73.12 337 GLY A CA 1
ATOM 2639 C C . GLY A 1 337 ? 24.401 4.756 -9.738 1.00 73.12 337 GLY A C 1
ATOM 2640 O O . GLY A 1 337 ? 23.354 4.836 -10.383 1.00 73.12 337 GLY A O 1
ATOM 2641 N N . SER A 1 338 ? 25.499 5.421 -10.113 1.00 73.81 338 SER A N 1
ATOM 2642 C CA . SER A 1 338 ? 25.540 6.365 -11.245 1.00 73.81 338 SER A CA 1
ATOM 2643 C C . SER A 1 338 ? 25.370 5.713 -12.618 1.00 73.81 338 SER A C 1
ATOM 2645 O O . SER A 1 338 ? 25.005 6.395 -13.569 1.00 73.81 338 SER A O 1
ATOM 2647 N N . GLU A 1 339 ? 25.626 4.409 -12.728 1.00 69.56 339 GLU A N 1
ATOM 2648 C CA . GLU A 1 339 ? 25.550 3.644 -13.982 1.00 69.56 339 GLU A CA 1
ATOM 2649 C C . GLU A 1 339 ? 24.116 3.491 -14.512 1.00 69.56 339 GLU A C 1
ATOM 2651 O O . GLU A 1 339 ? 23.918 3.226 -15.692 1.00 69.56 339 GLU A O 1
ATOM 2656 N N . THR A 1 340 ? 23.110 3.692 -13.655 1.00 66.50 340 THR A N 1
ATOM 2657 C CA . THR A 1 340 ? 21.687 3.616 -14.031 1.00 66.50 340 THR A CA 1
ATOM 2658 C C . THR A 1 340 ? 21.162 4.905 -14.676 1.00 66.50 340 THR A C 1
ATOM 2660 O O . THR A 1 340 ? 20.038 4.937 -15.184 1.00 66.50 340 THR A O 1
ATOM 2663 N N . LEU A 1 341 ? 21.964 5.977 -14.674 1.00 68.56 341 LEU A N 1
ATOM 2664 C CA . LEU A 1 341 ? 21.628 7.242 -15.319 1.00 68.56 341 LEU A CA 1
ATOM 2665 C C . LEU A 1 341 ? 22.026 7.195 -16.799 1.00 68.56 341 LEU A C 1
ATOM 2667 O O . LEU A 1 341 ? 23.165 6.849 -17.115 1.00 68.56 341 LEU A O 1
ATOM 2671 N N . PRO A 1 342 ? 21.134 7.577 -17.727 1.00 62.25 342 PRO A N 1
ATOM 2672 C CA . PRO A 1 342 ? 21.488 7.596 -19.132 1.00 62.25 342 PRO A CA 1
ATOM 2673 C C . PRO A 1 342 ? 22.552 8.667 -19.412 1.00 62.25 342 PRO A C 1
ATOM 2675 O O . PRO A 1 342 ? 22.464 9.777 -18.871 1.00 62.25 342 PRO A O 1
ATOM 2678 N N . PRO A 1 343 ? 23.532 8.387 -20.288 1.00 60.72 343 PRO A N 1
ATOM 2679 C CA . PRO A 1 343 ? 24.431 9.416 -20.786 1.00 60.72 343 PRO A CA 1
ATOM 2680 C C . PRO A 1 343 ? 23.619 10.473 -21.548 1.00 60.72 343 PRO A C 1
ATOM 2682 O O . PRO A 1 343 ? 22.804 10.152 -22.411 1.00 60.72 343 PRO A O 1
ATOM 2685 N N . SER A 1 344 ? 23.846 11.754 -21.245 1.00 60.56 344 SER A N 1
ATOM 2686 C CA . SER A 1 344 ? 23.052 12.883 -21.762 1.00 60.56 344 SER A CA 1
ATOM 2687 C C . SER A 1 344 ? 23.096 13.067 -23.288 1.00 60.56 344 SER A C 1
ATOM 2689 O O . SER A 1 344 ? 22.333 13.868 -23.823 1.00 60.56 344 SER A O 1
ATOM 2691 N N . SER A 1 345 ? 23.971 12.340 -23.987 1.00 58.69 345 SER A N 1
ATOM 2692 C CA . SER A 1 345 ? 24.223 12.441 -25.427 1.00 58.69 345 SER A CA 1
ATOM 2693 C C . SER A 1 345 ? 23.629 11.308 -26.276 1.00 58.69 345 SER A C 1
ATOM 2695 O O . SER A 1 345 ? 23.806 11.329 -27.492 1.00 58.69 345 SER A O 1
ATOM 2697 N N . ASP A 1 346 ? 22.946 10.325 -25.683 1.00 66.12 346 ASP A N 1
ATOM 2698 C CA . ASP A 1 346 ? 22.382 9.192 -26.430 1.00 66.12 346 ASP A CA 1
ATOM 2699 C C . ASP A 1 346 ? 20.987 9.530 -27.010 1.00 66.12 346 ASP A C 1
ATOM 2701 O O . ASP A 1 346 ? 20.094 9.894 -26.234 1.00 66.12 346 ASP A O 1
ATOM 2705 N N . PRO A 1 347 ? 20.751 9.410 -28.337 1.00 61.47 347 PRO A N 1
ATOM 2706 C CA . PRO A 1 347 ? 19.436 9.614 -28.953 1.00 61.47 347 PRO A CA 1
ATOM 2707 C C . PRO A 1 347 ? 18.321 8.745 -28.351 1.00 61.47 347 PRO A C 1
ATOM 2709 O O . PRO A 1 347 ? 17.172 9.193 -28.323 1.00 61.47 347 PRO A O 1
ATOM 2712 N N . THR A 1 348 ? 18.632 7.564 -27.799 1.00 73.62 348 THR A N 1
ATOM 2713 C CA . THR A 1 348 ? 17.638 6.722 -27.103 1.00 73.62 348 THR A CA 1
ATOM 2714 C C . THR A 1 348 ? 17.074 7.409 -25.857 1.00 73.62 348 THR A C 1
ATOM 2716 O O . THR A 1 348 ? 15.932 7.167 -25.467 1.00 73.62 348 THR A O 1
ATOM 2719 N N . THR A 1 349 ? 17.818 8.340 -25.251 1.00 80.69 349 THR A N 1
ATOM 2720 C CA . THR A 1 349 ? 17.408 9.072 -24.042 1.00 80.69 349 THR A CA 1
ATOM 2721 C C . THR A 1 349 ? 16.110 9.847 -24.248 1.00 80.69 349 THR A C 1
ATOM 2723 O O . THR A 1 349 ? 15.325 9.979 -23.309 1.00 80.69 349 THR A O 1
ATOM 2726 N N . ARG A 1 350 ? 15.841 10.324 -25.472 1.00 86.19 350 ARG A N 1
ATOM 2727 C CA . ARG A 1 350 ? 14.607 11.054 -25.786 1.00 86.19 350 ARG A CA 1
ATOM 2728 C C . ARG A 1 350 ? 13.374 10.154 -25.687 1.00 86.19 350 ARG A C 1
ATOM 2730 O O . ARG A 1 350 ? 12.405 10.542 -25.041 1.00 86.19 350 ARG A O 1
ATOM 2737 N N . ASN A 1 351 ? 13.448 8.952 -26.252 1.00 91.00 351 ASN A N 1
ATOM 2738 C CA . ASN A 1 351 ? 12.390 7.945 -26.190 1.00 91.00 351 ASN A CA 1
ATOM 2739 C C . ASN A 1 351 ? 12.067 7.571 -24.741 1.00 91.00 351 ASN A C 1
ATOM 2741 O O . ASN A 1 351 ? 10.913 7.601 -24.325 1.00 91.00 351 ASN A O 1
ATOM 2745 N N . TRP A 1 352 ? 13.097 7.325 -23.929 1.00 91.88 352 TRP A N 1
ATOM 2746 C CA . TRP A 1 352 ? 12.927 7.052 -22.502 1.00 91.88 352 TRP A CA 1
ATOM 2747 C C . TRP A 1 352 ? 12.263 8.219 -21.749 1.00 91.88 352 TRP A C 1
ATOM 2749 O O . TRP A 1 352 ? 11.385 8.000 -20.916 1.00 91.88 352 TRP A O 1
ATOM 2759 N N . GLN A 1 353 ? 12.631 9.469 -22.052 1.00 91.56 353 GLN A N 1
ATOM 2760 C CA . GLN A 1 353 ? 11.980 10.649 -21.469 1.00 91.56 353 GLN A CA 1
ATOM 2761 C C . GLN A 1 353 ? 10.511 10.779 -21.897 1.00 91.56 353 GLN A C 1
ATOM 2763 O O . GLN A 1 353 ? 9.667 11.137 -21.073 1.00 91.56 353 GLN A O 1
ATOM 2768 N N . GLN A 1 354 ? 10.193 10.489 -23.163 1.00 93.69 354 GLN A N 1
ATOM 2769 C CA . GLN A 1 354 ? 8.815 10.474 -23.666 1.00 93.69 354 GLN A CA 1
ATOM 2770 C C . GLN A 1 354 ? 7.992 9.378 -22.990 1.00 93.69 354 GLN A C 1
ATOM 2772 O O . GLN A 1 354 ? 6.898 9.670 -22.510 1.00 93.69 354 GLN A O 1
ATOM 2777 N N . ALA A 1 355 ? 8.552 8.175 -22.849 1.00 95.56 355 ALA A N 1
ATOM 2778 C CA . ALA A 1 355 ? 7.910 7.064 -22.162 1.00 95.56 355 ALA A CA 1
ATOM 2779 C C . ALA A 1 355 ? 7.576 7.404 -20.701 1.00 95.56 355 ALA A C 1
ATOM 2781 O O . ALA A 1 355 ? 6.439 7.243 -20.261 1.00 95.56 355 ALA A O 1
ATOM 2782 N N . VAL A 1 356 ? 8.533 7.971 -19.956 1.00 95.25 356 VAL A N 1
ATOM 2783 C CA . VAL A 1 356 ? 8.295 8.416 -18.572 1.00 95.25 356 VAL A CA 1
ATOM 2784 C C . VAL A 1 356 ? 7.236 9.515 -18.513 1.00 95.25 356 VAL A C 1
ATOM 2786 O O . VAL A 1 356 ? 6.362 9.484 -17.649 1.00 95.25 356 VAL A O 1
ATOM 2789 N N . LYS A 1 357 ? 7.268 10.481 -19.438 1.00 95.44 357 LYS A N 1
ATOM 2790 C CA . LYS A 1 357 ? 6.259 11.546 -19.499 1.00 95.44 357 LYS A CA 1
ATOM 2791 C C . LYS A 1 357 ? 4.855 10.990 -19.763 1.00 95.44 357 LYS A C 1
ATOM 2793 O O . LYS A 1 357 ? 3.911 11.468 -19.139 1.00 95.44 357 LYS A O 1
ATOM 2798 N N . ALA A 1 358 ? 4.724 10.007 -20.652 1.00 95.81 358 ALA A N 1
ATOM 2799 C CA . ALA A 1 358 ? 3.460 9.339 -20.948 1.00 95.81 358 ALA A CA 1
ATOM 2800 C C . ALA A 1 358 ? 2.946 8.542 -19.736 1.00 95.81 358 ALA A C 1
ATOM 2802 O O . ALA A 1 358 ? 1.800 8.723 -19.327 1.00 95.81 358 ALA A O 1
ATOM 2803 N N . ALA A 1 359 ? 3.816 7.784 -19.062 1.00 95.56 359 ALA A N 1
ATOM 2804 C CA . ALA A 1 359 ? 3.455 7.068 -17.836 1.00 95.56 359 ALA A CA 1
ATOM 2805 C C . ALA A 1 359 ? 3.006 8.020 -16.710 1.00 95.56 359 ALA A C 1
ATOM 2807 O O . ALA A 1 359 ? 2.004 7.773 -16.046 1.00 95.56 359 ALA A O 1
ATOM 2808 N N . LEU A 1 360 ? 3.674 9.167 -16.536 1.00 94.81 360 LEU A N 1
ATOM 2809 C CA . LEU A 1 360 ? 3.268 10.198 -15.565 1.00 94.81 360 LEU A CA 1
ATOM 2810 C C . LEU A 1 360 ? 1.986 10.946 -15.950 1.00 94.81 360 LEU A C 1
ATOM 2812 O O . LEU A 1 360 ? 1.394 11.617 -15.101 1.00 94.81 360 LEU A O 1
ATOM 2816 N N . ALA A 1 361 ? 1.569 10.850 -17.211 1.00 93.50 361 ALA A N 1
ATOM 2817 C CA . ALA A 1 361 ? 0.262 11.290 -17.680 1.00 93.50 361 ALA A CA 1
ATOM 2818 C C . ALA A 1 361 ? -0.809 10.189 -17.549 1.00 93.50 361 ALA A C 1
ATOM 2820 O O . ALA A 1 361 ? -1.961 10.430 -17.900 1.00 93.50 361 ALA A O 1
ATOM 2821 N N . GLY A 1 362 ? -0.452 9.005 -17.037 1.00 91.31 362 GLY A N 1
ATOM 2822 C CA . GLY A 1 362 ? -1.333 7.844 -16.926 1.00 91.31 362 GLY A CA 1
ATOM 2823 C C . GLY A 1 362 ? -1.697 7.208 -18.272 1.00 91.31 362 GLY A C 1
ATOM 2824 O O . GLY A 1 362 ? -2.748 6.575 -18.381 1.00 91.31 362 GLY A O 1
ATOM 2825 N N . ASP A 1 363 ? -0.859 7.407 -19.296 1.00 94.88 363 ASP A N 1
ATOM 2826 C CA . ASP A 1 363 ? -0.966 6.781 -20.615 1.00 94.88 363 ASP A CA 1
ATOM 2827 C C . ASP A 1 363 ? 0.149 5.740 -20.784 1.00 94.88 363 ASP A C 1
ATOM 2829 O O . ASP A 1 363 ? 1.219 5.995 -21.347 1.00 94.88 363 ASP A O 1
ATOM 2833 N N . LEU A 1 364 ? -0.097 4.553 -20.226 1.00 94.88 364 LEU A N 1
ATOM 2834 C CA . LEU A 1 364 ? 0.859 3.448 -20.254 1.00 94.88 364 LEU A CA 1
ATOM 2835 C C . LEU A 1 364 ? 1.051 2.877 -21.662 1.00 94.88 364 LEU A C 1
ATOM 2837 O O . LEU A 1 364 ? 2.138 2.399 -21.969 1.00 94.88 364 LEU A O 1
ATOM 2841 N N . GLN A 1 365 ? 0.036 2.955 -22.525 1.00 95.44 365 GLN A N 1
ATOM 2842 C CA . GLN A 1 365 ? 0.135 2.445 -23.891 1.00 95.44 365 GLN A CA 1
ATOM 2843 C C . GLN A 1 365 ? 1.125 3.284 -24.704 1.00 95.44 365 GLN A C 1
ATOM 2845 O O . GLN A 1 365 ? 2.069 2.732 -25.268 1.00 95.44 365 GLN A O 1
ATOM 2850 N N . SER A 1 366 ? 0.987 4.614 -24.673 1.00 96.12 366 SER A N 1
ATOM 2851 C CA . SER A 1 366 ? 1.973 5.505 -25.293 1.00 96.12 366 SER A CA 1
ATOM 2852 C C . SER A 1 366 ? 3.359 5.333 -24.665 1.00 96.12 366 SER A C 1
ATOM 2854 O O . SER A 1 366 ? 4.365 5.361 -25.368 1.00 96.12 366 SER A O 1
ATOM 2856 N N . ALA A 1 367 ? 3.442 5.098 -23.348 1.00 96.25 367 ALA A N 1
ATOM 2857 C CA . ALA A 1 367 ? 4.722 4.843 -22.689 1.00 96.25 367 ALA A CA 1
ATOM 2858 C C . ALA A 1 367 ? 5.427 3.587 -23.225 1.00 96.25 367 ALA A C 1
ATOM 2860 O O . ALA A 1 367 ? 6.640 3.600 -23.426 1.00 96.25 367 ALA A O 1
ATOM 2861 N N . ILE A 1 368 ? 4.671 2.517 -23.478 1.00 96.62 368 ILE A N 1
ATOM 2862 C CA . ILE A 1 368 ? 5.179 1.269 -24.056 1.00 96.62 368 ILE A CA 1
ATOM 2863 C C . ILE A 1 368 ? 5.645 1.493 -25.499 1.00 96.62 368 ILE A C 1
ATOM 2865 O O . ILE A 1 368 ? 6.718 1.019 -25.861 1.00 96.62 368 ILE A O 1
ATOM 2869 N N . GLU A 1 369 ? 4.872 2.214 -26.312 1.00 95.75 369 GLU A N 1
ATOM 2870 C CA . GLU A 1 369 ? 5.170 2.447 -27.734 1.00 95.75 369 GLU A CA 1
ATOM 2871 C C . GLU A 1 369 ? 6.425 3.302 -27.959 1.00 95.75 369 GLU A C 1
ATOM 2873 O O . GLU A 1 369 ? 7.164 3.074 -28.916 1.00 95.75 369 GLU A O 1
ATOM 2878 N N . GLU A 1 370 ? 6.706 4.248 -27.062 1.00 94.44 370 GLU A N 1
ATOM 2879 C CA . GLU A 1 370 ? 7.889 5.114 -27.143 1.00 94.44 370 GLU A CA 1
ATOM 2880 C C . GLU A 1 370 ? 9.201 4.361 -26.845 1.00 94.44 370 GLU A C 1
ATOM 2882 O O . GLU A 1 370 ? 10.276 4.765 -27.300 1.00 94.44 370 GLU A O 1
ATOM 2887 N N . LEU A 1 371 ? 9.149 3.253 -26.095 1.00 93.56 371 LEU A N 1
ATOM 2888 C CA . LEU A 1 371 ? 10.341 2.496 -25.709 1.00 93.56 371 LEU A CA 1
ATOM 2889 C C . LEU A 1 371 ? 10.936 1.686 -26.887 1.00 93.56 371 LEU A C 1
ATOM 2891 O O . LEU A 1 371 ? 10.193 1.079 -27.663 1.00 93.56 371 LEU A O 1
ATOM 2895 N N . PRO A 1 372 ? 12.277 1.582 -26.999 1.00 90.12 372 PRO A N 1
ATOM 2896 C CA . PRO A 1 372 ? 12.942 0.753 -28.013 1.00 90.12 372 PRO A CA 1
ATOM 2897 C C . PRO A 1 372 ? 12.535 -0.740 -27.998 1.00 90.12 372 PRO A C 1
ATOM 2899 O O . PRO A 1 372 ? 12.082 -1.282 -26.992 1.00 90.12 372 PRO A O 1
ATOM 2902 N N . GLU A 1 373 ? 12.684 -1.443 -29.127 1.00 85.88 373 GLU A N 1
ATOM 2903 C CA . GLU A 1 373 ? 12.269 -2.859 -29.306 1.00 85.88 373 GLU A CA 1
ATOM 2904 C C . GLU A 1 373 ? 13.387 -3.904 -29.127 1.00 85.88 373 GLU A C 1
ATOM 2906 O O . GLU A 1 373 ? 13.106 -5.104 -29.057 1.00 85.88 373 GLU A O 1
ATOM 2911 N N . HIS A 1 374 ? 14.651 -3.473 -29.091 1.00 85.69 374 HIS A N 1
ATOM 2912 C CA . HIS A 1 374 ? 15.814 -4.361 -29.257 1.00 85.69 374 HIS A CA 1
ATOM 2913 C C . HIS A 1 374 ? 16.885 -4.196 -28.169 1.00 85.69 374 HIS A C 1
ATOM 2915 O O . HIS A 1 374 ? 18.045 -4.527 -28.389 1.00 85.69 374 HIS A O 1
ATOM 2921 N N . GLU A 1 375 ? 16.504 -3.682 -27.002 1.00 90.88 375 GLU A N 1
ATOM 2922 C CA . GLU A 1 375 ? 17.391 -3.540 -25.844 1.00 90.88 375 GLU A CA 1
ATOM 2923 C C . GLU A 1 375 ? 16.813 -4.309 -24.657 1.00 90.88 375 GLU A C 1
ATOM 2925 O O . GLU A 1 375 ? 15.596 -4.321 -24.452 1.00 90.88 375 GLU A O 1
ATOM 2930 N N . ASP A 1 376 ? 17.683 -4.912 -23.852 1.00 93.44 376 ASP A N 1
ATOM 2931 C CA . ASP A 1 376 ? 17.316 -5.690 -22.669 1.00 93.44 376 ASP A CA 1
ATOM 2932 C C . ASP A 1 376 ? 16.528 -4.855 -21.643 1.00 93.44 376 ASP A C 1
ATOM 2934 O O . ASP A 1 376 ? 15.427 -5.237 -21.240 1.00 93.44 376 ASP A O 1
ATOM 2938 N N . GLU A 1 377 ? 17.038 -3.673 -21.286 1.00 93.31 377 GLU A N 1
ATOM 2939 C CA . GLU A 1 377 ? 16.377 -2.711 -20.393 1.00 93.31 377 GLU A CA 1
ATOM 2940 C C . GLU A 1 377 ? 15.036 -2.237 -20.966 1.00 93.31 377 GLU A C 1
ATOM 2942 O O . GLU A 1 377 ? 14.070 -2.074 -20.222 1.00 93.31 377 GLU A O 1
ATOM 2947 N N . SER A 1 378 ? 14.937 -2.056 -22.287 1.00 94.25 378 SER A N 1
ATOM 2948 C CA . SER A 1 378 ? 13.691 -1.627 -22.932 1.00 94.25 378 SER A CA 1
ATOM 2949 C C . SER A 1 378 ? 12.627 -2.731 -22.912 1.00 94.25 378 SER A C 1
ATOM 2951 O O . SER A 1 378 ? 11.468 -2.460 -22.592 1.00 94.25 378 SER A O 1
ATOM 2953 N N . LEU A 1 379 ? 13.000 -3.989 -23.178 1.00 96.00 379 LEU A N 1
ATOM 2954 C CA . LEU A 1 379 ? 12.092 -5.138 -23.053 1.00 96.00 379 LEU A CA 1
ATOM 2955 C C . LEU A 1 379 ? 11.632 -5.334 -21.604 1.00 96.00 379 LEU A C 1
ATOM 2957 O O . LEU A 1 379 ? 10.451 -5.601 -21.359 1.00 96.00 379 LEU A O 1
ATOM 2961 N N . TYR A 1 380 ? 12.539 -5.166 -20.639 1.00 96.69 380 TYR A N 1
ATOM 2962 C CA . TYR A 1 380 ? 12.198 -5.217 -19.221 1.00 96.69 380 TYR A CA 1
ATOM 2963 C C . TYR A 1 380 ? 11.237 -4.086 -18.832 1.00 96.69 380 TYR A C 1
ATOM 2965 O O . TYR A 1 380 ? 10.186 -4.354 -18.253 1.00 96.69 380 TYR A O 1
ATOM 2973 N N . ALA A 1 381 ? 11.526 -2.843 -19.226 1.00 96.81 381 ALA A N 1
ATOM 2974 C CA . ALA A 1 381 ? 10.674 -1.682 -18.974 1.00 96.81 381 ALA A CA 1
ATOM 2975 C C . ALA A 1 381 ? 9.264 -1.847 -19.556 1.00 96.81 381 ALA A C 1
ATOM 2977 O O . ALA A 1 381 ? 8.279 -1.632 -18.851 1.00 96.81 381 ALA A O 1
ATOM 2978 N N . LYS A 1 382 ? 9.151 -2.310 -20.808 1.00 97.75 382 LYS A N 1
ATOM 2979 C CA . LYS A 1 382 ? 7.859 -2.643 -21.429 1.00 97.75 382 LYS A CA 1
ATOM 2980 C C . LYS A 1 382 ? 7.109 -3.699 -20.627 1.00 97.75 382 LYS A C 1
ATOM 2982 O O . LYS A 1 382 ? 5.916 -3.552 -20.386 1.00 97.75 382 LYS A O 1
ATOM 2987 N N . SER A 1 383 ? 7.803 -4.744 -20.181 1.00 97.00 383 SER A N 1
ATOM 2988 C CA . SER A 1 383 ? 7.200 -5.795 -19.355 1.00 97.00 383 SER A CA 1
ATOM 2989 C C . SER A 1 383 ? 6.656 -5.234 -18.037 1.00 97.00 383 SER A C 1
ATOM 2991 O O . SER A 1 383 ? 5.527 -5.544 -17.664 1.00 97.00 383 SER A O 1
ATOM 2993 N N . GLN A 1 384 ? 7.412 -4.360 -17.366 1.00 96.62 384 GLN A N 1
ATOM 2994 C CA . GLN A 1 384 ? 6.973 -3.688 -16.140 1.00 96.62 384 GLN A CA 1
ATOM 2995 C C . GLN A 1 384 ? 5.773 -2.763 -16.385 1.00 96.62 384 GLN A C 1
ATOM 2997 O O . GLN A 1 384 ? 4.824 -2.791 -15.610 1.00 96.62 384 GLN A O 1
ATOM 3002 N N . LEU A 1 385 ? 5.757 -2.012 -17.487 1.00 96.75 385 LEU A N 1
ATOM 3003 C CA . LEU A 1 385 ? 4.612 -1.186 -17.883 1.00 96.75 385 LEU A CA 1
ATOM 3004 C C . LEU A 1 385 ? 3.354 -2.020 -18.165 1.00 96.75 385 LEU A C 1
ATOM 3006 O O . LEU A 1 385 ? 2.265 -1.640 -17.745 1.00 96.75 385 LEU A O 1
ATOM 3010 N N . TYR A 1 386 ? 3.484 -3.188 -18.802 1.00 96.44 386 TYR A N 1
ATOM 3011 C CA . TYR A 1 386 ? 2.360 -4.116 -18.963 1.00 96.44 386 TYR A CA 1
ATOM 3012 C C . TYR A 1 386 ? 1.864 -4.667 -17.620 1.00 96.44 386 TYR A C 1
ATOM 3014 O O . TYR A 1 386 ? 0.657 -4.823 -17.436 1.00 96.44 386 TYR A O 1
ATOM 3022 N N . LEU A 1 387 ? 2.754 -4.924 -16.653 1.00 95.25 387 LEU A N 1
ATOM 3023 C CA . LEU A 1 387 ? 2.331 -5.252 -15.289 1.00 95.25 387 LEU A CA 1
ATOM 3024 C C . LEU A 1 387 ? 1.597 -4.073 -14.643 1.00 95.25 387 LEU A C 1
ATOM 3026 O O . LEU A 1 387 ? 0.531 -4.277 -14.068 1.00 95.25 387 LEU A O 1
ATOM 3030 N N . GLU A 1 388 ? 2.097 -2.847 -14.768 1.00 95.06 388 GLU A N 1
ATOM 3031 C CA . GLU A 1 388 ? 1.425 -1.637 -14.272 1.00 95.06 388 GLU A CA 1
ATOM 3032 C C . GLU A 1 388 ? 0.074 -1.378 -14.966 1.00 95.06 388 GLU A C 1
ATOM 3034 O O . GLU A 1 388 ? -0.807 -0.769 -14.365 1.00 95.06 388 GLU A O 1
ATOM 3039 N N . ALA A 1 389 ? -0.126 -1.891 -16.184 1.00 93.69 389 ALA A N 1
ATOM 3040 C CA . ALA A 1 389 ? -1.392 -1.845 -16.918 1.00 93.69 389 ALA A CA 1
ATOM 3041 C C . ALA A 1 389 ? -2.369 -2.987 -16.563 1.00 93.69 389 ALA A C 1
ATOM 3043 O O . ALA A 1 389 ? -3.514 -2.972 -17.007 1.00 93.69 389 ALA A O 1
ATOM 3044 N N . GLY A 1 390 ? -1.944 -3.979 -15.770 1.00 93.31 390 GLY A N 1
ATOM 3045 C CA . GLY A 1 390 ? -2.766 -5.151 -15.440 1.00 93.31 390 GLY A CA 1
ATOM 3046 C C . GLY A 1 390 ? -2.789 -6.229 -16.532 1.00 93.31 390 GLY A C 1
ATOM 3047 O O . GLY A 1 390 ? -3.709 -7.045 -16.574 1.00 93.31 390 GLY A O 1
ATOM 3048 N N . GLU A 1 391 ? -1.776 -6.272 -17.404 1.00 95.38 391 GLU A N 1
ATOM 3049 C CA . GLU A 1 391 ? -1.658 -7.206 -18.532 1.00 95.38 391 GLU A CA 1
ATOM 3050 C C . GLU A 1 391 ? -0.506 -8.225 -18.343 1.00 95.38 391 GLU A C 1
ATOM 3052 O O . GLU A 1 391 ? 0.449 -8.267 -19.131 1.00 95.38 391 GLU A O 1
ATOM 3057 N N . PRO A 1 392 ? -0.563 -9.112 -17.329 1.00 94.88 392 PRO A N 1
ATOM 3058 C CA . PRO A 1 392 ? 0.560 -9.988 -16.984 1.00 94.88 392 PRO A CA 1
ATOM 3059 C C . PRO A 1 392 ? 0.909 -11.006 -18.072 1.00 94.88 392 PRO A C 1
ATOM 3061 O O . PRO A 1 392 ? 2.059 -11.421 -18.177 1.00 94.88 392 PRO A O 1
ATOM 3064 N N . ALA A 1 393 ? -0.047 -11.399 -18.920 1.00 95.75 393 ALA A N 1
ATOM 3065 C CA . ALA A 1 393 ? 0.218 -12.323 -20.022 1.00 95.75 393 ALA A CA 1
ATOM 3066 C C . ALA A 1 393 ? 1.160 -11.713 -21.077 1.00 95.75 393 ALA A C 1
ATOM 3068 O O . ALA A 1 393 ? 2.061 -12.394 -21.571 1.00 95.75 393 ALA A O 1
ATOM 3069 N N . ARG A 1 394 ? 0.980 -10.423 -21.395 1.00 96.19 394 ARG A N 1
ATOM 3070 C CA . ARG A 1 394 ? 1.852 -9.684 -22.321 1.00 96.19 394 ARG A CA 1
ATOM 3071 C C . ARG A 1 394 ? 3.210 -9.403 -21.688 1.00 96.19 394 ARG A C 1
ATOM 3073 O O . ARG A 1 394 ? 4.228 -9.646 -22.334 1.00 96.19 394 ARG A O 1
ATOM 3080 N N . ALA A 1 395 ? 3.230 -9.018 -20.410 1.00 96.50 395 ALA A N 1
ATOM 3081 C CA . ALA A 1 395 ? 4.470 -8.890 -19.646 1.00 96.50 395 ALA A CA 1
ATOM 3082 C C . ALA A 1 395 ? 5.279 -10.200 -19.650 1.00 96.50 395 ALA A C 1
ATOM 3084 O O . ALA A 1 395 ? 6.463 -10.202 -19.973 1.00 96.50 395 ALA A O 1
ATOM 3085 N N . ALA A 1 396 ? 4.631 -11.340 -19.387 1.00 96.50 396 ALA A N 1
ATOM 3086 C CA . ALA A 1 396 ? 5.287 -12.644 -19.373 1.00 96.50 396 ALA A CA 1
ATOM 3087 C C . ALA A 1 396 ? 5.866 -13.046 -20.739 1.00 96.50 396 ALA A C 1
ATOM 3089 O O . ALA A 1 396 ? 6.933 -13.659 -20.796 1.00 96.50 396 ALA A O 1
ATOM 3090 N N . ALA A 1 397 ? 5.193 -12.705 -21.841 1.00 97.12 397 ALA A N 1
ATOM 3091 C CA . ALA A 1 397 ? 5.712 -12.954 -23.184 1.00 97.12 397 ALA A CA 1
ATOM 3092 C C . ALA A 1 397 ? 7.006 -12.164 -23.449 1.00 97.12 397 ALA A C 1
ATOM 3094 O O . ALA A 1 397 ? 7.976 -12.732 -23.955 1.00 97.12 397 ALA A O 1
ATOM 3095 N N . LEU A 1 398 ? 7.048 -10.890 -23.050 1.00 96.88 398 LEU A N 1
ATOM 3096 C CA . LEU A 1 398 ? 8.244 -10.057 -23.178 1.00 96.88 398 LEU A CA 1
ATOM 3097 C C . LEU A 1 398 ? 9.370 -10.491 -22.237 1.00 96.88 398 LEU A C 1
ATOM 3099 O O . LEU A 1 398 ? 10.515 -10.549 -22.673 1.00 96.88 398 LEU A O 1
ATOM 3103 N N . PHE A 1 399 ? 9.065 -10.894 -21.001 1.00 97.31 399 PHE A N 1
ATOM 3104 C CA . PHE A 1 399 ? 10.060 -11.480 -20.101 1.00 97.31 399 PHE A CA 1
ATOM 3105 C C . PHE A 1 399 ? 10.696 -12.742 -20.687 1.00 97.31 399 PHE A C 1
ATOM 3107 O O . PHE A 1 399 ? 11.914 -12.888 -20.650 1.00 97.31 399 PHE A O 1
ATOM 3114 N N . ARG A 1 400 ? 9.906 -13.644 -21.282 1.00 97.00 400 ARG A N 1
ATOM 3115 C CA . ARG A 1 400 ? 10.451 -14.835 -21.957 1.00 97.00 400 ARG A CA 1
ATOM 3116 C C . ARG A 1 400 ? 11.334 -14.459 -23.144 1.00 97.00 400 ARG A C 1
ATOM 3118 O O . ARG A 1 400 ? 12.401 -15.043 -23.299 1.00 97.00 400 ARG A O 1
ATOM 3125 N N . ARG A 1 401 ? 10.920 -13.473 -23.946 1.00 96.75 401 ARG A N 1
ATOM 3126 C CA . ARG A 1 401 ? 11.725 -12.944 -25.057 1.00 96.75 401 ARG A CA 1
ATOM 3127 C C . ARG A 1 401 ? 13.059 -12.379 -24.559 1.00 96.75 401 ARG A C 1
ATOM 3129 O O . ARG A 1 401 ? 14.100 -12.767 -25.070 1.00 96.75 401 ARG A O 1
ATOM 3136 N N . LEU A 1 402 ? 13.030 -11.553 -23.515 1.00 97.06 402 LEU A N 1
ATOM 3137 C CA . LEU A 1 402 ? 14.209 -10.989 -22.851 1.00 97.06 402 LEU A CA 1
ATOM 3138 C C . LEU A 1 402 ? 15.174 -12.076 -22.351 1.00 97.06 402 LEU A C 1
ATOM 3140 O O . LEU A 1 402 ? 16.376 -11.974 -22.574 1.00 97.06 402 LEU A O 1
ATOM 3144 N N . ILE A 1 403 ? 14.656 -13.134 -21.719 1.00 97.06 403 ILE A N 1
ATOM 3145 C CA . ILE A 1 403 ? 15.472 -14.255 -21.222 1.00 97.06 403 ILE A CA 1
ATOM 3146 C C . ILE A 1 403 ? 16.171 -14.999 -22.368 1.00 97.06 403 ILE A C 1
ATOM 3148 O O . ILE A 1 403 ? 17.303 -15.446 -22.195 1.00 97.06 403 ILE A O 1
ATOM 3152 N N . VAL A 1 404 ? 15.509 -15.144 -23.519 1.00 96.94 404 VAL A N 1
ATOM 3153 C CA . VAL A 1 404 ? 16.063 -15.838 -24.692 1.00 96.94 404 VAL A CA 1
ATOM 3154 C C . VAL A 1 404 ? 17.065 -14.963 -25.448 1.00 96.94 404 VAL A C 1
ATOM 3156 O O . VAL A 1 404 ? 18.125 -15.453 -25.825 1.00 96.94 404 VAL A O 1
ATOM 3159 N N . GLU A 1 405 ? 16.746 -13.687 -25.677 1.00 96.94 405 GLU A N 1
ATOM 3160 C CA . GLU A 1 405 ? 17.587 -12.770 -26.461 1.00 96.94 405 GLU A CA 1
ATOM 3161 C C . GLU A 1 405 ? 18.807 -12.267 -25.671 1.00 96.94 405 GLU A C 1
ATOM 3163 O O . GLU A 1 405 ? 19.874 -12.077 -26.252 1.00 96.94 405 GLU A O 1
ATOM 3168 N N . PHE A 1 406 ? 18.681 -12.097 -24.349 1.00 96.44 406 PHE A N 1
ATOM 3169 C CA . PHE A 1 406 ? 19.716 -11.510 -23.489 1.00 96.44 406 PHE A CA 1
ATOM 3170 C C . PHE A 1 406 ? 19.944 -12.333 -22.205 1.00 96.44 406 PHE A C 1
ATOM 3172 O O . PHE A 1 406 ? 19.771 -11.809 -21.100 1.00 96.44 406 PHE A O 1
ATOM 3179 N N . PRO A 1 407 ? 20.349 -13.613 -22.303 1.00 95.00 407 PRO A N 1
ATOM 3180 C CA . PRO A 1 407 ? 20.352 -14.551 -21.174 1.00 95.00 407 PRO A CA 1
ATOM 3181 C C . PRO A 1 407 ? 21.263 -14.149 -20.006 1.00 95.00 407 PRO A C 1
ATOM 3183 O O . PRO A 1 407 ? 20.934 -14.466 -18.858 1.00 95.00 407 PRO A O 1
ATOM 3186 N N . GLU A 1 408 ? 22.358 -13.445 -20.304 1.00 93.81 408 GLU A N 1
ATOM 3187 C CA . GLU A 1 408 ? 23.366 -12.963 -19.346 1.00 93.81 408 GLU A CA 1
ATOM 3188 C C . GLU A 1 408 ? 23.052 -11.560 -18.794 1.00 93.81 408 GLU A C 1
ATOM 3190 O O . GLU A 1 408 ? 23.790 -11.030 -17.963 1.00 93.81 408 GLU A O 1
ATOM 3195 N N . SER A 1 409 ? 21.976 -10.917 -19.265 1.00 93.50 409 SER A N 1
ATOM 3196 C CA . SER A 1 409 ? 21.607 -9.587 -18.778 1.00 93.50 409 SER A CA 1
ATOM 3197 C C . SER A 1 409 ? 21.0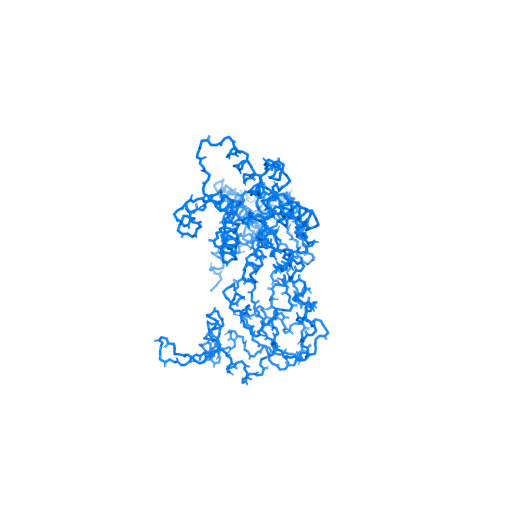47 -9.646 -17.356 1.00 93.50 409 SER A C 1
ATOM 3199 O O . SER A 1 409 ? 20.328 -10.572 -16.970 1.00 93.50 409 SER A O 1
ATOM 3201 N N . MET A 1 410 ? 21.304 -8.591 -16.582 1.00 92.06 410 MET A N 1
ATOM 3202 C CA . MET A 1 410 ? 20.675 -8.382 -15.273 1.00 92.06 410 MET A CA 1
ATOM 3203 C C . MET A 1 410 ? 19.140 -8.393 -15.385 1.00 92.06 410 MET A C 1
ATOM 3205 O O . MET A 1 410 ? 18.459 -9.019 -14.572 1.00 92.06 410 MET A O 1
ATOM 3209 N N . CYS A 1 411 ? 18.605 -7.771 -16.439 1.00 93.69 411 CYS A N 1
ATOM 3210 C CA . CYS A 1 411 ? 17.178 -7.732 -16.740 1.00 93.69 411 CYS A CA 1
ATOM 3211 C C . CYS A 1 411 ? 16.586 -9.135 -16.937 1.00 93.69 411 CYS A C 1
ATOM 3213 O O . CYS A 1 411 ? 15.490 -9.408 -16.448 1.00 93.69 411 CYS A O 1
ATOM 3215 N N . ALA A 1 412 ? 17.302 -10.050 -17.599 1.00 94.75 412 ALA A N 1
ATOM 3216 C CA . ALA A 1 412 ? 16.869 -11.440 -17.726 1.00 94.75 412 ALA A CA 1
ATOM 3217 C C . ALA A 1 412 ? 16.835 -12.164 -16.373 1.00 94.75 412 ALA A C 1
ATOM 3219 O O . ALA A 1 412 ? 15.928 -12.959 -16.131 1.00 94.75 412 ALA A O 1
ATOM 3220 N N . THR A 1 413 ? 17.764 -11.873 -15.461 1.00 94.06 413 THR A N 1
ATOM 3221 C CA . THR A 1 413 ? 17.718 -12.401 -14.087 1.00 94.06 413 THR A CA 1
ATOM 3222 C C . THR A 1 413 ? 16.500 -11.880 -13.319 1.00 94.06 413 THR A C 1
ATOM 3224 O O . THR A 1 413 ? 15.767 -12.683 -12.743 1.00 94.06 413 THR A O 1
ATOM 3227 N N . LEU A 1 414 ? 16.203 -10.575 -13.380 1.00 93.38 414 LEU A N 1
ATOM 3228 C CA . LEU A 1 414 ? 14.968 -10.018 -12.802 1.00 93.38 414 LEU A CA 1
ATOM 3229 C C . LEU A 1 414 ? 13.711 -10.651 -13.413 1.00 93.38 414 LEU A C 1
ATOM 3231 O O . LEU A 1 414 ? 12.768 -10.992 -12.698 1.00 93.38 414 LEU A O 1
ATOM 3235 N N . ALA A 1 415 ? 13.705 -10.858 -14.730 1.00 94.50 415 ALA A N 1
ATOM 3236 C CA . ALA A 1 415 ? 12.605 -11.495 -15.445 1.00 94.50 415 ALA A CA 1
ATOM 3237 C C . ALA A 1 415 ? 12.377 -12.948 -14.991 1.00 94.50 415 ALA A C 1
ATOM 3239 O O . ALA A 1 415 ? 11.232 -13.346 -14.779 1.00 94.50 415 ALA A O 1
ATOM 3240 N N . ARG A 1 416 ? 13.447 -13.733 -14.786 1.00 94.19 416 ARG A N 1
ATOM 3241 C CA . ARG A 1 416 ? 13.361 -15.104 -14.245 1.00 94.19 416 ARG A CA 1
ATOM 3242 C C . ARG A 1 416 ? 12.740 -15.105 -12.851 1.00 94.19 416 ARG A C 1
ATOM 3244 O O . ARG A 1 416 ? 11.781 -15.841 -12.624 1.00 94.19 416 ARG A O 1
ATOM 3251 N N . THR A 1 417 ? 13.224 -14.231 -11.967 1.00 91.25 417 THR A N 1
ATOM 3252 C CA . THR A 1 417 ? 12.694 -14.072 -10.604 1.00 91.25 417 THR A CA 1
ATOM 3253 C C . THR A 1 417 ? 11.215 -13.696 -10.623 1.00 91.25 417 THR A C 1
ATOM 3255 O O . THR A 1 417 ? 10.414 -14.331 -9.941 1.00 91.25 417 THR A O 1
ATOM 3258 N N . THR A 1 418 ? 10.832 -12.731 -11.462 1.00 90.06 418 THR A N 1
ATOM 3259 C CA . THR A 1 418 ? 9.441 -12.264 -11.598 1.00 90.06 418 THR A CA 1
ATOM 3260 C C . THR A 1 418 ? 8.512 -13.365 -12.121 1.00 90.06 418 THR A C 1
ATOM 3262 O O . THR A 1 418 ? 7.371 -13.474 -11.686 1.00 90.06 418 THR A O 1
ATOM 3265 N N . LEU A 1 419 ? 8.994 -14.222 -13.029 1.00 89.81 419 LEU A N 1
ATOM 3266 C CA . LEU A 1 419 ? 8.239 -15.371 -13.541 1.00 89.81 419 LEU A CA 1
ATOM 3267 C C . LEU A 1 419 ? 8.245 -16.591 -12.603 1.00 89.81 419 LEU A C 1
ATOM 3269 O O . LEU A 1 419 ? 7.615 -17.600 -12.925 1.00 89.81 419 LEU A O 1
ATOM 3273 N N . GLY A 1 420 ? 8.968 -16.541 -11.481 1.00 85.81 420 GLY A N 1
ATOM 3274 C CA . GLY A 1 420 ? 9.143 -17.686 -10.584 1.00 85.81 420 GLY A CA 1
ATOM 3275 C C . GLY A 1 420 ? 9.974 -18.826 -11.186 1.00 85.81 420 GLY A C 1
ATOM 3276 O O . GLY A 1 420 ? 9.896 -19.962 -10.715 1.00 85.81 420 GLY A O 1
ATOM 3277 N N . LEU A 1 421 ? 10.767 -18.549 -12.225 1.00 75.75 421 LEU A N 1
ATOM 3278 C CA . LEU A 1 421 ? 11.691 -19.510 -12.823 1.00 75.75 421 LEU A CA 1
ATOM 3279 C C . LEU A 1 421 ? 12.955 -19.552 -11.958 1.00 75.75 421 LEU A C 1
ATOM 3281 O O . LEU A 1 421 ? 13.684 -18.565 -11.866 1.00 75.75 421 LEU A O 1
ATOM 3285 N N . ARG A 1 422 ? 13.206 -20.678 -11.281 1.00 55.38 422 ARG A N 1
ATOM 3286 C CA . ARG A 1 422 ? 14.441 -20.858 -10.501 1.00 55.38 422 ARG A CA 1
ATOM 3287 C C . ARG A 1 422 ? 15.638 -20.957 -11.449 1.00 55.38 422 ARG A C 1
ATOM 3289 O O . ARG A 1 422 ? 15.504 -21.500 -12.541 1.00 55.38 422 ARG A O 1
ATOM 3296 N N . HIS A 1 423 ? 16.787 -20.433 -11.022 1.00 51.31 423 HIS A N 1
ATOM 3297 C CA . HIS A 1 423 ? 18.061 -20.687 -11.693 1.00 51.31 423 HIS A CA 1
ATOM 3298 C C . HIS A 1 423 ? 18.334 -22.197 -11.651 1.00 51.31 423 HIS A C 1
ATOM 3300 O O . HIS A 1 423 ? 18.503 -22.746 -10.561 1.00 51.31 423 HIS A O 1
ATOM 3306 N N . GLU A 1 424 ? 18.291 -22.848 -12.812 1.00 37.81 424 GLU A N 1
ATOM 3307 C CA . GLU A 1 424 ? 18.817 -24.206 -13.008 1.00 37.81 424 GLU A CA 1
ATOM 3308 C C . GLU A 1 424 ? 20.329 -24.172 -13.223 1.00 37.81 424 GLU A C 1
ATOM 3310 O O . GLU A 1 424 ? 20.804 -23.233 -13.909 1.00 37.81 424 GLU A O 1
#

Mean predicted aligned error: 9.66 Å